Protein 6BUC (pdb70)

Secondary structure (DSSP, 8-state):
----SS-HHHHHHHHHTTGGGSTTTTTTSHHHHT--

Nearest PDB structures (foldseek):
  6buc-assembly1_A  TM=9.717E-01  e=1.745E-04  Oulactis
  6ckf-assembly1_A  TM=7.875E-01  e=1.766E-02  Oulactis
  6ckd-assembly1_A  TM=7.802E-01  e=3.764E-02  Oulactis
  6buc-assembly1_A  TM=1.012E+00  e=1.209E-04  Oulactis
  6ckf-assembly1_A  TM=8.079E-01  e=2.023E-02  Oulactis

Radius of gyration: 7.77 Å; Cα contacts (8 Å, |Δi|>4): 53; chains: 1; bounding box: 17×16×17 Å

Solvent-accessible surface area: 2564 Å² total; per-residue (Å²): 79,79,153,82,100,51,79,78,71,48,1,56,86,3,124,72,84,116,60,18,87,48,145,146,34,92,89,34,0,9,110,51,38,50,104,88

InterPro domains:
  IPR003582 ShKT domain [PF01549] (48-82)
  IPR003582 ShKT domain [PS51670] (48-82)

Organism: Oulactis sp. (NCBI:txid2093647)

Sequence (36 aa):
ACKDNLPAATCSNVKANNNCSSEKYKTNCAKTCGECACKDNLPAATCSNVKANNNCSSEKYKTNCAKTCGECACKDNLPAATCSNVKANNNCSSEKYKTNCAKTCGECACKDNLPAATCSNVKANNNCSSEKYKTNCAKTCGECACKDNLPAATCSNVKANNNCSSEKYKTNCAKTCGECACKDNLPAATCSNVKANNNCSSEKYKTNCAKTCGECACKDNLPAATCSNVKANNNCSSEKYKTNCAKTCGECACKDNLPAATCSNVKANNNCSSEKYKTNCAKTCGECACKDNLPAATCSNVKANNNCSSEKYKTNCAKTCGECACKDNLPAATCSNVKANNNCSSEKYKTNCAKTCGECACKDNLPAATCSNVKANNNCSSEKYKTNCAKTCGECACKDNLPAATCSNVKANNNCSSEKYKTNCAKTCGECACKDNLPAATCSNVKANNNCSSEKYKTNCAKTCGECACKDNLPAATCSNVKANNNCSSEKYKTNCAKTCGECACKDNLPAATCSNVKANNNCSSEKYKTNCAKTCGECACKDNLPAATCSNVKANNNCSSEKYKTNCAKTCGECACKDNLPAATCSNVKANNNCSSEKYKTNCAKTCGECACKDNLPAATCSNVKANNNCSSEKYKTNCAKTCGECACKDNLPAATCSNVKANNNCSSEKYKTNCAKTCGECACKDNLPAATCSNVKANNNCSSEKYKTNCAKTCGEC

Structure (mmCIF, N/CA/C/O backbone):
data_6BUC
#
_entry.id   6BUC
#
loop_
_atom_site.group_PDB
_atom_site.id
_atom_site.type_symbol
_atom_site.label_atom_id
_atom_site.label_alt_id
_atom_site.label_comp_id
_atom_site.label_asym_id
_atom_site.label_entity_id
_atom_site.label_seq_id
_atom_site.pdbx_PDB_ins_code
_atom_site.Cartn_x
_atom_site.Cartn_y
_atom_site.Cartn_z
_atom_site.occupancy
_atom_site.B_iso_or_equiv
_atom_site.auth_seq_id
_atom_site.auth_comp_id
_atom_site.auth_asym_id
_atom_site.auth_atom_id
_atom_site.pdbx_PDB_model_num
ATOM 1 N N . ALA A 1 1 ? 0.804 -13.046 -7.749 1.00 0.00 1 ALA A N 1
ATOM 2 C CA . ALA A 1 1 ? 0.218 -11.672 -7.745 1.00 0.00 1 ALA A CA 1
ATOM 3 C C . ALA A 1 1 ? -1.283 -11.750 -7.864 1.00 0.00 1 ALA A C 1
ATOM 4 O O . ALA A 1 1 ? -1.905 -10.963 -8.579 1.00 0.00 1 ALA A O 1
ATOM 13 N N . CYS A 1 2 ? -1.893 -12.718 -7.153 1.00 0.00 2 CYS A N 1
ATOM 14 C CA . CYS A 1 2 ? -3.331 -12.865 -7.209 1.00 0.00 2 CYS A CA 1
ATOM 15 C C . CYS A 1 2 ? -3.896 -12.016 -6.113 1.00 0.00 2 CYS A C 1
ATOM 16 O O . CYS A 1 2 ? -4.164 -12.497 -5.014 1.00 0.00 2 CYS A O 1
ATOM 23 N N . LYS A 1 3 ? -4.091 -10.716 -6.403 1.00 0.00 3 LYS A N 1
ATOM 24 C CA . LYS A 1 3 ? -4.628 -9.822 -5.406 1.00 0.00 3 LYS A CA 1
ATOM 25 C C . LYS A 1 3 ? -5.670 -8.987 -6.086 1.00 0.00 3 LYS A C 1
ATOM 26 O O . LYS A 1 3 ? -5.565 -8.690 -7.276 1.00 0.00 3 LYS A O 1
ATOM 45 N N . ASP A 1 4 ? -6.713 -8.584 -5.325 1.00 0.00 4 ASP A N 1
ATOM 46 C CA . ASP A 1 4 ? -7.757 -7.778 -5.904 1.00 0.00 4 ASP A CA 1
ATOM 47 C C . ASP A 1 4 ? -8.044 -6.664 -4.940 1.00 0.00 4 ASP A C 1
ATOM 48 O O . ASP A 1 4 ? -8.603 -6.882 -3.868 1.00 0.00 4 ASP A O 1
ATOM 57 N N . ASN A 1 5 ? -7.657 -5.427 -5.318 1.00 0.00 5 ASN A N 1
ATOM 58 C CA . ASN A 1 5 ? -7.904 -4.292 -4.456 1.00 0.00 5 ASN A CA 1
ATOM 59 C C . ASN A 1 5 ? -9.156 -3.637 -4.962 1.00 0.00 5 ASN A C 1
ATOM 60 O O . ASN A 1 5 ? -9.699 -2.728 -4.335 1.00 0.00 5 ASN A O 1
ATOM 71 N N . LEU A 1 6 ? -9.637 -4.106 -6.128 1.00 0.00 6 LEU A N 1
ATOM 72 C CA . LEU A 1 6 ? -10.831 -3.559 -6.704 1.00 0.00 6 LEU A CA 1
ATOM 73 C C . LEU A 1 6 ? -11.727 -4.731 -6.993 1.00 0.00 6 LEU A C 1
ATOM 74 O O . LEU A 1 6 ? -11.273 -5.866 -7.141 1.00 0.00 6 LEU A O 1
ATOM 90 N N . PRO A 1 7 ? -13.011 -4.459 -7.069 1.00 0.00 7 PRO A N 1
ATOM 91 C CA . PRO A 1 7 ? -14.006 -5.491 -7.346 1.00 0.00 7 PRO A CA 1
ATOM 92 C C . PRO A 1 7 ? -13.853 -6.060 -8.712 1.00 0.00 7 PRO A C 1
ATOM 93 O O . PRO A 1 7 ? -13.262 -5.443 -9.594 1.00 0.00 7 PRO A O 1
ATOM 104 N N . ALA A 1 8 ? -14.393 -7.255 -8.909 1.00 0.00 8 ALA A N 1
ATOM 105 C CA . ALA A 1 8 ? -14.283 -7.909 -10.190 1.00 0.00 8 ALA A CA 1
ATOM 106 C C . ALA A 1 8 ? -15.038 -7.093 -11.208 1.00 0.00 8 ALA A C 1
ATOM 107 O O . ALA A 1 8 ? -14.623 -6.982 -12.346 1.00 0.00 8 ALA A O 1
ATOM 114 N N . ALA A 1 9 ? -16.170 -6.510 -10.800 1.00 0.00 9 ALA A N 1
ATOM 115 C CA . ALA A 1 9 ? -16.964 -5.722 -11.733 1.00 0.00 9 ALA A CA 1
ATOM 116 C C . ALA A 1 9 ? -16.120 -4.557 -12.220 1.00 0.00 9 ALA A C 1
ATOM 117 O O . ALA A 1 9 ? -16.133 -4.222 -13.402 1.00 0.00 9 ALA A O 1
ATOM 124 N N . THR A 1 10 ? -15.365 -3.921 -11.304 1.00 0.00 10 THR A N 1
ATOM 125 C CA . THR A 1 10 ? -14.550 -2.779 -11.701 1.00 0.00 10 THR A CA 1
ATOM 126 C C . THR A 1 10 ? -13.376 -3.286 -12.489 1.00 0.00 10 THR A C 1
ATOM 127 O O . THR A 1 10 ? -13.057 -2.758 -13.533 1.00 0.00 10 THR A O 1
ATOM 138 N N . CYS A 1 11 ? -12.721 -4.342 -11.990 1.00 0.00 11 CYS A N 1
ATOM 139 C CA . CYS A 1 11 ? -11.554 -4.883 -12.685 1.00 0.00 11 CYS A CA 1
ATOM 140 C C . CYS A 1 11 ? -11.990 -5.330 -14.062 1.00 0.00 11 CYS A C 1
ATOM 141 O O . CYS A 1 11 ? -11.241 -5.226 -15.020 1.00 0.00 11 CYS A O 1
ATOM 148 N N . SER A 1 12 ? -13.212 -5.848 -14.167 1.00 0.00 12 SER A N 1
ATOM 149 C CA . SER A 1 12 ? -13.709 -6.314 -15.459 1.00 0.00 12 SER A CA 1
ATOM 150 C C . SER A 1 12 ? -13.794 -5.129 -16.366 1.00 0.00 12 SER A C 1
ATOM 151 O O . SER A 1 12 ? -13.444 -5.205 -17.531 1.00 0.00 12 SER A O 1
ATOM 159 N N . ASN A 1 13 ? -14.274 -4.003 -15.833 1.00 0.00 13 ASN A N 1
ATOM 160 C CA . ASN A 1 13 ? -14.396 -2.804 -16.639 1.00 0.00 13 ASN A CA 1
ATOM 161 C C . ASN A 1 13 ? -13.001 -2.293 -16.899 1.00 0.00 13 ASN A C 1
ATOM 162 O O . ASN A 1 13 ? -12.723 -1.746 -17.938 1.00 0.00 13 ASN A O 1
ATOM 173 N N . VAL A 1 14 ? -12.110 -2.477 -15.920 1.00 0.00 14 VAL A N 1
ATOM 174 C CA . VAL A 1 14 ? -10.737 -2.028 -16.065 1.00 0.00 14 VAL A CA 1
ATOM 175 C C . VAL A 1 14 ? -10.131 -2.800 -17.188 1.00 0.00 14 VAL A C 1
ATOM 176 O O . VAL A 1 14 ? -9.451 -2.247 -18.047 1.00 0.00 14 VAL A O 1
ATOM 189 N N . LYS A 1 15 ? -10.373 -4.098 -17.195 1.00 0.00 15 LYS A N 1
ATOM 190 C CA . LYS A 1 15 ? -9.836 -4.934 -18.217 1.00 0.00 15 LYS A CA 1
ATOM 191 C C . LYS A 1 15 ? -10.571 -4.626 -19.504 1.00 0.00 15 LYS A C 1
ATOM 192 O O . LYS A 1 15 ? -9.978 -4.602 -20.582 1.00 0.00 15 LYS A O 1
ATOM 211 N N . ALA A 1 16 ? -11.880 -4.373 -19.399 1.00 0.00 16 ALA A N 1
ATOM 212 C CA . ALA A 1 16 ? -12.674 -4.089 -20.596 1.00 0.00 16 ALA A CA 1
ATOM 213 C C . ALA A 1 16 ? -12.358 -2.687 -21.046 1.00 0.00 16 ALA A C 1
ATOM 214 O O . ALA A 1 16 ? -12.812 -2.247 -22.101 1.00 0.00 16 ALA A O 1
ATOM 221 N N . ASN A 1 17 ? -11.572 -1.961 -20.250 1.00 0.00 17 ASN A N 1
ATOM 222 C CA . ASN A 1 17 ? -11.228 -0.599 -20.615 1.00 0.00 17 ASN A CA 1
ATOM 223 C C . ASN A 1 17 ? -9.787 -0.595 -20.999 1.00 0.00 17 ASN A C 1
ATOM 224 O O . ASN A 1 17 ? -9.255 0.419 -21.445 1.00 0.00 17 ASN A O 1
ATOM 235 N N . ASN A 1 18 ? -9.114 -1.756 -20.829 1.00 0.00 18 ASN A N 1
ATOM 236 C CA . ASN A 1 18 ? -7.710 -1.847 -21.175 1.00 0.00 18 ASN A CA 1
ATOM 237 C C . ASN A 1 18 ? -6.956 -0.927 -20.245 1.00 0.00 18 ASN A C 1
ATOM 238 O O . ASN A 1 18 ? -5.851 -0.481 -20.554 1.00 0.00 18 ASN A O 1
ATOM 249 N N . ASN A 1 19 ? -7.557 -0.629 -19.066 1.00 0.00 19 ASN A N 1
ATOM 250 C CA . ASN A 1 19 ? -6.898 0.236 -18.114 1.00 0.00 19 ASN A CA 1
ATOM 251 C C . ASN A 1 19 ? -5.974 -0.632 -17.322 1.00 0.00 19 ASN A C 1
ATOM 252 O O . ASN A 1 19 ? -5.241 -0.160 -16.458 1.00 0.00 19 ASN A O 1
ATOM 263 N N . CYS A 1 20 ? -6.002 -1.952 -17.615 1.00 0.00 20 CYS A N 1
ATOM 264 C CA . CYS A 1 20 ? -5.139 -2.881 -16.917 1.00 0.00 20 CYS A CA 1
ATOM 265 C C . CYS A 1 20 ? -3.728 -2.617 -17.380 1.00 0.00 20 CYS A C 1
ATOM 266 O O . CYS A 1 20 ? -2.777 -3.185 -16.856 1.00 0.00 20 CYS A O 1
ATOM 273 N N . SER A 1 21 ? -3.578 -1.734 -18.393 1.00 0.00 21 SER A N 1
ATOM 274 C CA . SER A 1 21 ? -2.260 -1.421 -18.892 1.00 0.00 21 SER A CA 1
ATOM 275 C C . SER A 1 21 ? -1.758 -0.243 -18.098 1.00 0.00 21 SER A C 1
ATOM 276 O O . SER A 1 21 ? -0.663 0.261 -18.339 1.00 0.00 21 SER A O 1
ATOM 284 N N . SER A 1 22 ? -2.572 0.218 -17.121 1.00 0.00 22 SER A N 1
ATOM 285 C CA . SER A 1 22 ? -2.171 1.341 -16.311 1.00 0.00 22 SER A CA 1
ATOM 286 C C . SER A 1 22 ? -1.650 0.783 -15.020 1.00 0.00 22 SER A C 1
ATOM 287 O O . SER A 1 22 ? -2.136 -0.228 -14.527 1.00 0.00 22 SER A O 1
ATOM 295 N N . GLU A 1 23 ? -0.639 1.461 -14.436 1.00 0.00 23 GLU A N 1
ATOM 296 C CA . GLU A 1 23 ? -0.067 0.993 -13.185 1.00 0.00 23 GLU A CA 1
ATOM 297 C C . GLU A 1 23 ? -1.067 1.281 -12.101 1.00 0.00 23 GLU A C 1
ATOM 298 O O . GLU A 1 23 ? -0.874 0.907 -10.946 1.00 0.00 23 GLU A O 1
ATOM 310 N N . LYS A 1 24 ? -2.169 1.958 -12.465 1.00 0.00 24 LYS A N 1
ATOM 311 C CA . LYS A 1 24 ? -3.164 2.277 -11.509 1.00 0.00 24 LYS A CA 1
ATOM 312 C C . LYS A 1 24 ? -3.976 1.031 -11.259 1.00 0.00 24 LYS A C 1
ATOM 313 O O . LYS A 1 24 ? -4.611 0.894 -10.215 1.00 0.00 24 LYS A O 1
ATOM 332 N N . TYR A 1 25 ? -3.962 0.082 -12.226 1.00 0.00 25 TYR A N 1
ATOM 333 C CA . TYR A 1 25 ? -4.740 -1.117 -12.054 1.00 0.00 25 TYR A CA 1
ATOM 334 C C . TYR A 1 25 ? -3.824 -2.313 -12.156 1.00 0.00 25 TYR A C 1
ATOM 335 O O . TYR A 1 25 ? -4.257 -3.446 -11.972 1.00 0.00 25 TYR A O 1
ATOM 353 N N . LYS A 1 26 ? -2.529 -2.082 -12.446 1.00 0.00 26 LYS A N 1
ATOM 354 C CA . LYS A 1 26 ? -1.603 -3.205 -12.544 1.00 0.00 26 LYS A CA 1
ATOM 355 C C . LYS A 1 26 ? -1.244 -3.613 -11.139 1.00 0.00 26 LYS A C 1
ATOM 356 O O . LYS A 1 26 ? -0.549 -4.605 -10.928 1.00 0.00 26 LYS A O 1
ATOM 375 N N . THR A 1 27 ? -1.722 -2.839 -10.140 1.00 0.00 27 THR A N 1
ATOM 376 C CA . THR A 1 27 ? -1.415 -3.159 -8.768 1.00 0.00 27 THR A CA 1
ATOM 377 C C . THR A 1 27 ? -2.715 -3.210 -8.007 1.00 0.00 27 THR A C 1
ATOM 378 O O . THR A 1 27 ? -2.723 -3.277 -6.778 1.00 0.00 27 THR A O 1
ATOM 389 N N . ASN A 1 28 ? -3.850 -3.183 -8.735 1.00 0.00 28 ASN A N 1
ATOM 390 C CA . ASN A 1 28 ? -5.132 -3.225 -8.069 1.00 0.00 28 ASN A CA 1
ATOM 391 C C . ASN A 1 28 ? -5.935 -4.329 -8.705 1.00 0.00 28 ASN A C 1
ATOM 392 O O . ASN A 1 28 ? -6.733 -4.992 -8.043 1.00 0.00 28 ASN A O 1
ATOM 403 N N . CYS A 1 29 ? -5.729 -4.547 -10.021 1.00 0.00 29 CYS A N 1
ATOM 404 C CA . CYS A 1 29 ? -6.460 -5.591 -10.713 1.00 0.00 29 CYS A CA 1
ATOM 405 C C . CYS A 1 29 ? -5.447 -6.419 -11.436 1.00 0.00 29 CYS A C 1
ATOM 406 O O . CYS A 1 29 ? -5.654 -6.811 -12.571 1.00 0.00 29 CYS A O 1
ATOM 413 N N . ALA A 1 30 ? -4.320 -6.706 -10.767 1.00 0.00 30 ALA A N 1
ATOM 414 C CA . ALA A 1 30 ? -3.267 -7.490 -11.393 1.00 0.00 30 ALA A CA 1
ATOM 415 C C . ALA A 1 30 ? -3.825 -8.859 -11.724 1.00 0.00 30 ALA A C 1
ATOM 416 O O . ALA A 1 30 ? -3.486 -9.444 -12.749 1.00 0.00 30 ALA A O 1
ATOM 423 N N . LYS A 1 31 ? -4.689 -9.392 -10.846 1.00 0.00 31 LYS A N 1
ATOM 424 C CA . LYS A 1 31 ? -5.254 -10.711 -11.080 1.00 0.00 31 LYS A CA 1
ATOM 425 C C . LYS A 1 31 ? -6.035 -10.668 -12.389 1.00 0.00 31 LYS A C 1
ATOM 426 O O . LYS A 1 31 ? -5.940 -11.576 -13.212 1.00 0.00 31 LYS A O 1
ATOM 445 N N . THR A 1 32 ? -6.825 -9.594 -12.588 1.00 0.00 32 THR A N 1
ATOM 446 C CA . THR A 1 32 ? -7.624 -9.477 -13.812 1.00 0.00 32 THR A CA 1
ATOM 447 C C . THR A 1 32 ? -6.688 -9.148 -14.943 1.00 0.00 32 THR A C 1
ATOM 448 O O . THR A 1 32 ? -6.876 -9.601 -16.071 1.00 0.00 32 THR A O 1
ATOM 459 N N . CYS A 1 33 ? -5.652 -8.340 -14.651 1.00 0.00 33 CYS A N 1
ATOM 460 C CA . CYS A 1 33 ? -4.705 -7.958 -15.683 1.00 0.00 33 CYS A CA 1
ATOM 461 C C . CYS A 1 33 ? -4.080 -9.223 -16.220 1.00 0.00 33 CYS A C 1
ATOM 462 O O . CYS A 1 33 ? -3.887 -9.365 -17.425 1.00 0.00 33 CYS A O 1
ATOM 469 N N . GLY A 1 34 ? -3.745 -10.174 -15.318 1.00 0.00 34 GLY A N 1
ATOM 470 C CA . GLY A 1 34 ? -3.148 -11.419 -15.766 1.00 0.00 34 GLY A CA 1
ATOM 471 C C . GLY A 1 34 ? -1.755 -11.477 -15.221 1.00 0.00 34 GLY A C 1
ATOM 472 O O . GLY A 1 34 ? -0.959 -12.323 -15.621 1.00 0.00 34 GLY A O 1
ATOM 476 N N . GLU A 1 35 ? -1.428 -10.563 -14.283 1.00 0.00 35 GLU A N 1
ATOM 477 C CA . GLU A 1 35 ? -0.100 -10.561 -13.705 1.00 0.00 35 GLU A CA 1
ATOM 478 C C . GLU A 1 35 ? 0.042 -11.842 -12.929 1.00 0.00 35 GLU A C 1
ATOM 479 O O . GLU A 1 35 ? 1.108 -12.451 -12.903 1.00 0.00 35 GLU A O 1
ATOM 491 N N . CYS A 1 36 ? -1.057 -12.270 -12.271 1.00 0.00 36 CYS A N 1
ATOM 492 C CA . CYS A 1 36 ? -1.014 -13.495 -11.499 1.00 0.00 36 CYS A CA 1
ATOM 493 C C . CYS A 1 36 ? -0.864 -14.655 -12.492 1.00 0.00 36 CYS A C 1
ATOM 494 O O . CYS A 1 36 ? -1.778 -14.826 -13.345 1.00 0.00 36 CYS A O 1
ATOM 502 N N . ALA A 1 1 ? 1.191 -11.868 -7.558 1.00 0.00 1 ALA A N 2
ATOM 503 C CA . ALA A 1 1 ? 0.300 -10.698 -7.825 1.00 0.00 1 ALA A CA 2
ATOM 504 C C . ALA A 1 1 ? -1.135 -11.153 -7.947 1.00 0.00 1 ALA A C 2
ATOM 505 O O . ALA A 1 1 ? -1.932 -10.553 -8.668 1.00 0.00 1 ALA A O 2
ATOM 514 N N . CYS A 1 2 ? -1.485 -12.241 -7.229 1.00 0.00 2 CYS A N 2
ATOM 515 C CA . CYS A 1 2 ? -2.840 -12.746 -7.287 1.00 0.00 2 CYS A CA 2
ATOM 516 C C . CYS A 1 2 ? -3.595 -12.096 -6.170 1.00 0.00 2 CYS A C 2
ATOM 517 O O . CYS A 1 2 ? -3.708 -12.649 -5.077 1.00 0.00 2 CYS A O 2
ATOM 524 N N . LYS A 1 3 ? -4.135 -10.891 -6.431 1.00 0.00 3 LYS A N 2
ATOM 525 C CA . LYS A 1 3 ? -4.875 -10.196 -5.411 1.00 0.00 3 LYS A CA 2
ATOM 526 C C . LYS A 1 3 ? -5.792 -9.240 -6.112 1.00 0.00 3 LYS A C 2
ATOM 527 O O . LYS A 1 3 ? -5.567 -8.878 -7.268 1.00 0.00 3 LYS A O 2
ATOM 546 N N . ASP A 1 4 ? -6.865 -8.808 -5.412 1.00 0.00 4 ASP A N 2
ATOM 547 C CA . ASP A 1 4 ? -7.797 -7.887 -6.013 1.00 0.00 4 ASP A CA 2
ATOM 548 C C . ASP A 1 4 ? -8.045 -6.794 -5.015 1.00 0.00 4 ASP A C 2
ATOM 549 O O . ASP A 1 4 ? -8.606 -7.028 -3.946 1.00 0.00 4 ASP A O 2
ATOM 558 N N . ASN A 1 5 ? -7.622 -5.557 -5.358 1.00 0.00 5 ASN A N 2
ATOM 559 C CA . ASN A 1 5 ? -7.830 -4.442 -4.456 1.00 0.00 5 ASN A CA 2
ATOM 560 C C . ASN A 1 5 ? -9.058 -3.725 -4.935 1.00 0.00 5 ASN A C 2
ATOM 561 O O . ASN A 1 5 ? -9.527 -2.776 -4.309 1.00 0.00 5 ASN A O 2
ATOM 572 N N . LEU A 1 6 ? -9.600 -4.182 -6.074 1.00 0.00 6 LEU A N 2
ATOM 573 C CA . LEU A 1 6 ? -10.778 -3.572 -6.622 1.00 0.00 6 LEU A CA 2
ATOM 574 C C . LEU A 1 6 ? -11.729 -4.693 -6.929 1.00 0.00 6 LEU A C 2
ATOM 575 O O . LEU A 1 6 ? -11.331 -5.848 -7.095 1.00 0.00 6 LEU A O 2
ATOM 591 N N . PRO A 1 7 ? -12.999 -4.356 -7.004 1.00 0.00 7 PRO A N 2
ATOM 592 C CA . PRO A 1 7 ? -14.045 -5.331 -7.298 1.00 0.00 7 PRO A CA 2
ATOM 593 C C . PRO A 1 7 ? -13.915 -5.895 -8.667 1.00 0.00 7 PRO A C 2
ATOM 594 O O . PRO A 1 7 ? -13.290 -5.300 -9.543 1.00 0.00 7 PRO A O 2
ATOM 605 N N . ALA A 1 8 ? -14.512 -7.060 -8.875 1.00 0.00 8 ALA A N 2
ATOM 606 C CA . ALA A 1 8 ? -14.429 -7.707 -10.159 1.00 0.00 8 ALA A CA 2
ATOM 607 C C . ALA A 1 8 ? -15.149 -6.854 -11.172 1.00 0.00 8 ALA A C 2
ATOM 608 O O . ALA A 1 8 ? -14.731 -6.754 -12.305 1.00 0.00 8 ALA A O 2
ATOM 615 N N . ALA A 1 9 ? -16.257 -6.226 -10.761 1.00 0.00 9 ALA A N 2
ATOM 616 C CA . ALA A 1 9 ? -17.017 -5.401 -11.694 1.00 0.00 9 ALA A CA 2
ATOM 617 C C . ALA A 1 9 ? -16.124 -4.272 -12.182 1.00 0.00 9 ALA A C 2
ATOM 618 O O . ALA A 1 9 ? -16.129 -3.933 -13.365 1.00 0.00 9 ALA A O 2
ATOM 625 N N . THR A 1 10 ? -15.338 -3.673 -11.269 1.00 0.00 10 THR A N 2
ATOM 626 C CA . THR A 1 10 ? -14.474 -2.566 -11.666 1.00 0.00 10 THR A CA 2
ATOM 627 C C . THR A 1 10 ? -13.324 -3.121 -12.458 1.00 0.00 10 THR A C 2
ATOM 628 O O . THR A 1 10 ? -12.986 -2.608 -13.509 1.00 0.00 10 THR A O 2
ATOM 639 N N . CYS A 1 11 ? -12.706 -4.198 -11.956 1.00 0.00 11 CYS A N 2
ATOM 640 C CA . CYS A 1 11 ? -11.565 -4.783 -12.652 1.00 0.00 11 CYS A CA 2
ATOM 641 C C . CYS A 1 11 ? -12.027 -5.252 -14.016 1.00 0.00 11 CYS A C 2
ATOM 642 O O . CYS A 1 11 ? -11.276 -5.214 -14.974 1.00 0.00 11 CYS A O 2
ATOM 649 N N . SER A 1 12 ? -13.274 -5.711 -14.106 1.00 0.00 12 SER A N 2
ATOM 650 C CA . SER A 1 12 ? -13.794 -6.196 -15.387 1.00 0.00 12 SER A CA 2
ATOM 651 C C . SER A 1 12 ? -13.829 -5.041 -16.334 1.00 0.00 12 SER A C 2
ATOM 652 O O . SER A 1 12 ? -13.462 -5.167 -17.489 1.00 0.00 12 SER A O 2
ATOM 660 N N . ASN A 1 13 ? -14.283 -3.885 -15.849 1.00 0.00 13 ASN A N 2
ATOM 661 C CA . ASN A 1 13 ? -14.358 -2.712 -16.701 1.00 0.00 13 ASN A CA 2
ATOM 662 C C . ASN A 1 13 ? -12.947 -2.254 -16.961 1.00 0.00 13 ASN A C 2
ATOM 663 O O . ASN A 1 13 ? -12.634 -1.761 -18.027 1.00 0.00 13 ASN A O 2
ATOM 674 N N . VAL A 1 14 ? -12.081 -2.414 -15.959 1.00 0.00 14 VAL A N 2
ATOM 675 C CA . VAL A 1 14 ? -10.698 -2.013 -16.097 1.00 0.00 14 VAL A CA 2
ATOM 676 C C . VAL A 1 14 ? -10.087 -2.862 -17.164 1.00 0.00 14 VAL A C 2
ATOM 677 O O . VAL A 1 14 ? -9.371 -2.374 -18.031 1.00 0.00 14 VAL A O 2
ATOM 690 N N . LYS A 1 15 ? -10.365 -4.156 -17.110 1.00 0.00 15 LYS A N 2
ATOM 691 C CA . LYS A 1 15 ? -9.825 -5.061 -18.077 1.00 0.00 15 LYS A CA 2
ATOM 692 C C . LYS A 1 15 ? -10.512 -4.792 -19.393 1.00 0.00 15 LYS A C 2
ATOM 693 O O . LYS A 1 15 ? -9.889 -4.838 -20.454 1.00 0.00 15 LYS A O 2
ATOM 712 N N . ALA A 1 16 ? -11.816 -4.496 -19.337 1.00 0.00 16 ALA A N 2
ATOM 713 C CA . ALA A 1 16 ? -12.566 -4.239 -20.563 1.00 0.00 16 ALA A CA 2
ATOM 714 C C . ALA A 1 16 ? -12.125 -2.905 -21.101 1.00 0.00 16 ALA A C 2
ATOM 715 O O . ALA A 1 16 ? -12.490 -2.519 -22.209 1.00 0.00 16 ALA A O 2
ATOM 722 N N . ASN A 1 17 ? -11.327 -2.179 -20.316 1.00 0.00 17 ASN A N 2
ATOM 723 C CA . ASN A 1 17 ? -10.861 -0.882 -20.755 1.00 0.00 17 ASN A CA 2
ATOM 724 C C . ASN A 1 17 ? -9.395 -1.013 -21.042 1.00 0.00 17 ASN A C 2
ATOM 725 O O . ASN A 1 17 ? -8.764 -0.084 -21.542 1.00 0.00 17 ASN A O 2
ATOM 736 N N . ASN A 1 18 ? -8.820 -2.198 -20.721 1.00 0.00 18 ASN A N 2
ATOM 737 C CA . ASN A 1 18 ? -7.405 -2.420 -20.961 1.00 0.00 18 ASN A CA 2
ATOM 738 C C . ASN A 1 18 ? -6.643 -1.417 -20.128 1.00 0.00 18 ASN A C 2
ATOM 739 O O . ASN A 1 18 ? -5.533 -1.017 -20.476 1.00 0.00 18 ASN A O 2
ATOM 750 N N . ASN A 1 19 ? -7.243 -0.995 -18.989 1.00 0.00 19 ASN A N 2
ATOM 751 C CA . ASN A 1 19 ? -6.582 -0.039 -18.131 1.00 0.00 19 ASN A CA 2
ATOM 752 C C . ASN A 1 19 ? -5.866 -0.823 -17.075 1.00 0.00 19 ASN A C 2
ATOM 753 O O . ASN A 1 19 ? -5.245 -0.258 -16.183 1.00 0.00 19 ASN A O 2
ATOM 764 N N . CYS A 1 20 ? -5.944 -2.170 -17.164 1.00 0.00 20 CYS A N 2
ATOM 765 C CA . CYS A 1 20 ? -5.277 -3.004 -16.184 1.00 0.00 20 CYS A CA 2
ATOM 766 C C . CYS A 1 20 ? -3.793 -2.888 -16.427 1.00 0.00 20 CYS A C 2
ATOM 767 O O . CYS A 1 20 ? -2.985 -3.239 -15.573 1.00 0.00 20 CYS A O 2
ATOM 774 N N . SER A 1 21 ? -3.412 -2.385 -17.624 1.00 0.00 21 SER A N 2
ATOM 775 C CA . SER A 1 21 ? -2.005 -2.238 -17.936 1.00 0.00 21 SER A CA 2
ATOM 776 C C . SER A 1 21 ? -1.531 -0.972 -17.270 1.00 0.00 21 SER A C 2
ATOM 777 O O . SER A 1 21 ? -0.331 -0.735 -17.145 1.00 0.00 21 SER A O 2
ATOM 785 N N . SER A 1 22 ? -2.489 -0.125 -16.826 1.00 0.00 22 SER A N 2
ATOM 786 C CA . SER A 1 22 ? -2.121 1.108 -16.172 1.00 0.00 22 SER A CA 2
ATOM 787 C C . SER A 1 22 ? -1.660 0.745 -14.796 1.00 0.00 22 SER A C 2
ATOM 788 O O . SER A 1 22 ? -2.139 -0.206 -14.210 1.00 0.00 22 SER A O 2
ATOM 796 N N . GLU A 1 23 ? -0.710 1.528 -14.247 1.00 0.00 23 GLU A N 2
ATOM 797 C CA . GLU A 1 23 ? -0.202 1.240 -12.913 1.00 0.00 23 GLU A CA 2
ATOM 798 C C . GLU A 1 23 ? -1.304 1.552 -11.932 1.00 0.00 23 GLU A C 2
ATOM 799 O O . GLU A 1 23 ? -1.179 1.292 -10.737 1.00 0.00 23 GLU A O 2
ATOM 811 N N . LYS A 1 24 ? -2.415 2.120 -12.436 1.00 0.00 24 LYS A N 2
ATOM 812 C CA . LYS A 1 24 ? -3.501 2.452 -11.583 1.00 0.00 24 LYS A CA 2
ATOM 813 C C . LYS A 1 24 ? -4.256 1.182 -11.284 1.00 0.00 24 LYS A C 2
ATOM 814 O O . LYS A 1 24 ? -4.933 1.079 -10.264 1.00 0.00 24 LYS A O 2
ATOM 833 N N . TYR A 1 25 ? -4.149 0.175 -12.182 1.00 0.00 25 TYR A N 2
ATOM 834 C CA . TYR A 1 25 ? -4.869 -1.055 -11.962 1.00 0.00 25 TYR A CA 2
ATOM 835 C C . TYR A 1 25 ? -3.909 -2.209 -12.108 1.00 0.00 25 TYR A C 2
ATOM 836 O O . TYR A 1 25 ? -4.297 -3.364 -11.979 1.00 0.00 25 TYR A O 2
ATOM 854 N N . LYS A 1 26 ? -2.635 -1.914 -12.378 1.00 0.00 26 LYS A N 2
ATOM 855 C CA . LYS A 1 26 ? -1.668 -2.975 -12.530 1.00 0.00 26 LYS A CA 2
ATOM 856 C C . LYS A 1 26 ? -1.347 -3.493 -11.153 1.00 0.00 26 LYS A C 2
ATOM 857 O O . LYS A 1 26 ? -0.774 -4.569 -11.002 1.00 0.00 26 LYS A O 2
ATOM 876 N N . THR A 1 27 ? -1.719 -2.720 -10.112 1.00 0.00 27 THR A N 2
ATOM 877 C CA . THR A 1 27 ? -1.435 -3.141 -8.761 1.00 0.00 27 THR A CA 2
ATOM 878 C C . THR A 1 27 ? -2.746 -3.239 -8.024 1.00 0.00 27 THR A C 2
ATOM 879 O O . THR A 1 27 ? -2.771 -3.351 -6.800 1.00 0.00 27 THR A O 2
ATOM 890 N N . ASN A 1 28 ? -3.871 -3.203 -8.765 1.00 0.00 28 ASN A N 2
ATOM 891 C CA . ASN A 1 28 ? -5.160 -3.283 -8.115 1.00 0.00 28 ASN A CA 2
ATOM 892 C C . ASN A 1 28 ? -5.966 -4.352 -8.814 1.00 0.00 28 ASN A C 2
ATOM 893 O O . ASN A 1 28 ? -6.783 -5.030 -8.193 1.00 0.00 28 ASN A O 2
ATOM 904 N N . CYS A 1 29 ? -5.743 -4.519 -10.136 1.00 0.00 29 CYS A N 2
ATOM 905 C CA . CYS A 1 29 ? -6.485 -5.527 -10.878 1.00 0.00 29 CYS A CA 2
ATOM 906 C C . CYS A 1 29 ? -5.485 -6.316 -11.675 1.00 0.00 29 CYS A C 2
ATOM 907 O O . CYS A 1 29 ? -5.696 -6.596 -12.851 1.00 0.00 29 CYS A O 2
ATOM 914 N N . ALA A 1 30 ? -4.364 -6.688 -11.034 1.00 0.00 30 ALA A N 2
ATOM 915 C CA . ALA A 1 30 ? -3.338 -7.446 -11.728 1.00 0.00 30 ALA A CA 2
ATOM 916 C C . ALA A 1 30 ? -3.886 -8.826 -12.015 1.00 0.00 30 ALA A C 2
ATOM 917 O O . ALA A 1 30 ? -3.620 -9.403 -13.066 1.00 0.00 30 ALA A O 2
ATOM 924 N N . LYS A 1 31 ? -4.663 -9.379 -11.064 1.00 0.00 31 LYS A N 2
ATOM 925 C CA . LYS A 1 31 ? -5.217 -10.711 -11.248 1.00 0.00 31 LYS A CA 2
ATOM 926 C C . LYS A 1 31 ? -6.112 -10.682 -12.473 1.00 0.00 31 LYS A C 2
ATOM 927 O O . LYS A 1 31 ? -6.072 -11.586 -13.305 1.00 0.00 31 LYS A O 2
ATOM 946 N N . THR A 1 32 ? -6.937 -9.628 -12.593 1.00 0.00 32 THR A N 2
ATOM 947 C CA . THR A 1 32 ? -7.843 -9.526 -13.731 1.00 0.00 32 THR A CA 2
ATOM 948 C C . THR A 1 32 ? -7.011 -9.267 -14.960 1.00 0.00 32 THR A C 2
ATOM 949 O O . THR A 1 32 ? -7.292 -9.795 -16.034 1.00 0.00 32 THR A O 2
ATOM 960 N N . CYS A 1 33 ? -5.958 -8.433 -14.817 1.00 0.00 33 CYS A N 2
ATOM 961 C CA . CYS A 1 33 ? -5.110 -8.121 -15.957 1.00 0.00 33 CYS A CA 2
ATOM 962 C C . CYS A 1 33 ? -4.537 -9.421 -16.467 1.00 0.00 33 CYS A C 2
ATOM 963 O O . CYS A 1 33 ? -4.476 -9.652 -17.672 1.00 0.00 33 CYS A O 2
ATOM 970 N N . GLY A 1 34 ? -4.100 -10.302 -15.537 1.00 0.00 34 GLY A N 2
ATOM 971 C CA . GLY A 1 34 ? -3.541 -11.572 -15.949 1.00 0.00 34 GLY A CA 2
ATOM 972 C C . GLY A 1 34 ? -2.074 -11.537 -15.647 1.00 0.00 34 GLY A C 2
ATOM 973 O O . GLY A 1 34 ? -1.317 -12.394 -16.095 1.00 0.00 34 GLY A O 2
ATOM 977 N N . GLU A 1 35 ? -1.637 -10.521 -14.866 1.00 0.00 35 GLU A N 2
ATOM 978 C CA . GLU A 1 35 ? -0.232 -10.418 -14.525 1.00 0.00 35 GLU A CA 2
ATOM 979 C C . GLU A 1 35 ? 0.105 -11.612 -13.673 1.00 0.00 35 GLU A C 2
AT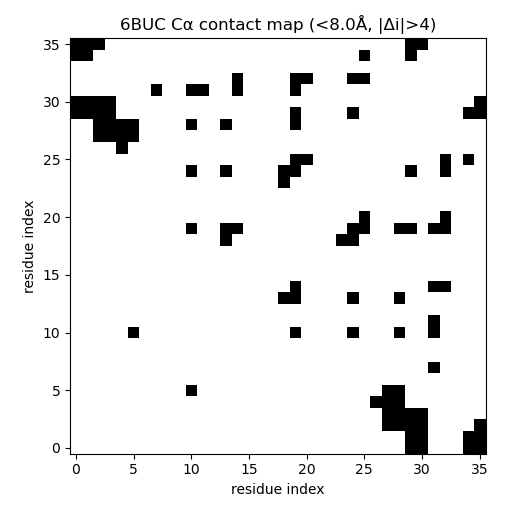OM 980 O O . GLU A 1 35 ? 1.184 -12.187 -13.786 1.00 0.00 35 GLU A O 2
ATOM 992 N N . CYS A 1 36 ? -0.836 -12.004 -12.788 1.00 0.00 36 CYS A N 2
ATOM 993 C CA . CYS A 1 36 ? -0.597 -13.144 -11.927 1.00 0.00 36 CYS A CA 2
ATOM 994 C C . CYS A 1 36 ? -0.626 -14.396 -12.814 1.00 0.00 36 CYS A C 2
ATOM 995 O O . CYS A 1 36 ? 0.419 -15.098 -12.883 1.00 0.00 36 CYS A O 2
ATOM 1003 N N . ALA A 1 1 ? 1.055 -12.181 -7.196 1.00 0.00 1 ALA A N 3
ATOM 1004 C CA . ALA A 1 1 ? 0.192 -10.990 -7.457 1.00 0.00 1 ALA A CA 3
ATOM 1005 C C . ALA A 1 1 ? -1.235 -11.423 -7.694 1.00 0.00 1 ALA A C 3
ATOM 1006 O O . ALA A 1 1 ? -1.971 -10.795 -8.455 1.00 0.00 1 ALA A O 3
ATOM 1015 N N . CYS A 1 2 ? -1.650 -12.523 -7.029 1.00 0.00 2 CYS A N 3
ATOM 1016 C CA . CYS A 1 2 ? -3.003 -13.007 -7.197 1.00 0.00 2 CYS A CA 3
ATOM 1017 C C . CYS A 1 2 ? -3.834 -12.353 -6.138 1.00 0.00 2 CYS A C 3
ATOM 1018 O O . CYS A 1 2 ? -4.098 -12.938 -5.090 1.00 0.00 2 CYS A O 3
ATOM 1025 N N . LYS A 1 3 ? -4.268 -11.108 -6.402 1.00 0.00 3 LYS A N 3
ATOM 1026 C CA . LYS A 1 3 ? -5.071 -10.404 -5.437 1.00 0.00 3 LYS A CA 3
ATOM 1027 C C . LYS A 1 3 ? -5.774 -9.304 -6.176 1.00 0.00 3 LYS A C 3
ATOM 1028 O O . LYS A 1 3 ? -5.364 -8.912 -7.269 1.00 0.00 3 LYS A O 3
ATOM 1047 N N . ASP A 1 4 ? -6.869 -8.779 -5.580 1.00 0.00 4 ASP A N 3
ATOM 1048 C CA . ASP A 1 4 ? -7.604 -7.717 -6.224 1.00 0.00 4 ASP A CA 3
ATOM 1049 C C . ASP A 1 4 ? -7.960 -6.716 -5.160 1.00 0.00 4 ASP A C 3
ATOM 1050 O O . ASP A 1 4 ? -8.586 -7.053 -4.157 1.00 0.00 4 ASP A O 3
ATOM 1059 N N . ASN A 1 5 ? -7.556 -5.441 -5.371 1.00 0.00 5 ASN A N 3
ATOM 1060 C CA . ASN A 1 5 ? -7.864 -4.409 -4.404 1.00 0.00 5 ASN A CA 3
ATOM 1061 C C . ASN A 1 5 ? -9.100 -3.711 -4.895 1.00 0.00 5 ASN A C 3
ATOM 1062 O O . ASN A 1 5 ? -9.641 -2.829 -4.230 1.00 0.00 5 ASN A O 3
ATOM 1073 N N . LEU A 1 6 ? -9.566 -4.108 -6.091 1.00 0.00 6 LEU A N 3
ATOM 1074 C CA . LEU A 1 6 ? -10.744 -3.508 -6.656 1.00 0.00 6 LEU A CA 3
ATOM 1075 C C . LEU A 1 6 ? -11.694 -4.637 -6.943 1.00 0.00 6 LEU A C 3
ATOM 1076 O O . LEU A 1 6 ? -11.295 -5.791 -7.087 1.00 0.00 6 LEU A O 3
ATOM 1092 N N . PRO A 1 7 ? -12.963 -4.305 -7.025 1.00 0.00 7 PRO A N 3
ATOM 1093 C CA . PRO A 1 7 ? -14.005 -5.287 -7.302 1.00 0.00 7 PRO A CA 3
ATOM 1094 C C . PRO A 1 7 ? -13.874 -5.872 -8.662 1.00 0.00 7 PRO A C 3
ATOM 1095 O O . PRO A 1 7 ? -13.250 -5.289 -9.547 1.00 0.00 7 PRO A O 3
ATOM 1106 N N . ALA A 1 8 ? -14.468 -7.040 -8.853 1.00 0.00 8 ALA A N 3
ATOM 1107 C CA . ALA A 1 8 ? -14.384 -7.708 -10.128 1.00 0.00 8 ALA A CA 3
ATOM 1108 C C . ALA A 1 8 ? -15.101 -6.867 -11.154 1.00 0.00 8 ALA A C 3
ATOM 1109 O O . ALA A 1 8 ? -14.682 -6.787 -12.292 1.00 0.00 8 ALA A O 3
ATOM 1116 N N . ALA A 1 9 ? -16.205 -6.228 -10.752 1.00 0.00 9 ALA A N 3
ATOM 1117 C CA . ALA A 1 9 ? -16.961 -5.414 -11.694 1.00 0.00 9 ALA A CA 3
ATOM 1118 C C . ALA A 1 9 ? -16.062 -4.295 -12.195 1.00 0.00 9 ALA A C 3
ATOM 1119 O O . ALA A 1 9 ? -16.063 -3.973 -13.382 1.00 0.00 9 ALA A O 3
ATOM 1126 N N . THR A 1 10 ? -15.276 -3.686 -11.289 1.00 0.00 10 THR A N 3
ATOM 1127 C CA . THR A 1 10 ? -14.408 -2.588 -11.701 1.00 0.00 10 THR A CA 3
ATOM 1128 C C . THR A 1 10 ? -13.264 -3.158 -12.492 1.00 0.00 10 THR A C 3
ATOM 1129 O O . THR A 1 10 ? -12.929 -2.659 -13.548 1.00 0.00 10 THR A O 3
ATOM 1140 N N . CYS A 1 11 ? -12.652 -4.236 -11.983 1.00 0.00 11 CYS A N 3
ATOM 1141 C CA . CYS A 1 11 ? -11.517 -4.837 -12.678 1.00 0.00 11 CYS A CA 3
ATOM 1142 C C . CYS A 1 11 ? -11.987 -5.297 -14.044 1.00 0.00 11 CYS A C 3
ATOM 1143 O O . CYS A 1 11 ? -11.245 -5.243 -15.012 1.00 0.00 11 CYS A O 3
ATOM 1150 N N . SER A 1 12 ? -13.231 -5.767 -14.124 1.00 0.00 12 SER A N 3
ATOM 1151 C CA . SER A 1 12 ? -13.761 -6.243 -15.400 1.00 0.00 12 SER A CA 3
ATOM 1152 C C . SER A 1 12 ? -13.814 -5.078 -16.334 1.00 0.00 12 SER A C 3
ATOM 1153 O O . SER A 1 12 ? -13.486 -5.194 -17.500 1.00 0.00 12 SER A O 3
ATOM 1161 N N . ASN A 1 13 ? -14.246 -3.923 -15.821 1.00 0.00 13 ASN A N 3
ATOM 1162 C CA . ASN A 1 13 ? -14.334 -2.740 -16.656 1.00 0.00 13 ASN A CA 3
ATOM 1163 C C . ASN A 1 13 ? -12.927 -2.293 -16.950 1.00 0.00 13 ASN A C 3
ATOM 1164 O O . ASN A 1 13 ? -12.643 -1.792 -18.009 1.00 0.00 13 ASN A O 3
ATOM 1175 N N . VAL A 1 14 ? -12.032 -2.478 -15.979 1.00 0.00 14 VAL A N 3
ATOM 1176 C CA . VAL A 1 14 ? -10.644 -2.088 -16.155 1.00 0.00 14 VAL A CA 3
ATOM 1177 C C . VAL A 1 14 ? -10.087 -2.910 -17.268 1.00 0.00 14 VAL A C 3
ATOM 1178 O O . VAL A 1 14 ? -9.408 -2.403 -18.154 1.00 0.00 14 VAL A O 3
ATOM 1191 N N . LYS A 1 15 ? -10.376 -4.194 -17.239 1.00 0.00 15 LYS A N 3
ATOM 1192 C CA . LYS A 1 15 ? -9.885 -5.073 -18.249 1.00 0.00 15 LYS A CA 3
ATOM 1193 C C . LYS A 1 15 ? -10.636 -4.778 -19.531 1.00 0.00 15 LYS A C 3
ATOM 1194 O O . LYS A 1 15 ? -10.065 -4.801 -20.621 1.00 0.00 15 LYS A O 3
ATOM 1213 N N . ALA A 1 16 ? -11.935 -4.484 -19.408 1.00 0.00 16 ALA A N 3
ATOM 1214 C CA . ALA A 1 16 ? -12.746 -4.212 -20.598 1.00 0.00 16 ALA A CA 3
ATOM 1215 C C . ALA A 1 16 ? -12.416 -2.826 -21.089 1.00 0.00 16 ALA A C 3
ATOM 1216 O O . ALA A 1 16 ? -12.903 -2.396 -22.133 1.00 0.00 16 ALA A O 3
ATOM 1223 N N . ASN A 1 17 ? -11.582 -2.104 -20.342 1.00 0.00 17 ASN A N 3
ATOM 1224 C CA . ASN A 1 17 ? -11.224 -0.756 -20.752 1.00 0.00 17 ASN A CA 3
ATOM 1225 C C . ASN A 1 17 ? -9.774 -0.770 -21.104 1.00 0.00 17 ASN A C 3
ATOM 1226 O O . ASN A 1 17 ? -9.225 0.233 -21.553 1.00 0.00 17 ASN A O 3
ATOM 1237 N N . ASN A 1 18 ? -9.116 -1.933 -20.903 1.00 0.00 18 ASN A N 3
ATOM 1238 C CA . ASN A 1 18 ? -7.704 -2.037 -21.216 1.00 0.00 18 ASN A CA 3
ATOM 1239 C C . ASN A 1 18 ? -6.971 -1.060 -20.324 1.00 0.00 18 ASN A C 3
ATOM 1240 O O . ASN A 1 18 ? -5.908 -0.551 -20.682 1.00 0.00 18 ASN A O 3
ATOM 1251 N N . ASN A 1 19 ? -7.542 -0.789 -19.123 1.00 0.00 19 ASN A N 3
ATOM 1252 C CA . ASN A 1 19 ? -6.903 0.128 -18.205 1.00 0.00 19 ASN A CA 3
ATOM 1253 C C . ASN A 1 19 ? -5.890 -0.670 -17.446 1.00 0.00 19 ASN A C 3
ATOM 1254 O O . ASN A 1 19 ? -5.194 -0.154 -16.576 1.00 0.00 19 ASN A O 3
ATOM 1265 N N . CYS A 1 20 ? -5.799 -1.978 -17.776 1.00 0.00 20 CYS A N 3
ATOM 1266 C CA . CYS A 1 20 ? -4.842 -2.843 -17.114 1.00 0.00 20 CYS A CA 3
ATOM 1267 C C . CYS A 1 20 ? -3.462 -2.416 -17.554 1.00 0.00 20 CYS A C 3
ATOM 1268 O O . CYS A 1 20 ? -2.462 -2.928 -17.067 1.00 0.00 20 CYS A O 3
ATOM 1275 N N . SER A 1 21 ? -3.396 -1.457 -18.503 1.00 0.00 21 SER A N 3
ATOM 1276 C CA . SER A 1 21 ? -2.114 -0.990 -18.974 1.00 0.00 21 SER A CA 3
ATOM 1277 C C . SER A 1 21 ? -1.706 0.153 -18.083 1.00 0.00 21 SER A C 3
ATOM 1278 O O . SER A 1 21 ? -0.664 0.774 -18.286 1.00 0.00 21 SER A O 3
ATOM 1286 N N . SER A 1 22 ? -2.544 0.451 -17.062 1.00 0.00 22 SER A N 3
ATOM 1287 C CA . SER A 1 22 ? -2.231 1.530 -16.158 1.00 0.00 22 SER A CA 3
ATOM 1288 C C . SER A 1 22 ? -1.728 0.905 -14.891 1.00 0.00 22 SER A C 3
ATOM 1289 O O . SER A 1 22 ? -2.199 -0.148 -14.475 1.00 0.00 22 SER A O 3
ATOM 1297 N N . GLU A 1 23 ? -0.752 1.571 -14.239 1.00 0.00 23 GLU A N 3
ATOM 1298 C CA . GLU A 1 23 ? -0.200 1.041 -13.006 1.00 0.00 23 GLU A CA 3
ATOM 1299 C C . GLU A 1 23 ? -1.227 1.252 -11.929 1.00 0.00 23 GLU A C 3
ATOM 1300 O O . GLU A 1 23 ? -1.041 0.837 -10.786 1.00 0.00 23 GLU A O 3
ATOM 1312 N N . LYS A 1 24 ? -2.344 1.907 -12.286 1.00 0.00 24 LYS A N 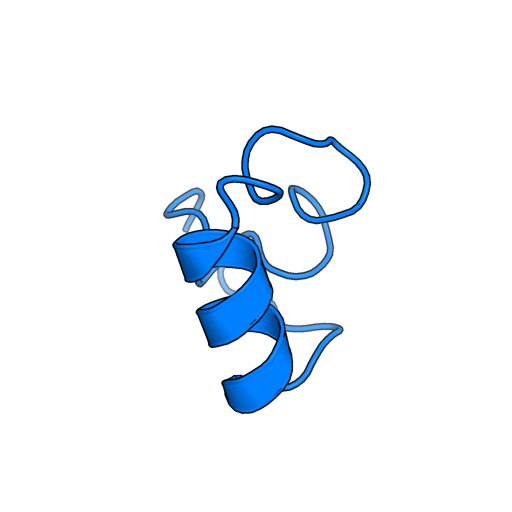3
ATOM 1313 C CA . LYS A 1 24 ? -3.366 2.155 -11.336 1.00 0.00 24 LYS A CA 3
ATOM 1314 C C . LYS A 1 24 ? -4.144 0.877 -11.159 1.00 0.00 24 LYS A C 3
ATOM 1315 O O . LYS A 1 24 ? -4.841 0.699 -10.163 1.00 0.00 24 LYS A O 3
ATOM 1334 N N . TYR A 1 25 ? -4.031 -0.053 -12.135 1.00 0.00 25 TYR A N 3
ATOM 1335 C CA . TYR A 1 25 ? -4.772 -1.280 -12.031 1.00 0.00 25 TYR A CA 3
ATOM 1336 C C . TYR A 1 25 ? -3.815 -2.442 -12.178 1.00 0.00 25 TYR A C 3
ATOM 1337 O O . TYR A 1 25 ? -4.209 -3.595 -12.039 1.00 0.00 25 TYR A O 3
ATOM 1355 N N . LYS A 1 26 ? -2.527 -2.155 -12.458 1.00 0.00 26 LYS A N 3
ATOM 1356 C CA . LYS A 1 26 ? -1.561 -3.240 -12.602 1.00 0.00 26 LYS A CA 3
ATOM 1357 C C . LYS A 1 26 ? -1.202 -3.712 -11.215 1.00 0.00 26 LYS A C 3
ATOM 1358 O O . LYS A 1 26 ? -0.526 -4.725 -11.050 1.00 0.00 26 LYS A O 3
ATOM 1377 N N . THR A 1 27 ? -1.658 -2.970 -10.180 1.00 0.00 27 THR A N 3
ATOM 1378 C CA . THR A 1 27 ? -1.343 -3.357 -8.821 1.00 0.00 27 THR A CA 3
ATOM 1379 C C . THR A 1 27 ? -2.633 -3.397 -8.041 1.00 0.00 27 THR A C 3
ATOM 1380 O O . THR A 1 27 ? -2.625 -3.504 -6.816 1.00 0.00 27 THR A O 3
ATOM 1391 N N . ASN A 1 28 ? -3.779 -3.315 -8.748 1.00 0.00 28 ASN A N 3
ATOM 1392 C CA . ASN A 1 28 ? -5.051 -3.342 -8.060 1.00 0.00 28 ASN A CA 3
ATOM 1393 C C . ASN A 1 28 ? -5.891 -4.420 -8.698 1.00 0.00 28 ASN A C 3
ATOM 1394 O O . ASN A 1 28 ? -6.716 -5.048 -8.039 1.00 0.00 28 ASN A O 3
ATOM 1405 N N . CYS A 1 29 ? -5.687 -4.650 -10.014 1.00 0.00 29 CYS A N 3
ATOM 1406 C CA . CYS A 1 29 ? -6.457 -5.673 -10.702 1.00 0.00 29 CYS A CA 3
ATOM 1407 C C . CYS A 1 29 ? -5.475 -6.553 -11.406 1.00 0.00 29 CYS A C 3
ATOM 1408 O O . CYS A 1 29 ? -5.679 -6.934 -12.544 1.00 0.00 29 CYS A O 3
ATOM 1415 N N . ALA A 1 30 ? -4.379 -6.899 -10.715 1.00 0.00 30 ALA A N 3
ATOM 1416 C CA . ALA A 1 30 ? -3.357 -7.736 -11.322 1.00 0.00 30 ALA A CA 3
ATOM 1417 C C . ALA A 1 30 ? -3.971 -9.085 -11.649 1.00 0.00 30 ALA A C 3
ATOM 1418 O O . ALA A 1 30 ? -3.649 -9.689 -12.666 1.00 0.00 30 ALA A O 3
ATOM 1425 N N . LYS A 1 31 ? -4.867 -9.574 -10.776 1.00 0.00 31 LYS A N 3
ATOM 1426 C CA . LYS A 1 31 ? -5.484 -10.873 -11.006 1.00 0.00 31 LYS A CA 3
ATOM 1427 C C . LYS A 1 31 ? -6.266 -10.809 -12.316 1.00 0.00 31 LYS A C 3
ATOM 1428 O O . LYS A 1 31 ? -6.186 -11.715 -13.142 1.00 0.00 31 LYS A O 3
ATOM 1447 N N . THR A 1 32 ? -7.034 -9.721 -12.512 1.00 0.00 32 THR A N 3
ATOM 1448 C CA . THR A 1 32 ? -7.835 -9.589 -13.735 1.00 0.00 32 THR A CA 3
ATOM 1449 C C . THR A 1 32 ? -6.897 -9.291 -14.873 1.00 0.00 32 THR A C 3
ATOM 1450 O O . THR A 1 32 ? -7.080 -9.778 -15.987 1.00 0.00 32 THR A O 3
ATOM 1461 N N . CYS A 1 33 ? -5.868 -8.473 -14.605 1.00 0.00 33 CYS A N 3
ATOM 1462 C CA . CYS A 1 33 ? -4.922 -8.118 -15.645 1.00 0.00 33 CYS A CA 3
ATOM 1463 C C . CYS A 1 33 ? -4.275 -9.392 -16.136 1.00 0.00 33 CYS A C 3
ATOM 1464 O O . CYS A 1 33 ? -4.052 -9.563 -17.331 1.00 0.00 33 CYS A O 3
ATOM 1471 N N . GLY A 1 34 ? -3.954 -10.314 -15.203 1.00 0.00 34 GLY A N 3
ATOM 1472 C CA . GLY A 1 34 ? -3.337 -11.563 -15.604 1.00 0.00 34 GLY A CA 3
ATOM 1473 C C . GLY A 1 34 ? -1.883 -11.479 -15.256 1.00 0.00 34 GLY A C 3
ATOM 1474 O O . GLY A 1 34 ? -1.081 -12.293 -15.705 1.00 0.00 34 GLY A O 3
ATOM 1478 N N . GLU A 1 35 ? -1.511 -10.470 -14.440 1.00 0.00 35 GLU A N 3
ATOM 1479 C CA . GLU A 1 35 ? -0.123 -10.322 -14.052 1.00 0.00 35 GLU A CA 3
ATOM 1480 C C . GLU A 1 35 ? 0.234 -11.530 -13.230 1.00 0.00 35 GLU A C 3
ATOM 1481 O O . GLU A 1 35 ? 1.346 -12.045 -13.311 1.00 0.00 35 GLU A O 3
ATOM 1493 N N . CYS A 1 36 ? -0.728 -12.002 -12.408 1.00 0.00 36 CYS A N 3
ATOM 1494 C CA . CYS A 1 36 ? -0.476 -13.162 -11.578 1.00 0.00 36 CYS A CA 3
ATOM 1495 C C . CYS A 1 36 ? -0.280 -14.361 -12.518 1.00 0.00 36 CYS A C 3
ATOM 1496 O O . CYS A 1 36 ? -1.240 -14.688 -13.269 1.00 0.00 36 CYS A O 3
ATOM 1504 N N . ALA A 1 1 ? 0.477 -16.013 -5.098 1.00 0.00 1 ALA A N 4
ATOM 1505 C CA . ALA A 1 1 ? 0.311 -14.576 -4.731 1.00 0.00 1 ALA A CA 4
ATOM 1506 C C . ALA A 1 1 ? -0.430 -13.846 -5.820 1.00 0.00 1 ALA A C 4
ATOM 1507 O O . ALA A 1 1 ? 0.165 -13.391 -6.799 1.00 0.00 1 ALA A O 4
ATOM 1516 N N . CYS A 1 2 ? -1.763 -13.720 -5.663 1.00 0.00 2 CYS A N 4
ATOM 1517 C CA . CYS A 1 2 ? -2.544 -13.034 -6.660 1.00 0.00 2 CYS A CA 4
ATOM 1518 C C . CYS A 1 2 ? -3.810 -12.588 -5.987 1.00 0.00 2 CYS A C 4
ATOM 1519 O O . CYS A 1 2 ? -4.432 -13.347 -5.247 1.00 0.00 2 CYS A O 4
ATOM 1526 N N . LYS A 1 3 ? -4.219 -11.324 -6.241 1.00 0.00 3 LYS A N 4
ATOM 1527 C CA . LYS A 1 3 ? -5.420 -10.816 -5.626 1.00 0.00 3 LYS A CA 4
ATOM 1528 C C . LYS A 1 3 ? -5.714 -9.486 -6.265 1.00 0.00 3 LYS A C 4
ATOM 1529 O O . LYS A 1 3 ? -4.907 -8.961 -7.033 1.00 0.00 3 LYS A O 4
ATOM 1548 N N . ASP A 1 4 ? -6.901 -8.909 -5.949 1.00 0.00 4 ASP A N 4
ATOM 1549 C CA . ASP A 1 4 ? -7.264 -7.631 -6.519 1.00 0.00 4 ASP A CA 4
ATOM 1550 C C . ASP A 1 4 ? -7.704 -6.746 -5.385 1.00 0.00 4 ASP A C 4
ATOM 1551 O O . ASP A 1 4 ? -8.328 -7.202 -4.429 1.00 0.00 4 ASP A O 4
ATOM 1560 N N . ASN A 1 5 ? -7.376 -5.432 -5.482 1.00 0.00 5 ASN A N 4
ATOM 1561 C CA . ASN A 1 5 ? -7.767 -4.503 -4.441 1.00 0.00 5 ASN A CA 4
ATOM 1562 C C . ASN A 1 5 ? -9.043 -3.850 -4.901 1.00 0.00 5 ASN A C 4
ATOM 1563 O O . ASN A 1 5 ? -9.669 -3.089 -4.166 1.00 0.00 5 ASN A O 4
ATOM 1574 N N . LEU A 1 6 ? -9.444 -4.149 -6.150 1.00 0.00 6 LEU A N 4
ATOM 1575 C CA . LEU A 1 6 ? -10.651 -3.582 -6.689 1.00 0.00 6 LEU A CA 4
ATOM 1576 C C . LEU A 1 6 ? -11.563 -4.738 -6.990 1.00 0.00 6 LEU A C 4
ATOM 1577 O O . LEU A 1 6 ? -11.123 -5.875 -7.167 1.00 0.00 6 LEU A O 4
ATOM 1593 N N . PRO A 1 7 ? -12.844 -4.450 -7.048 1.00 0.00 7 PRO A N 4
ATOM 1594 C CA . PRO A 1 7 ? -13.855 -5.462 -7.333 1.00 0.00 7 PRO A CA 4
ATOM 1595 C C . PRO A 1 7 ? -13.729 -6.003 -8.713 1.00 0.00 7 PRO A C 4
ATOM 1596 O O . PRO A 1 7 ? -13.146 -5.374 -9.593 1.00 0.00 7 PRO A O 4
ATOM 1607 N N . ALA A 1 8 ? -14.285 -7.189 -8.926 1.00 0.00 8 ALA A N 4
ATOM 1608 C CA . ALA A 1 8 ? -14.202 -7.817 -10.220 1.00 0.00 8 ALA A CA 4
ATOM 1609 C C . ALA A 1 8 ? -14.978 -6.981 -11.205 1.00 0.00 8 ALA A C 4
ATOM 1610 O O . ALA A 1 8 ? -14.591 -6.852 -12.348 1.00 0.00 8 ALA A O 4
ATOM 1617 N N . ALA A 1 9 ? -16.099 -6.399 -10.761 1.00 0.00 9 ALA A N 4
ATOM 1618 C CA . ALA A 1 9 ? -16.911 -5.595 -11.664 1.00 0.00 9 ALA A CA 4
ATOM 1619 C C . ALA A 1 9 ? -16.073 -4.426 -12.157 1.00 0.00 9 ALA A C 4
ATOM 1620 O O . ALA A 1 9 ? -16.120 -4.071 -13.334 1.00 0.00 9 ALA A O 4
ATOM 1627 N N . THR A 1 10 ? -15.286 -3.809 -11.254 1.00 0.00 10 THR A N 4
ATOM 1628 C CA . THR A 1 10 ? -14.474 -2.666 -11.657 1.00 0.00 10 THR A CA 4
ATOM 1629 C C . THR A 1 10 ? -13.327 -3.169 -12.487 1.00 0.00 10 THR A C 4
ATOM 1630 O O . THR A 1 10 ? -13.036 -2.627 -13.534 1.00 0.00 10 THR A O 4
ATOM 1641 N N . CYS A 1 11 ? -12.661 -4.232 -12.020 1.00 0.00 11 CYS A N 4
ATOM 1642 C CA . CYS A 1 11 ? -11.520 -4.767 -12.757 1.00 0.00 11 CYS A CA 4
ATOM 1643 C C . CYS A 1 11 ? -12.005 -5.217 -14.121 1.00 0.00 11 CYS A C 4
ATOM 1644 O O . CYS A 1 11 ? -11.291 -5.110 -15.105 1.00 0.00 11 CYS A O 4
ATOM 1651 N N . SER A 1 12 ? -13.227 -5.740 -14.182 1.00 0.00 12 SER A N 4
ATOM 1652 C CA . SER A 1 12 ? -13.770 -6.205 -15.456 1.00 0.00 12 SER A CA 4
ATOM 1653 C C . SER A 1 12 ? -13.896 -5.019 -16.352 1.00 0.00 12 SER A C 4
ATOM 1654 O O . SER A 1 12 ? -13.594 -5.087 -17.530 1.00 0.00 12 SER A O 4
ATOM 1662 N N . ASN A 1 13 ? -14.356 -3.897 -15.792 1.00 0.00 13 ASN A N 4
ATOM 1663 C CA . ASN A 1 13 ? -14.515 -2.695 -16.584 1.00 0.00 13 ASN A CA 4
ATOM 1664 C C . ASN A 1 13 ? -13.133 -2.196 -16.916 1.00 0.00 13 ASN A C 4
ATOM 1665 O O . ASN A 1 13 ? -12.900 -1.659 -17.976 1.00 0.00 13 ASN A O 4
ATOM 1676 N N . VAL A 1 14 ? -12.196 -2.377 -15.977 1.00 0.00 14 VAL A N 4
ATOM 1677 C CA . VAL A 1 14 ? -10.829 -1.944 -16.188 1.00 0.00 14 VAL A CA 4
ATOM 1678 C C . VAL A 1 14 ? -10.297 -2.714 -17.344 1.00 0.00 14 VAL A C 4
ATOM 1679 O O . VAL A 1 14 ? -9.680 -2.159 -18.248 1.00 0.00 14 VAL A O 4
ATOM 1692 N N . LYS A 1 15 ? -10.531 -4.014 -17.334 1.00 0.00 15 LYS A N 4
ATOM 1693 C CA . LYS A 1 15 ? -10.063 -4.844 -18.391 1.00 0.00 15 LYS A CA 4
ATOM 1694 C C . LYS A 1 15 ? -10.845 -4.501 -19.635 1.00 0.00 15 LYS A C 4
ATOM 1695 O O . LYS A 1 15 ? -10.295 -4.433 -20.732 1.00 0.00 15 LYS A O 4
ATOM 1714 N N . ALA A 1 16 ? -12.146 -4.273 -19.471 1.00 0.00 16 ALA A N 4
ATOM 1715 C CA . ALA A 1 16 ? -12.995 -3.958 -20.621 1.00 0.00 16 ALA A CA 4
ATOM 1716 C C . ALA A 1 16 ? -12.679 -2.555 -21.067 1.00 0.00 16 ALA A C 4
ATOM 1717 O O . A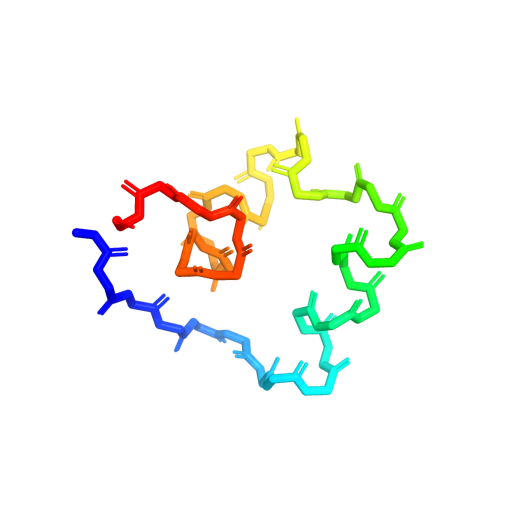LA A 1 16 ? -13.242 -2.062 -22.044 1.00 0.00 16 ALA A O 4
ATOM 1724 N N . ASN A 1 17 ? -11.772 -1.888 -20.356 1.00 0.00 17 ASN A N 4
ATOM 1725 C CA . ASN A 1 17 ? -11.420 -0.532 -20.722 1.00 0.00 17 ASN A CA 4
ATOM 1726 C C . ASN A 1 17 ? -9.984 -0.548 -21.124 1.00 0.00 17 ASN A C 4
ATOM 1727 O O . ASN A 1 17 ? -9.441 0.462 -21.566 1.00 0.00 17 ASN A O 4
ATOM 1738 N N . ASN A 1 18 ? -9.329 -1.724 -20.975 1.00 0.00 18 ASN A N 4
ATOM 1739 C CA . ASN A 1 18 ? -7.931 -1.835 -21.339 1.00 0.00 18 ASN A CA 4
ATOM 1740 C C . ASN A 1 18 ? -7.156 -0.895 -20.444 1.00 0.00 18 ASN A C 4
ATOM 1741 O O . ASN A 1 18 ? -6.076 -0.426 -20.801 1.00 0.00 18 ASN A O 4
ATOM 1752 N N . ASN A 1 19 ? -7.709 -0.612 -19.237 1.00 0.00 19 ASN A N 4
ATOM 1753 C CA . ASN A 1 19 ? -7.031 0.272 -18.316 1.00 0.00 19 ASN A CA 4
ATOM 1754 C C . ASN A 1 19 ? -6.070 -0.575 -17.542 1.00 0.00 19 ASN A C 4
ATOM 1755 O O . ASN A 1 19 ? -5.342 -0.087 -16.682 1.00 0.00 19 ASN A O 4
ATOM 1766 N N . CYS A 1 20 ? -6.061 -1.893 -17.844 1.00 0.00 20 CYS A N 4
ATOM 1767 C CA . CYS A 1 20 ? -5.158 -2.800 -17.162 1.00 0.00 20 CYS A CA 4
ATOM 1768 C C . CYS A 1 20 ? -3.758 -2.477 -17.625 1.00 0.00 20 CYS A C 4
ATOM 1769 O O . CYS A 1 20 ? -2.786 -3.023 -17.117 1.00 0.00 20 CYS A O 4
ATOM 1776 N N . SER A 1 21 ? -3.643 -1.569 -18.621 1.00 0.00 21 SER A N 4
ATOM 1777 C CA . SER A 1 21 ? -2.337 -1.200 -19.117 1.00 0.00 21 SER A CA 4
ATOM 1778 C C . SER A 1 21 ? -1.887 -0.002 -18.321 1.00 0.00 21 SER A C 4
ATOM 1779 O O . SER A 1 21 ? -0.828 0.569 -18.581 1.00 0.00 21 SER A O 4
ATOM 1787 N N . SER A 1 22 ? -2.704 0.400 -17.322 1.00 0.00 22 SER A N 4
ATOM 1788 C CA . SER A 1 22 ? -2.352 1.537 -16.507 1.00 0.00 22 SER A CA 4
ATOM 1789 C C . SER A 1 22 ? -1.818 0.999 -15.212 1.00 0.00 22 SER A C 4
ATOM 1790 O O . SER A 1 22 ? -2.264 -0.034 -14.726 1.00 0.00 22 SER A O 4
ATOM 1798 N N . GLU A 1 23 ? -0.845 1.720 -14.616 1.00 0.00 23 GLU A N 4
ATOM 1799 C CA . GLU A 1 23 ? -0.268 1.276 -13.360 1.00 0.00 23 GLU A CA 4
ATOM 1800 C C . GLU A 1 23 ? -1.287 1.529 -12.285 1.00 0.00 23 GLU A C 4
ATOM 1801 O O . GLU A 1 23 ? -1.084 1.179 -11.125 1.00 0.00 23 GLU A O 4
ATOM 1813 N N . LYS A 1 24 ? -2.416 2.150 -12.665 1.00 0.00 24 LYS A N 4
ATOM 1814 C CA . LYS A 1 24 ? -3.431 2.434 -11.719 1.00 0.00 24 LYS A CA 4
ATOM 1815 C C . LYS A 1 24 ? -4.183 1.155 -11.457 1.00 0.00 24 LYS A C 4
ATOM 1816 O O . LYS A 1 24 ? -4.838 1.012 -10.427 1.00 0.00 24 LYS A O 4
ATOM 1835 N N . TYR A 1 25 ? -4.095 0.183 -12.396 1.00 0.00 25 TYR A N 4
ATOM 1836 C CA . TYR A 1 25 ? -4.813 -1.048 -12.209 1.00 0.00 25 TYR A CA 4
ATOM 1837 C C . TYR A 1 25 ? -3.848 -2.204 -12.343 1.00 0.00 25 TYR A C 4
ATOM 1838 O O . TYR A 1 25 ? -4.229 -3.356 -12.164 1.00 0.00 25 TYR A O 4
ATOM 1856 N N . LYS A 1 26 ? -2.571 -1.916 -12.659 1.00 0.00 26 LYS A N 4
ATOM 1857 C CA . LYS A 1 26 ? -1.598 -2.998 -12.789 1.00 0.00 26 LYS A CA 4
ATOM 1858 C C . LYS A 1 26 ? -1.209 -3.420 -11.394 1.00 0.00 26 LYS A C 4
ATOM 1859 O O . LYS A 1 26 ? -0.517 -4.419 -11.209 1.00 0.00 26 LYS A O 4
ATOM 1878 N N . THR A 1 27 ? -1.659 -2.650 -10.376 1.00 0.00 27 THR A N 4
ATOM 1879 C CA . THR A 1 27 ? -1.315 -2.985 -9.011 1.00 0.00 27 THR A CA 4
ATOM 1880 C C . THR A 1 27 ? -2.595 -3.064 -8.219 1.00 0.00 27 THR A C 4
ATOM 1881 O O . THR A 1 27 ? -2.571 -3.179 -6.994 1.00 0.00 27 THR A O 4
ATOM 1892 N N . ASN A 1 28 ? -3.751 -3.004 -8.913 1.00 0.00 28 ASN A N 4
ATOM 1893 C CA . ASN A 1 28 ? -5.014 -3.067 -8.211 1.00 0.00 28 ASN A CA 4
ATOM 1894 C C . ASN A 1 28 ? -5.827 -4.174 -8.834 1.00 0.00 28 ASN A C 4
ATOM 1895 O O . ASN A 1 28 ? -6.624 -4.826 -8.160 1.00 0.00 28 ASN A O 4
ATOM 1906 N N . CYS A 1 29 ? -5.634 -4.405 -10.149 1.00 0.00 29 CYS A N 4
ATOM 1907 C CA . CYS A 1 29 ? -6.380 -5.453 -10.823 1.00 0.00 29 CYS A CA 4
ATOM 1908 C C . CYS A 1 29 ? -5.377 -6.325 -11.506 1.00 0.00 29 CYS A C 4
ATOM 1909 O O . CYS A 1 29 ? -5.555 -6.706 -12.649 1.00 0.00 29 CYS A O 4
ATOM 1916 N N . ALA A 1 30 ? -4.295 -6.666 -10.792 1.00 0.00 30 ALA A N 4
ATOM 1917 C CA . ALA A 1 30 ? -3.258 -7.498 -11.375 1.00 0.00 30 ALA A CA 4
ATOM 1918 C C . ALA A 1 30 ? -3.859 -8.852 -11.708 1.00 0.00 30 ALA A C 4
ATOM 1919 O O . ALA A 1 30 ? -3.509 -9.462 -12.710 1.00 0.00 30 ALA A O 4
ATOM 1926 N N . LYS A 1 31 ? -4.775 -9.337 -10.854 1.00 0.00 31 LYS A N 4
ATOM 1927 C CA . LYS A 1 31 ? -5.383 -10.642 -11.091 1.00 0.00 31 LYS A CA 4
ATOM 1928 C C . LYS A 1 31 ? -6.138 -10.586 -12.414 1.00 0.00 31 LYS A C 4
ATOM 1929 O O . LYS A 1 31 ? -6.044 -11.498 -13.232 1.00 0.00 31 LYS A O 4
ATOM 1948 N N . THR A 1 32 ? -6.901 -9.501 -12.633 1.00 0.00 32 THR A N 4
ATOM 1949 C CA . THR A 1 32 ? -7.676 -9.375 -13.870 1.00 0.00 32 THR A CA 4
ATOM 1950 C C . THR A 1 32 ? -6.718 -9.075 -14.989 1.00 0.00 32 THR A C 4
ATOM 1951 O O . THR A 1 32 ? -6.877 -9.565 -16.106 1.00 0.00 32 THR A O 4
ATOM 1962 N N . CYS A 1 33 ? -5.698 -8.251 -14.703 1.00 0.00 33 CYS A N 4
ATOM 1963 C CA . CYS A 1 33 ? -4.732 -7.897 -15.724 1.00 0.00 33 CYS A CA 4
ATOM 1964 C C . CYS A 1 33 ? -4.065 -9.171 -16.183 1.00 0.00 33 CYS A C 4
ATOM 1965 O O . CYS A 1 33 ? -3.811 -9.355 -17.371 1.00 0.00 33 CYS A O 4
ATOM 1972 N N . GLY A 1 34 ? -3.765 -10.083 -15.230 1.00 0.00 34 GLY A N 4
ATOM 1973 C CA . GLY A 1 34 ? -3.132 -11.333 -15.597 1.00 0.00 34 GLY A CA 4
ATOM 1974 C C . GLY A 1 34 ? -1.690 -11.243 -15.198 1.00 0.00 34 GLY A C 4
ATOM 1975 O O . GLY A 1 34 ? -0.867 -12.050 -15.624 1.00 0.00 34 GLY A O 4
ATOM 1979 N N . GLU A 1 35 ? -1.351 -10.240 -14.358 1.00 0.00 35 GLU A N 4
ATOM 1980 C CA . GLU A 1 35 ? 0.022 -10.088 -13.923 1.00 0.00 35 GLU A CA 4
ATOM 1981 C C . GLU A 1 35 ? 0.362 -11.301 -13.098 1.00 0.00 35 GLU A C 4
ATOM 1982 O O . GLU A 1 35 ? 1.467 -11.833 -13.179 1.00 0.00 35 GLU A O 4
ATOM 1994 N N . CYS A 1 36 ? -0.607 -11.762 -12.276 1.00 0.00 36 CYS A N 4
ATOM 1995 C CA . CYS A 1 36 ? -0.366 -12.926 -11.449 1.00 0.00 36 CYS A CA 4
ATOM 1996 C C . CYS A 1 36 ? -1.427 -13.971 -11.816 1.00 0.00 36 CYS A C 4
ATOM 1997 O O . CYS A 1 36 ? -2.348 -13.628 -12.607 1.00 0.00 36 CYS A O 4
ATOM 2005 N N . ALA A 1 1 ? 0.646 -12.992 -7.781 1.00 0.00 1 ALA A N 5
ATOM 2006 C CA . ALA A 1 1 ? -0.034 -11.662 -7.749 1.00 0.00 1 ALA A CA 5
ATOM 2007 C C . ALA A 1 1 ? -1.516 -11.832 -7.974 1.00 0.00 1 ALA A C 5
ATOM 2008 O O . ALA A 1 1 ? -2.143 -11.050 -8.691 1.00 0.00 1 ALA A O 5
ATOM 2017 N N . CYS A 1 2 ? -2.103 -12.875 -7.353 1.00 0.00 2 CYS A N 5
ATOM 2018 C CA . CYS A 1 2 ? -3.521 -13.111 -7.515 1.00 0.00 2 CYS A CA 5
ATOM 2019 C C . CYS A 1 2 ? -4.216 -12.364 -6.418 1.00 0.00 2 CYS A C 5
ATOM 2020 O O . CYS A 1 2 ? -4.749 -12.960 -5.484 1.00 0.00 2 CYS A O 5
ATOM 2027 N N . LYS A 1 3 ? -4.220 -11.023 -6.518 1.00 0.00 3 LYS A N 5
ATOM 2028 C CA . LYS A 1 3 ? -4.864 -10.222 -5.506 1.00 0.00 3 LYS A CA 5
ATOM 2029 C C . LYS A 1 3 ? -5.613 -9.136 -6.221 1.00 0.00 3 LYS A C 5
ATOM 2030 O O . LYS A 1 3 ? -5.207 -8.688 -7.292 1.00 0.00 3 LYS A O 5
ATOM 2049 N N . ASP A 1 4 ? -6.740 -8.689 -5.625 1.00 0.00 4 ASP A N 5
ATOM 2050 C CA . ASP A 1 4 ? -7.519 -7.645 -6.246 1.00 0.00 4 ASP A CA 5
ATOM 2051 C C . ASP A 1 4 ? -7.876 -6.658 -5.170 1.00 0.00 4 ASP A C 5
ATOM 2052 O O . ASP A 1 4 ? -8.517 -7.005 -4.179 1.00 0.00 4 ASP A O 5
ATOM 2061 N N . ASN A 1 5 ? -7.453 -5.385 -5.355 1.00 0.00 5 ASN A N 5
ATOM 2062 C CA . ASN A 1 5 ? -7.760 -4.366 -4.372 1.00 0.00 5 ASN A CA 5
ATOM 2063 C C . ASN A 1 5 ? -9.006 -3.672 -4.845 1.00 0.00 5 ASN A C 5
ATOM 2064 O O . ASN A 1 5 ? -9.574 -2.836 -4.145 1.00 0.00 5 ASN A O 5
ATOM 2075 N N . LEU A 1 6 ? -9.451 -4.023 -6.062 1.00 0.00 6 LEU A N 5
ATOM 2076 C CA . LEU A 1 6 ? -10.635 -3.423 -6.613 1.00 0.00 6 LEU A CA 5
ATOM 2077 C C . LEU A 1 6 ? -11.585 -4.551 -6.909 1.00 0.00 6 LEU A C 5
ATOM 2078 O O . LEU A 1 6 ? -11.185 -5.705 -7.058 1.00 0.00 6 LEU A O 5
ATOM 2094 N N . PRO A 1 7 ? -12.857 -4.217 -6.995 1.00 0.00 7 PRO A N 5
ATOM 2095 C CA . PRO A 1 7 ? -13.900 -5.199 -7.278 1.00 0.00 7 PRO A CA 5
ATOM 2096 C C . PRO A 1 7 ? -13.754 -5.795 -8.632 1.00 0.00 7 PRO A C 5
ATOM 2097 O O . PRO A 1 7 ? -13.140 -5.209 -9.523 1.00 0.00 7 PRO A O 5
ATOM 2108 N N . ALA A 1 8 ? -14.326 -6.977 -8.812 1.00 0.00 8 ALA A N 5
ATOM 2109 C CA . ALA A 1 8 ? -14.225 -7.659 -10.079 1.00 0.00 8 ALA A CA 5
ATOM 2110 C C . ALA A 1 8 ? -14.969 -6.857 -11.115 1.00 0.00 8 ALA A C 5
ATOM 2111 O O . ALA A 1 8 ? -14.559 -6.788 -12.256 1.00 0.00 8 ALA A O 5
ATOM 2118 N N . ALA A 1 9 ? -16.088 -6.241 -10.722 1.00 0.00 9 ALA A N 5
ATOM 2119 C CA . ALA A 1 9 ? -16.870 -5.467 -11.677 1.00 0.00 9 ALA A CA 5
ATOM 2120 C C . ALA A 1 9 ? -16.004 -4.335 -12.208 1.00 0.00 9 ALA A C 5
ATOM 2121 O O . ALA A 1 9 ? -16.018 -4.039 -13.401 1.00 0.00 9 ALA A O 5
ATOM 2128 N N . THR A 1 10 ? -15.232 -3.683 -11.318 1.00 0.00 10 THR A N 5
ATOM 2129 C CA . THR A 1 10 ? -14.394 -2.570 -11.758 1.00 0.00 10 THR A CA 5
ATOM 2130 C C . THR A 1 10 ? -13.227 -3.127 -12.525 1.00 0.00 10 THR A C 5
ATOM 2131 O O . THR A 1 10 ? -12.888 -2.637 -13.586 1.00 0.00 10 THR A O 5
ATOM 2142 N N . CYS A 1 11 ? -12.594 -4.178 -11.987 1.00 0.00 11 CYS A N 5
ATOM 2143 C CA . CYS A 1 11 ? -11.438 -4.765 -12.658 1.00 0.00 11 CYS A CA 5
ATOM 2144 C C . CYS A 1 11 ? -11.885 -5.274 -14.013 1.00 0.00 11 CYS A C 5
ATOM 2145 O O . CYS A 1 11 ? -11.141 -5.217 -14.979 1.00 0.00 11 CYS A O 5
ATOM 2152 N N . SER A 1 12 ? -13.111 -5.791 -14.087 1.00 0.00 12 SER A N 5
ATOM 2153 C CA . SER A 1 12 ? -13.617 -6.316 -15.355 1.00 0.00 12 SER A CA 5
ATOM 2154 C C . SER A 1 12 ? -13.737 -5.167 -16.307 1.00 0.00 12 SER A C 5
ATOM 2155 O O . SER A 1 12 ? -13.433 -5.293 -17.481 1.00 0.00 12 SER A O 5
ATOM 2163 N N . ASN A 1 13 ? -14.198 -4.015 -15.804 1.00 0.00 13 ASN A N 5
ATOM 2164 C CA . ASN A 1 13 ? -14.346 -2.850 -16.659 1.00 0.00 13 ASN A CA 5
ATOM 2165 C C . ASN A 1 13 ? -12.958 -2.374 -16.999 1.00 0.00 13 ASN A C 5
ATOM 2166 O O . ASN A 1 13 ? -12.703 -1.909 -18.090 1.00 0.00 13 ASN A O 5
ATOM 2177 N N . VAL A 1 14 ? -12.042 -2.492 -16.031 1.00 0.00 14 VAL A N 5
ATOM 2178 C CA . VAL A 1 14 ? -10.669 -2.073 -16.236 1.00 0.00 14 VAL A CA 5
ATOM 2179 C C . VAL A 1 14 ? -10.096 -2.927 -17.319 1.00 0.00 14 VAL A C 5
ATOM 2180 O O . VAL A 1 14 ? -9.457 -2.436 -18.241 1.00 0.00 14 VAL A O 5
ATOM 2193 N N . LYS A 1 15 ? -10.325 -4.221 -17.221 1.00 0.00 15 LYS A N 5
ATOM 2194 C CA . LYS A 1 15 ? -9.813 -5.127 -18.199 1.00 0.00 15 LYS A CA 5
ATOM 2195 C C . LYS A 1 15 ? -10.555 -4.880 -19.495 1.00 0.00 15 LYS A C 5
ATOM 2196 O O . LYS A 1 15 ? -9.975 -4.939 -20.578 1.00 0.00 15 LYS A O 5
ATOM 2215 N N . ALA A 1 16 ? -11.856 -4.585 -19.393 1.00 0.00 16 ALA A N 5
ATOM 2216 C CA . ALA A 1 16 ? -12.656 -4.356 -20.595 1.00 0.00 16 ALA A CA 5
ATOM 2217 C C . ALA A 1 16 ? -12.335 -2.978 -21.118 1.00 0.00 16 ALA A C 5
ATOM 2218 O O . ALA A 1 16 ? -12.848 -2.563 -22.155 1.00 0.00 16 ALA A O 5
ATOM 2225 N N . ASN A 1 17 ? -11.479 -2.246 -20.403 1.00 0.00 17 ASN A N 5
ATOM 2226 C CA . ASN A 1 17 ? -11.128 -0.905 -20.842 1.00 0.00 17 ASN A CA 5
ATOM 2227 C C . ASN A 1 17 ? -9.666 -0.904 -21.146 1.00 0.00 17 ASN A C 5
ATOM 2228 O O . ASN A 1 17 ? -9.119 0.095 -21.608 1.00 0.00 17 ASN A O 5
ATOM 2239 N N . ASN A 1 18 ? -8.993 -2.046 -20.885 1.00 0.00 18 ASN A N 5
ATOM 2240 C CA . ASN A 1 18 ? -7.571 -2.132 -21.147 1.00 0.00 18 ASN A CA 5
ATOM 2241 C C . ASN A 1 18 ? -6.890 -1.096 -20.282 1.00 0.00 18 ASN A C 5
ATOM 2242 O O . ASN A 1 18 ? -5.852 -0.546 -20.650 1.00 0.00 18 ASN A O 5
ATOM 2253 N N . ASN A 1 19 ? -7.478 -0.818 -19.090 1.00 0.00 19 ASN A N 5
ATOM 2254 C CA . ASN A 1 19 ? -6.886 0.154 -18.196 1.00 0.00 19 ASN A CA 5
ATOM 2255 C C . ASN A 1 19 ? -5.844 -0.573 -17.403 1.00 0.00 19 ASN A C 5
ATOM 2256 O O . ASN A 1 19 ? -5.195 -0.005 -16.533 1.00 0.00 19 ASN A O 5
ATOM 2267 N N . CYS A 1 20 ? -5.680 -1.879 -17.702 1.00 0.00 20 CYS A N 5
ATOM 2268 C CA . CYS A 1 20 ? -4.687 -2.684 -17.005 1.00 0.00 20 CYS A CA 5
ATOM 2269 C C . CYS A 1 20 ? -3.324 -2.120 -17.332 1.00 0.00 20 CYS A C 5
ATOM 2270 O O . CYS A 1 20 ? -2.350 -2.386 -16.635 1.00 0.00 20 CYS A O 5
ATOM 2277 N N . SER A 1 21 ? -3.240 -1.322 -18.420 1.00 0.00 21 SER A N 5
ATOM 2278 C CA . SER A 1 21 ? -1.967 -0.743 -18.800 1.00 0.00 21 SER A CA 5
ATOM 2279 C C . SER A 1 21 ? -1.647 0.344 -17.801 1.00 0.00 21 SER A C 5
ATOM 2280 O O . SER A 1 21 ? -0.506 0.791 -17.699 1.00 0.00 21 SER A O 5
ATOM 2288 N N . SER A 1 22 ? -2.671 0.790 -17.036 1.00 0.00 22 SER A N 5
ATOM 2289 C CA . SER A 1 22 ? -2.447 1.827 -16.061 1.00 0.00 22 SER A CA 5
ATOM 2290 C C . SER A 1 22 ? -1.952 1.157 -14.816 1.00 0.00 22 SER A C 5
ATOM 2291 O O . SER A 1 22 ? -2.364 0.051 -14.488 1.00 0.00 22 SER A O 5
ATOM 2299 N N . GLU A 1 23 ? -1.051 1.841 -14.083 1.00 0.00 23 GLU A N 5
ATOM 2300 C CA . GLU A 1 23 ? -0.516 1.268 -12.862 1.00 0.00 23 GLU A CA 5
ATOM 2301 C C . GLU A 1 23 ? -1.573 1.420 -11.803 1.00 0.00 23 GLU A C 5
ATOM 2302 O O . GLU A 1 23 ? -1.391 0.995 -10.663 1.00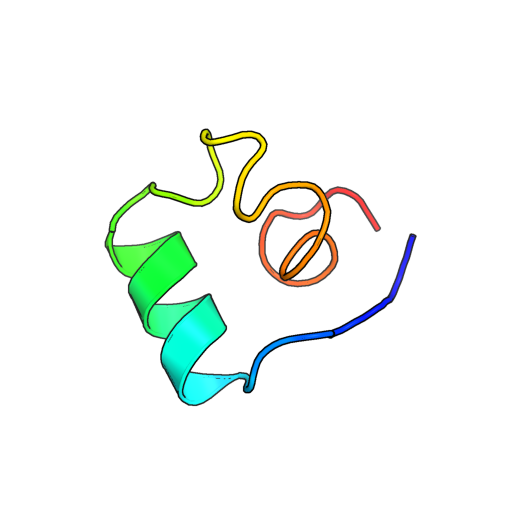 0.00 23 GLU A O 5
ATOM 2314 N N . LYS A 1 24 ? -2.712 2.035 -12.174 1.00 0.00 24 LYS A N 5
ATOM 2315 C CA . LYS A 1 24 ? -3.765 2.226 -11.241 1.00 0.00 24 LYS A CA 5
ATOM 2316 C C . LYS A 1 24 ? -4.496 0.919 -11.113 1.00 0.00 24 LYS A C 5
ATOM 2317 O O . LYS A 1 24 ? -5.192 0.682 -10.130 1.00 0.00 24 LYS A O 5
ATOM 2336 N N . TYR A 1 25 ? -4.343 0.035 -12.118 1.00 0.00 25 TYR A N 5
ATOM 2337 C CA . TYR A 1 25 ? -5.034 -1.225 -12.069 1.00 0.00 25 TYR A CA 5
ATOM 2338 C C . TYR A 1 25 ? -4.039 -2.323 -12.345 1.00 0.00 25 TYR A C 5
ATOM 2339 O O . TYR A 1 25 ? -4.374 -3.501 -12.284 1.00 0.00 25 TYR A O 5
ATOM 2357 N N . LYS A 1 26 ? -2.791 -1.951 -12.650 1.00 0.00 26 LYS A N 5
ATOM 2358 C CA . LYS A 1 26 ? -1.789 -2.949 -12.934 1.00 0.00 26 LYS A CA 5
ATOM 2359 C C . LYS A 1 26 ? -1.389 -3.590 -11.620 1.00 0.00 26 LYS A C 5
ATOM 2360 O O . LYS A 1 26 ? -0.865 -4.702 -11.598 1.00 0.00 26 LYS A O 5
ATOM 2379 N N . THR A 1 27 ? -1.637 -2.883 -10.488 1.00 0.00 27 THR A N 5
ATOM 2380 C CA . THR A 1 27 ? -1.259 -3.432 -9.196 1.00 0.00 27 THR A CA 5
ATOM 2381 C C . THR A 1 27 ? -2.505 -3.543 -8.344 1.00 0.00 27 THR A C 5
ATOM 2382 O O . THR A 1 27 ? -2.441 -3.977 -7.194 1.00 0.00 27 THR A O 5
ATOM 2393 N N . ASN A 1 28 ? -3.670 -3.154 -8.900 1.00 0.00 28 ASN A N 5
ATOM 2394 C CA . ASN A 1 28 ? -4.898 -3.229 -8.125 1.00 0.00 28 ASN A CA 5
ATOM 2395 C C . ASN A 1 28 ? -5.756 -4.308 -8.730 1.00 0.00 28 ASN A C 5
ATOM 2396 O O . ASN A 1 28 ? -6.575 -4.919 -8.047 1.00 0.00 28 ASN A O 5
ATOM 2407 N N . CYS A 1 29 ? -5.577 -4.561 -10.040 1.00 0.00 29 CYS A N 5
ATOM 2408 C CA . CYS A 1 29 ? -6.363 -5.589 -10.698 1.00 0.00 29 CYS A CA 5
ATOM 2409 C C . CYS A 1 29 ? -5.395 -6.491 -11.390 1.00 0.00 29 CYS A C 5
ATOM 2410 O O . CYS A 1 29 ? -5.615 -6.904 -12.512 1.00 0.00 29 CYS A O 5
ATOM 2417 N N . ALA A 1 30 ? -4.290 -6.821 -10.702 1.00 0.00 30 ALA A N 5
ATOM 2418 C CA . ALA A 1 30 ? -3.276 -7.677 -11.295 1.00 0.00 30 ALA A CA 5
ATOM 2419 C C . ALA A 1 30 ? -3.895 -9.030 -11.590 1.00 0.00 30 ALA A C 5
ATOM 2420 O O . ALA A 1 30 ? -3.586 -9.652 -12.601 1.00 0.00 30 ALA A O 5
ATOM 2427 N N . LYS A 1 31 ? -4.777 -9.506 -10.697 1.00 0.00 31 LYS A N 5
ATOM 2428 C CA . LYS A 1 31 ? -5.395 -10.809 -10.900 1.00 0.00 31 LYS A CA 5
ATOM 2429 C C . LYS A 1 31 ? -6.204 -10.762 -12.193 1.00 0.00 31 LYS A C 5
ATOM 2430 O O . LYS A 1 31 ? -6.140 -11.679 -13.010 1.00 0.00 31 LYS A O 5
ATOM 2449 N N . THR A 1 32 ? -6.978 -9.677 -12.385 1.00 0.00 32 THR A N 5
ATOM 2450 C CA . THR A 1 32 ? -7.804 -9.561 -13.592 1.00 0.00 32 THR A CA 5
ATOM 2451 C C . THR A 1 32 ? -6.890 -9.292 -14.754 1.00 0.00 32 THR A C 5
ATOM 2452 O O . THR A 1 32 ? -7.095 -9.804 -15.853 1.00 0.00 32 THR A O 5
ATOM 2463 N N . CYS A 1 33 ? -5.856 -8.470 -14.524 1.00 0.00 33 CYS A N 5
ATOM 2464 C CA . CYS A 1 33 ? -4.929 -8.140 -15.588 1.00 0.00 33 CYS A CA 5
ATOM 2465 C C . CYS A 1 33 ? -4.291 -9.426 -16.057 1.00 0.00 33 CYS A C 5
ATOM 2466 O O . CYS A 1 33 ? -4.102 -9.633 -17.253 1.00 0.00 33 CYS A O 5
ATOM 2473 N N . GLY A 1 34 ? -3.939 -10.317 -15.106 1.00 0.00 34 GLY A N 5
ATOM 2474 C CA . GLY A 1 34 ? -3.330 -11.574 -15.483 1.00 0.00 34 GLY A CA 5
ATOM 2475 C C . GLY A 1 34 ? -1.868 -11.474 -15.181 1.00 0.00 34 GLY A C 5
ATOM 2476 O O . GLY A 1 34 ? -1.038 -12.038 -15.889 1.00 0.00 34 GLY A O 5
ATOM 2480 N N . GLU A 1 35 ? -1.520 -10.744 -14.103 1.00 0.00 35 GLU A N 5
ATOM 2481 C CA . GLU A 1 35 ? -0.125 -10.603 -13.740 1.00 0.00 35 GLU A CA 5
ATOM 2482 C C . GLU A 1 35 ? 0.202 -11.746 -12.828 1.00 0.00 35 GLU A C 5
ATOM 2483 O O . GLU A 1 35 ? 1.350 -11.939 -12.440 1.00 0.00 35 GLU A O 5
ATOM 2495 N N . CYS A 1 36 ? -0.828 -12.534 -12.465 1.00 0.00 36 CYS A N 5
ATOM 2496 C CA . CYS A 1 36 ? -0.610 -13.665 -11.586 1.00 0.00 36 CYS A CA 5
ATOM 2497 C C . CYS A 1 36 ? 0.266 -14.670 -12.346 1.00 0.00 36 CYS A C 5
ATOM 2498 O O . CYS A 1 36 ? -0.157 -15.111 -13.448 1.00 0.00 36 CYS A O 5
ATOM 2506 N N . ALA A 1 1 ? 1.609 -12.579 -6.998 1.00 0.00 1 ALA A N 6
ATOM 2507 C CA . ALA A 1 1 ? 1.052 -11.450 -7.804 1.00 0.00 1 ALA A CA 6
ATOM 2508 C C . ALA A 1 1 ? -0.436 -11.628 -7.991 1.00 0.00 1 ALA A C 6
ATOM 2509 O O . ALA A 1 1 ? -1.006 -11.191 -8.993 1.00 0.00 1 ALA A O 6
ATOM 2518 N N . CYS A 1 2 ? -1.093 -12.283 -7.013 1.00 0.00 2 CYS A N 6
ATOM 2519 C CA . CYS A 1 2 ? -2.517 -12.496 -7.112 1.00 0.00 2 CYS A CA 6
ATOM 2520 C C . CYS A 1 2 ? -3.152 -11.701 -6.016 1.00 0.00 2 CYS A C 6
ATOM 2521 O O . CYS A 1 2 ? -2.979 -12.000 -4.837 1.00 0.00 2 CYS A O 6
ATOM 2528 N N . LYS A 1 3 ? -3.916 -10.657 -6.393 1.00 0.00 3 LYS A N 6
ATOM 2529 C CA . LYS A 1 3 ? -4.558 -9.837 -5.399 1.00 0.00 3 LYS A CA 6
ATOM 2530 C C . LYS A 1 3 ? -5.611 -9.034 -6.106 1.00 0.00 3 LYS A C 6
ATOM 2531 O O . LYS A 1 3 ? -5.567 -8.864 -7.325 1.00 0.00 3 LYS A O 6
ATOM 2550 N N . ASP A 1 4 ? -6.597 -8.519 -5.334 1.00 0.00 4 ASP A N 6
ATOM 2551 C CA . ASP A 1 4 ? -7.647 -7.733 -5.934 1.00 0.00 4 ASP A CA 6
ATOM 2552 C C . ASP A 1 4 ? -7.990 -6.637 -4.964 1.00 0.00 4 ASP A C 6
ATOM 2553 O O . ASP A 1 4 ? -8.518 -6.890 -3.883 1.00 0.00 4 ASP A O 6
ATOM 2562 N N . ASN A 1 5 ? -7.689 -5.377 -5.347 1.00 0.00 5 ASN A N 6
ATOM 2563 C CA . ASN A 1 5 ? -7.994 -4.259 -4.477 1.00 0.00 5 ASN A CA 6
ATOM 2564 C C . ASN A 1 5 ? -9.255 -3.637 -5.002 1.00 0.00 5 ASN A C 6
ATOM 2565 O O . ASN A 1 5 ? -9.825 -2.735 -4.389 1.00 0.00 5 ASN A O 6
ATOM 2576 N N . LEU A 1 6 ? -9.714 -4.125 -6.168 1.00 0.00 6 LEU A N 6
ATOM 2577 C CA . LEU A 1 6 ? -10.915 -3.605 -6.759 1.00 0.00 6 LEU A CA 6
ATOM 2578 C C . LEU A 1 6 ? -11.784 -4.796 -7.058 1.00 0.00 6 LEU A C 6
ATOM 2579 O O . LEU A 1 6 ? -11.302 -5.921 -7.207 1.00 0.00 6 LEU A O 6
ATOM 2595 N N . PRO A 1 7 ? -13.073 -4.554 -7.143 1.00 0.00 7 PRO A N 6
ATOM 2596 C CA . PRO A 1 7 ? -14.044 -5.607 -7.431 1.00 0.00 7 PRO A CA 6
ATOM 2597 C C . PRO A 1 7 ? -13.879 -6.158 -8.803 1.00 0.00 7 PRO A C 6
ATOM 2598 O O . PRO A 1 7 ? -13.304 -5.519 -9.678 1.00 0.00 7 PRO A O 6
ATOM 2609 N N . ALA A 1 8 ? -14.389 -7.365 -9.013 1.00 0.00 8 ALA A N 6
ATOM 2610 C CA . ALA A 1 8 ? -14.263 -8.004 -10.302 1.00 0.00 8 ALA A CA 6
ATOM 2611 C C . ALA A 1 8 ? -15.038 -7.196 -11.314 1.00 0.00 8 ALA A C 6
ATOM 2612 O O . ALA A 1 8 ? -14.626 -7.066 -12.452 1.00 0.00 8 ALA A O 6
ATOM 2619 N N . ALA A 1 9 ? -16.185 -6.643 -10.903 1.00 0.00 9 ALA A N 6
ATOM 2620 C CA . ALA A 1 9 ? -16.997 -5.868 -11.831 1.00 0.00 9 ALA A CA 6
ATOM 2621 C C . ALA A 1 9 ? -16.181 -4.676 -12.302 1.00 0.00 9 ALA A C 6
ATOM 2622 O O . ALA A 1 9 ? -16.198 -4.330 -13.483 1.00 0.00 9 ALA A O 6
ATOM 2629 N N . THR A 1 10 ? -15.451 -4.028 -11.375 1.00 0.00 10 THR A N 6
ATOM 2630 C CA . THR A 1 10 ? -14.663 -2.861 -11.757 1.00 0.00 10 THR A CA 6
ATOM 2631 C C . THR A 1 10 ? -13.466 -3.331 -12.532 1.00 0.00 10 THR A C 6
ATOM 2632 O O . THR A 1 10 ? -13.136 -2.776 -13.559 1.00 0.00 10 THR A O 6
ATOM 2643 N N . CYS A 1 11 ? -12.797 -4.382 -12.039 1.00 0.00 11 CYS A N 6
ATOM 2644 C CA . CYS A 1 11 ? -11.610 -4.887 -12.721 1.00 0.00 11 CYS A CA 6
ATOM 2645 C C . CYS A 1 11 ? -12.015 -5.321 -14.111 1.00 0.00 11 CYS A C 6
ATOM 2646 O O . CYS A 1 11 ? -11.252 -5.188 -15.055 1.00 0.00 11 CYS A O 6
ATOM 2653 N N . SER A 1 12 ? -13.225 -5.860 -14.244 1.00 0.00 12 SER A N 6
ATOM 2654 C CA . SER A 1 12 ? -13.690 -6.312 -15.551 1.00 0.00 12 SER A CA 6
ATOM 2655 C C . SER A 1 12 ? -13.805 -5.104 -16.429 1.00 0.00 12 SER A C 6
ATOM 2656 O O . SER A 1 12 ? -13.478 -5.148 -17.602 1.00 0.00 12 SER A O 6
ATOM 2664 N N . ASN A 1 13 ? -14.286 -3.990 -15.857 1.00 0.00 13 ASN A N 6
ATOM 2665 C CA . ASN A 1 13 ? -14.431 -2.769 -16.633 1.00 0.00 13 ASN A CA 6
ATOM 2666 C C . ASN A 1 13 ? -13.041 -2.242 -16.893 1.00 0.00 13 ASN A C 6
ATOM 2667 O O . ASN A 1 13 ? -12.768 -1.677 -17.932 1.00 0.00 13 ASN A O 6
ATOM 2678 N N . VAL A 1 14 ? -12.146 -2.431 -15.912 1.00 0.00 14 VAL A N 6
ATOM 2679 C CA . VAL A 1 14 ? -10.778 -1.973 -16.047 1.00 0.00 14 VAL A CA 6
ATOM 2680 C C . VAL A 1 14 ? -10.167 -2.725 -17.183 1.00 0.00 14 VAL A C 6
ATOM 2681 O O . VAL A 1 14 ? -9.495 -2.154 -18.035 1.00 0.00 14 VAL A O 6
ATOM 2694 N N . LYS A 1 15 ? -10.398 -4.027 -17.209 1.00 0.00 15 LYS A N 6
ATOM 2695 C CA . LYS A 1 15 ? -9.855 -4.843 -18.246 1.00 0.00 15 LYS A CA 6
ATOM 2696 C C . LYS A 1 15 ? -10.583 -4.507 -19.529 1.00 0.00 15 LYS A C 6
ATOM 2697 O O . LYS A 1 15 ? -9.987 -4.470 -20.606 1.00 0.00 15 LYS A O 6
ATOM 2716 N N . ALA A 1 16 ? -11.892 -4.244 -19.424 1.00 0.00 16 ALA A N 6
ATOM 2717 C CA . ALA A 1 16 ? -12.678 -3.932 -20.618 1.00 0.00 16 ALA A CA 6
ATOM 2718 C C . ALA A 1 16 ? -12.334 -2.530 -21.049 1.00 0.00 16 ALA A C 6
ATOM 2719 O O . ALA A 1 16 ? -12.774 -2.067 -22.100 1.00 0.00 16 ALA A O 6
ATOM 2726 N N . ASN A 1 17 ? -11.535 -1.833 -20.240 1.00 0.00 17 ASN A N 6
ATOM 2727 C CA . ASN A 1 17 ? -11.162 -0.472 -20.583 1.00 0.00 17 ASN A CA 6
ATOM 2728 C C . ASN A 1 17 ? -9.718 -0.490 -20.965 1.00 0.00 17 ASN A C 6
ATOM 2729 O O . ASN A 1 17 ? -9.179 0.506 -21.443 1.00 0.00 17 ASN A O 6
ATOM 2740 N N . ASN A 1 18 ? -9.053 -1.647 -20.756 1.00 0.00 18 ASN A N 6
ATOM 2741 C CA . ASN A 1 18 ? -7.649 -1.757 -21.096 1.00 0.00 18 ASN A CA 6
ATOM 2742 C C . ASN A 1 18 ? -6.889 -0.874 -20.134 1.00 0.00 18 ASN A C 6
ATOM 2743 O O . ASN A 1 18 ? -5.758 -0.472 -20.400 1.00 0.00 18 ASN A O 6
ATOM 2754 N N . ASN A 1 19 ? -7.516 -0.560 -18.973 1.00 0.00 19 ASN A N 6
ATOM 2755 C CA . ASN A 1 19 ? -6.857 0.271 -17.996 1.00 0.00 19 ASN A CA 6
ATOM 2756 C C . ASN A 1 19 ? -5.956 -0.627 -17.210 1.00 0.00 19 ASN A C 6
ATOM 2757 O O . ASN A 1 19 ? -5.200 -0.179 -16.353 1.00 0.00 19 ASN A O 6
ATOM 2768 N N . CYS A 1 20 ? -6.031 -1.947 -17.500 1.00 0.00 20 CYS A N 6
ATOM 2769 C CA . CYS A 1 20 ? -5.192 -2.901 -16.806 1.00 0.00 20 CYS A CA 6
ATOM 2770 C C . CYS A 1 20 ? -3.783 -2.693 -17.295 1.00 0.00 20 CYS A C 6
ATOM 2771 O O . CYS A 1 20 ? -2.842 -3.282 -16.777 1.00 0.00 20 CYS A O 6
ATOM 2778 N N . SER A 1 21 ? -3.621 -1.832 -18.326 1.00 0.00 21 SER A N 6
ATOM 2779 C CA . SER A 1 21 ? -2.304 -1.568 -18.851 1.00 0.00 21 SER A CA 6
ATOM 2780 C C . SER A 1 21 ? -1.755 -0.394 -18.085 1.00 0.00 21 SER A C 6
ATOM 2781 O O . SER A 1 21 ? -0.644 0.068 -18.343 1.00 0.00 21 SER A O 6
ATOM 2789 N N . SER A 1 22 ? -2.546 0.115 -17.111 1.00 0.00 22 SER A N 6
ATOM 2790 C CA . SER A 1 22 ? -2.101 1.238 -16.327 1.00 0.00 22 SER A CA 6
ATOM 2791 C C . SER A 1 22 ? -1.584 0.688 -15.030 1.00 0.00 22 SER A C 6
ATOM 2792 O O . SER A 1 22 ? -2.088 -0.305 -14.521 1.00 0.00 22 SER A O 6
ATOM 2800 N N . GLU A 1 23 ? -0.555 1.351 -14.462 1.00 0.00 23 GLU A N 6
ATOM 2801 C CA . GLU A 1 23 ? 0.013 0.887 -13.209 1.00 0.00 23 GLU A CA 6
ATOM 2802 C C . GLU A 1 23 ? -0.973 1.215 -12.121 1.00 0.00 23 GLU A C 6
ATOM 2803 O O . GLU A 1 23 ? -0.781 0.850 -10.964 1.00 0.00 23 GLU A O 6
ATOM 2815 N N . LYS A 1 24 ? -2.058 1.916 -12.487 1.00 0.00 24 LYS A N 6
ATOM 2816 C CA . LYS A 1 24 ? -3.039 2.273 -11.527 1.00 0.00 24 LYS A CA 6
ATOM 2817 C C . LYS A 1 24 ? -3.883 1.053 -11.259 1.00 0.00 24 LYS A C 6
ATOM 2818 O O . LYS A 1 24 ? -4.492 0.932 -10.199 1.00 0.00 24 LYS A O 6
ATOM 2837 N N . TYR A 1 25 ? -3.928 0.107 -12.229 1.00 0.00 25 TYR A N 6
ATOM 2838 C CA . TYR A 1 25 ? -4.738 -1.066 -12.039 1.00 0.00 25 TYR A CA 6
ATOM 2839 C C . TYR A 1 25 ? -3.855 -2.287 -12.114 1.00 0.00 25 TYR A C 6
ATOM 2840 O O . TYR A 1 25 ? -4.316 -3.404 -11.903 1.00 0.00 25 TYR A O 6
ATOM 2858 N N . LYS A 1 26 ? -2.555 -2.097 -12.411 1.00 0.00 26 LYS A N 6
ATOM 2859 C CA . LYS A 1 26 ? -1.658 -3.244 -12.480 1.00 0.00 26 LYS A CA 6
ATOM 2860 C C . LYS A 1 26 ? -1.312 -3.621 -11.065 1.00 0.00 26 LYS A C 6
ATOM 2861 O O . LYS A 1 26 ? -0.642 -4.623 -10.822 1.00 0.00 26 LYS A O 6
ATOM 2880 N N . THR A 1 27 ? -1.776 -2.804 -10.091 1.00 0.00 27 THR A N 6
ATOM 2881 C CA . THR A 1 27 ? -1.483 -3.089 -8.708 1.00 0.00 27 THR A CA 6
ATOM 2882 C C . THR A 1 27 ? -2.793 -3.113 -7.964 1.00 0.00 27 THR A C 6
ATOM 2883 O O . THR A 1 27 ? -2.823 -3.057 -6.734 1.00 0.00 27 THR A O 6
ATOM 2894 N N . ASN A 1 28 ? -3.914 -3.199 -8.707 1.00 0.00 28 ASN A N 6
ATOM 2895 C CA . ASN A 1 28 ? -5.206 -3.225 -8.061 1.00 0.00 28 ASN A CA 6
ATOM 2896 C C . ASN A 1 28 ? -6.009 -4.325 -8.707 1.00 0.00 28 ASN A C 6
ATOM 2897 O O . ASN A 1 28 ? -6.810 -4.989 -8.051 1.00 0.00 28 ASN A O 6
ATOM 2908 N N . CYS A 1 29 ? -5.799 -4.533 -10.025 1.00 0.00 29 CYS A N 6
ATOM 2909 C CA . CYS A 1 29 ? -6.532 -5.572 -10.726 1.00 0.00 29 CYS A CA 6
ATOM 2910 C C . CYS A 1 29 ? -5.521 -6.400 -11.450 1.00 0.00 29 CYS A C 6
ATOM 2911 O O . CYS A 1 29 ? -5.722 -6.777 -12.590 1.00 0.00 29 CYS A O 6
ATOM 2918 N N . ALA A 1 30 ? -4.402 -6.705 -10.775 1.00 0.00 30 ALA A N 6
ATOM 2919 C CA . ALA A 1 30 ? -3.354 -7.491 -11.401 1.00 0.00 30 ALA A CA 6
ATOM 2920 C C . ALA A 1 30 ? -3.921 -8.854 -11.747 1.00 0.00 30 ALA A C 6
ATOM 2921 O O . ALA A 1 30 ? -3.575 -9.436 -12.772 1.00 0.00 30 ALA A O 6
ATOM 2928 N N . LYS A 1 31 ? -4.801 -9.382 -10.884 1.00 0.00 31 LYS A N 6
ATOM 2929 C CA . LYS A 1 31 ? -5.377 -10.693 -11.132 1.00 0.00 31 LYS A CA 6
ATOM 2930 C C . LYS A 1 31 ? -6.133 -10.638 -12.454 1.00 0.00 31 LYS A C 6
ATOM 2931 O O . LYS A 1 31 ? -6.029 -11.544 -13.278 1.00 0.00 31 LYS A O 6
ATOM 2950 N N . THR A 1 32 ? -6.906 -9.559 -12.662 1.00 0.00 32 THR A N 6
ATOM 2951 C CA . THR A 1 32 ? -7.681 -9.432 -13.898 1.00 0.00 32 THR A CA 6
ATOM 2952 C C . THR A 1 32 ? -6.723 -9.092 -15.009 1.00 0.00 32 THR A C 6
ATOM 2953 O O . THR A 1 32 ? -6.909 -9.507 -16.151 1.00 0.00 32 THR A O 6
ATOM 2964 N N . CYS A 1 33 ? -5.669 -8.320 -14.682 1.00 0.00 33 CYS A N 6
ATOM 2965 C CA . CYS A 1 33 ? -4.701 -7.933 -15.695 1.00 0.00 33 CYS A CA 6
ATOM 2966 C C . CYS A 1 33 ? -4.104 -9.199 -16.263 1.00 0.00 33 CYS A C 6
ATOM 2967 O O . CYS A 1 33 ? -3.907 -9.312 -17.471 1.00 0.00 33 CYS A O 6
ATOM 2974 N N . GLY A 1 34 ? -3.796 -10.184 -15.384 1.00 0.00 34 GLY A N 6
ATOM 2975 C CA . GLY A 1 34 ? -3.230 -11.432 -15.867 1.00 0.00 34 GLY A CA 6
ATOM 2976 C C . GLY A 1 34 ? -1.921 -11.642 -15.170 1.00 0.00 34 GLY A C 6
ATOM 2977 O O . GLY A 1 34 ? -1.177 -12.563 -15.494 1.00 0.00 34 GLY A O 6
ATOM 2981 N N . GLU A 1 35 ? -1.606 -10.775 -14.188 1.00 0.00 35 GLU A N 6
ATOM 2982 C CA . GLU A 1 35 ? -0.359 -10.919 -13.468 1.00 0.00 35 GLU A CA 6
ATOM 2983 C C . GLU A 1 35 ? -0.452 -12.196 -12.676 1.00 0.00 35 GLU A C 6
ATOM 2984 O O . GLU A 1 35 ? 0.525 -12.925 -12.532 1.00 0.00 35 GLU A O 6
ATOM 2996 N N . CYS A 1 36 ? -1.658 -12.484 -12.140 1.00 0.00 36 CYS A N 6
ATOM 2997 C CA . CYS A 1 36 ? -1.842 -13.694 -11.364 1.00 0.00 36 CYS A CA 6
ATOM 2998 C C . CYS A 1 36 ? -1.810 -14.872 -12.346 1.00 0.00 36 CYS A C 6
ATOM 2999 O O . CYS A 1 36 ? -0.880 -15.715 -12.231 1.00 0.00 36 CYS A O 6
ATOM 3007 N N . ALA A 1 1 ? 1.327 -12.287 -7.153 1.00 0.00 1 ALA A N 7
ATOM 3008 C CA . ALA A 1 1 ? 0.568 -11.001 -7.099 1.00 0.00 1 ALA A CA 7
ATOM 3009 C C . ALA A 1 1 ? -0.815 -11.190 -7.670 1.00 0.00 1 ALA A C 7
ATOM 3010 O O . ALA A 1 1 ? -1.373 -10.288 -8.292 1.00 0.00 1 ALA A O 7
ATOM 3019 N N . CYS A 1 2 ? -1.396 -12.388 -7.457 1.00 0.00 2 CYS A N 7
ATOM 3020 C CA . CYS A 1 2 ? -2.721 -12.654 -7.970 1.00 0.00 2 CYS A CA 7
ATOM 3021 C C . CYS A 1 2 ? -3.691 -12.244 -6.904 1.00 0.00 2 CYS A C 7
ATOM 3022 O O . CYS A 1 2 ? -4.011 -13.020 -6.006 1.00 0.00 2 CYS A O 7
ATOM 3029 N N . LYS A 1 3 ? -4.185 -10.994 -6.992 1.00 0.00 3 LYS A N 7
ATOM 3030 C CA . LYS A 1 3 ? -5.120 -10.514 -6.011 1.00 0.00 3 LYS A CA 7
ATOM 3031 C C . LYS A 1 3 ? -5.832 -9.344 -6.624 1.00 0.00 3 LYS A C 7
ATOM 3032 O O . LYS A 1 3 ? -5.384 -8.784 -7.626 1.00 0.00 3 LYS A O 7
ATOM 3051 N N . ASP A 1 4 ? -6.978 -8.949 -6.022 1.00 0.00 4 ASP A N 7
ATOM 3052 C CA . ASP A 1 4 ? -7.725 -7.832 -6.551 1.00 0.00 4 ASP A CA 7
ATOM 3053 C C . ASP A 1 4 ? -8.038 -6.918 -5.399 1.00 0.00 4 ASP A C 7
ATOM 3054 O O . ASP A 1 4 ? -8.673 -7.320 -4.427 1.00 0.00 4 ASP A O 7
ATOM 3063 N N . ASN A 1 5 ? -7.583 -5.646 -5.496 1.00 0.00 5 ASN A N 7
ATOM 3064 C CA . ASN A 1 5 ? -7.849 -4.694 -4.438 1.00 0.00 5 ASN A CA 7
ATOM 3065 C C . ASN A 1 5 ? -9.070 -3.923 -4.854 1.00 0.00 5 ASN A C 7
ATOM 3066 O O . ASN A 1 5 ? -9.613 -3.129 -4.089 1.00 0.00 5 ASN A O 7
ATOM 3077 N N . LEU A 1 6 ? -9.519 -4.158 -6.099 1.00 0.00 6 LEU A N 7
ATOM 3078 C CA . LEU A 1 6 ? -10.680 -3.479 -6.602 1.00 0.00 6 LEU A CA 7
ATOM 3079 C C . LEU A 1 6 ? -11.695 -4.547 -6.907 1.00 0.00 6 LEU A C 7
ATOM 3080 O O . LEU A 1 6 ? -11.360 -5.719 -7.086 1.00 0.00 6 LEU A O 7
ATOM 3096 N N . PRO A 1 7 ? -12.950 -4.144 -6.966 1.00 0.00 7 PRO A N 7
ATOM 3097 C CA . PRO A 1 7 ? -14.047 -5.063 -7.255 1.00 0.00 7 PRO A CA 7
ATOM 3098 C C . PRO A 1 7 ? -13.939 -5.654 -8.615 1.00 0.00 7 PRO A C 7
ATOM 3099 O O . PRO A 1 7 ? -13.298 -5.096 -9.503 1.00 0.00 7 PRO A O 7
ATOM 3110 N N . ALA A 1 8 ? -14.575 -6.801 -8.801 1.00 0.00 8 ALA A N 7
ATOM 3111 C CA . ALA A 1 8 ? -14.517 -7.476 -10.074 1.00 0.00 8 ALA A CA 7
ATOM 3112 C C . ALA A 1 8 ? -15.216 -6.623 -11.101 1.00 0.00 8 ALA A C 7
ATOM 3113 O O . ALA A 1 8 ? -14.802 -6.563 -12.240 1.00 0.00 8 ALA A O 7
ATOM 3120 N N . ALA A 1 9 ? -16.301 -5.952 -10.701 1.00 0.00 9 ALA A N 7
ATOM 3121 C CA . ALA A 1 9 ? -17.041 -5.125 -11.649 1.00 0.00 9 ALA A CA 7
ATOM 3122 C C . ALA A 1 9 ? -16.113 -4.039 -12.172 1.00 0.00 9 ALA A C 7
ATOM 3123 O O . ALA A 1 9 ? -16.112 -3.735 -13.364 1.00 0.00 9 ALA A O 7
ATOM 3130 N N . THR A 1 10 ? -15.304 -3.438 -11.279 1.00 0.00 10 THR A N 7
ATOM 3131 C CA . THR A 1 10 ? -14.408 -2.371 -11.714 1.00 0.00 10 THR A CA 7
ATOM 3132 C C . THR A 1 10 ? -13.275 -2.987 -12.490 1.00 0.00 10 THR A C 7
ATOM 3133 O O . THR A 1 10 ? -12.918 -2.511 -13.552 1.00 0.00 10 THR A O 7
ATOM 3144 N N . CYS A 1 11 ? -12.697 -4.073 -11.960 1.00 0.00 11 CYS A N 7
ATOM 3145 C CA . CYS A 1 11 ? -11.578 -4.719 -12.642 1.00 0.00 11 CYS A CA 7
ATOM 3146 C C . CYS A 1 11 ? -12.057 -5.199 -13.996 1.00 0.00 11 CYS A C 7
ATOM 3147 O O . CYS A 1 11 ? -11.312 -5.193 -14.962 1.00 0.00 11 CYS A O 7
ATOM 3154 N N . SER A 1 12 ? -13.315 -5.630 -14.070 1.00 0.00 12 SER A N 7
ATOM 3155 C CA . SER A 1 12 ? -13.857 -6.121 -15.338 1.00 0.00 12 SER A CA 7
ATOM 3156 C C . SER A 1 12 ? -13.867 -4.982 -16.301 1.00 0.00 12 SER A C 7
ATOM 3157 O O . SER A 1 12 ? -13.522 -5.139 -17.459 1.00 0.00 12 SER A O 7
ATOM 3165 N N . ASN A 1 13 ? -14.276 -3.805 -15.827 1.00 0.00 13 ASN A N 7
ATOM 3166 C CA . ASN A 1 13 ? -14.323 -2.646 -16.694 1.00 0.00 13 ASN A CA 7
ATOM 3167 C C . ASN A 1 13 ? -12.902 -2.252 -16.993 1.00 0.00 13 ASN A C 7
ATOM 3168 O O . ASN A 1 13 ? -12.595 -1.801 -18.069 1.00 0.00 13 ASN A O 7
ATOM 3179 N N . VAL A 1 14 ? -12.020 -2.426 -16.006 1.00 0.00 14 VAL A N 7
ATOM 3180 C CA . VAL A 1 14 ? -10.619 -2.085 -16.182 1.00 0.00 14 VAL A CA 7
ATOM 3181 C C . VAL A 1 14 ? -10.077 -2.962 -17.261 1.00 0.00 14 VAL A C 7
ATOM 3182 O O . VAL A 1 14 ? -9.392 -2.503 -18.167 1.00 0.00 14 VAL A O 7
ATOM 3195 N N . LYS A 1 15 ? -10.383 -4.240 -17.178 1.00 0.00 15 LYS A N 7
ATOM 3196 C CA . LYS A 1 15 ? -9.906 -5.167 -18.153 1.00 0.00 15 LYS A CA 7
ATOM 3197 C C . LYS A 1 15 ? -10.621 -4.885 -19.457 1.00 0.00 15 LYS A C 7
ATOM 3198 O O . LYS A 1 15 ? -10.028 -4.961 -20.533 1.00 0.00 15 LYS A O 7
ATOM 3217 N N . ALA A 1 16 ? -11.909 -4.543 -19.371 1.00 0.00 16 ALA A N 7
ATOM 3218 C CA . ALA A 1 16 ? -12.685 -4.280 -20.586 1.00 0.00 16 ALA A CA 7
ATOM 3219 C C . ALA A 1 16 ? -12.310 -2.913 -21.099 1.00 0.00 16 ALA A C 7
ATOM 3220 O O . ALA A 1 16 ? -12.789 -2.482 -22.146 1.00 0.00 16 ALA A O 7
ATOM 3227 N N . ASN A 1 17 ? -11.447 -2.209 -20.368 1.00 0.00 17 ASN A N 7
ATOM 3228 C CA . ASN A 1 17 ? -11.045 -0.879 -20.801 1.00 0.00 17 ASN A CA 7
ATOM 3229 C C . ASN A 1 17 ? -9.580 -0.927 -21.087 1.00 0.00 17 ASN A C 7
ATOM 3230 O O . ASN A 1 17 ? -8.995 0.052 -21.543 1.00 0.00 17 ASN A O 7
ATOM 3241 N N . ASN A 1 18 ? -8.950 -2.092 -20.819 1.00 0.00 18 ASN A N 7
ATOM 3242 C CA . ASN A 1 18 ? -7.528 -2.225 -21.064 1.00 0.00 18 ASN A CA 7
ATOM 3243 C C . ASN A 1 18 ? -6.824 -1.202 -20.199 1.00 0.00 18 ASN A C 7
ATOM 3244 O O . ASN A 1 18 ? -5.783 -0.662 -20.576 1.00 0.00 18 ASN A O 7
ATOM 3255 N N . ASN A 1 19 ? -7.397 -0.925 -18.998 1.00 0.00 19 ASN A N 7
ATOM 3256 C CA . ASN A 1 19 ? -6.784 0.038 -18.106 1.00 0.00 19 ASN A CA 7
ATOM 3257 C C . ASN A 1 19 ? -5.700 -0.689 -17.368 1.00 0.00 19 ASN A C 7
ATOM 3258 O O . ASN A 1 19 ? -5.021 -0.123 -16.519 1.00 0.00 19 ASN A O 7
ATOM 3269 N N . CYS A 1 20 ? -5.532 -1.990 -17.689 1.00 0.00 20 CYS A N 7
ATOM 3270 C CA . CYS A 1 20 ? -4.493 -2.788 -17.045 1.00 0.00 20 CYS A CA 7
ATOM 3271 C C . CYS A 1 20 ? -3.161 -2.185 -17.405 1.00 0.00 20 CYS A C 7
ATOM 3272 O O . CYS A 1 20 ? -2.160 -2.427 -16.739 1.00 0.00 20 CYS A O 7
ATOM 3279 N N . SER A 1 21 ? -3.130 -1.382 -18.491 1.00 0.00 21 SER A N 7
ATOM 3280 C CA . SER A 1 21 ? -1.886 -0.764 -18.904 1.00 0.00 21 SER A CA 7
ATOM 3281 C C . SER A 1 21 ? -1.550 0.306 -17.888 1.00 0.00 21 SER A C 7
ATOM 3282 O O . SER A 1 21 ? -0.431 0.819 -17.856 1.00 0.00 21 SER A O 7
ATOM 3290 N N . SER A 1 22 ? -2.533 0.660 -17.028 1.00 0.00 22 SER A N 7
ATOM 3291 C CA . SER A 1 22 ? -2.294 1.670 -16.030 1.00 0.00 22 SER A CA 7
ATOM 3292 C C . SER A 1 22 ? -1.829 0.961 -14.796 1.00 0.00 22 SER A C 7
ATOM 3293 O O . SER A 1 22 ? -2.285 -0.133 -14.487 1.00 0.00 22 SER A O 7
ATOM 3301 N N . GLU A 1 23 ? -0.904 1.597 -14.049 1.00 0.00 23 GLU A N 7
ATOM 3302 C CA . GLU A 1 23 ? -0.397 0.984 -12.838 1.00 0.00 23 GLU A CA 7
ATOM 3303 C C . GLU A 1 23 ? -1.444 1.170 -11.775 1.00 0.00 23 GLU A C 7
ATOM 3304 O O . GLU A 1 23 ? -1.279 0.731 -10.639 1.00 0.00 23 GLU A O 7
ATOM 3316 N N . LYS A 1 24 ? -2.558 1.834 -12.142 1.00 0.00 24 LYS A N 7
ATOM 3317 C CA . LYS A 1 24 ? -3.602 2.060 -11.208 1.00 0.00 24 LYS A CA 7
ATOM 3318 C C . LYS A 1 24 ? -4.382 0.782 -11.084 1.00 0.00 24 LYS A C 7
ATOM 3319 O O . LYS A 1 24 ? -5.087 0.567 -10.102 1.00 0.00 24 LYS A O 7
ATOM 3338 N N . TYR A 1 25 ? -4.264 -0.104 -12.093 1.00 0.00 25 TYR A N 7
ATOM 3339 C CA . TYR A 1 25 ? -5.001 -1.338 -12.047 1.00 0.00 25 TYR A CA 7
ATOM 3340 C C . TYR A 1 25 ? -4.052 -2.472 -12.329 1.00 0.00 25 TYR A C 7
ATOM 3341 O O . TYR A 1 25 ? -4.431 -3.637 -12.264 1.00 0.00 25 TYR A O 7
ATOM 3359 N N . LYS A 1 26 ? -2.792 -2.149 -12.643 1.00 0.00 26 LYS A N 7
ATOM 3360 C CA . LYS A 1 26 ? -1.832 -3.186 -12.932 1.00 0.00 26 LYS A CA 7
ATOM 3361 C C . LYS A 1 26 ? -1.446 -3.838 -11.621 1.00 0.00 26 LYS A C 7
ATOM 3362 O O . LYS A 1 26 ? -0.932 -4.955 -11.602 1.00 0.00 26 LYS A O 7
ATOM 3381 N N . THR A 1 27 ? -1.696 -3.135 -10.488 1.00 0.00 27 THR A N 7
ATOM 3382 C CA . THR A 1 27 ? -1.336 -3.695 -9.197 1.00 0.00 27 THR A CA 7
ATOM 3383 C C . THR A 1 27 ? -2.584 -3.758 -8.344 1.00 0.00 27 THR A C 7
ATOM 3384 O O . THR A 1 27 ? -2.528 -4.152 -7.181 1.00 0.00 27 THR A O 7
ATOM 3395 N N . ASN A 1 28 ? -3.742 -3.369 -8.916 1.00 0.00 28 ASN A N 7
ATOM 3396 C CA . ASN A 1 28 ? -4.971 -3.399 -8.142 1.00 0.00 28 ASN A CA 7
ATOM 3397 C C . ASN A 1 28 ? -5.868 -4.444 -8.750 1.00 0.00 28 ASN A C 7
ATOM 3398 O O . ASN A 1 28 ? -6.701 -5.035 -8.065 1.00 0.00 28 ASN A O 7
ATOM 3409 N N . CYS A 1 29 ? -5.710 -4.689 -10.064 1.00 0.00 29 CYS A N 7
ATOM 3410 C CA . CYS A 1 29 ? -6.535 -5.685 -10.724 1.00 0.00 29 CYS A CA 7
ATOM 3411 C C . CYS A 1 29 ? -5.604 -6.611 -11.432 1.00 0.00 29 CYS A C 7
ATOM 3412 O O . CYS A 1 29 ? -5.853 -7.014 -12.552 1.00 0.00 29 CYS A O 7
ATOM 3419 N N . ALA A 1 30 ? -4.499 -6.972 -10.763 1.00 0.00 30 ALA A N 7
ATOM 3420 C CA . ALA A 1 30 ? -3.521 -7.851 -11.374 1.00 0.00 30 ALA A CA 7
ATOM 3421 C C . ALA A 1 30 ? -4.178 -9.189 -11.648 1.00 0.00 30 ALA A C 7
ATOM 3422 O O . ALA A 1 30 ? -3.925 -9.809 -12.666 1.00 0.00 30 ALA A O 7
ATOM 3429 N N . LYS A 1 31 ? -5.038 -9.651 -10.724 1.00 0.00 31 LYS A N 7
ATOM 3430 C CA . LYS A 1 31 ? -5.688 -10.945 -10.909 1.00 0.00 31 LYS A CA 7
ATOM 3431 C C . LYS A 1 31 ? -6.529 -10.883 -12.179 1.00 0.00 31 LYS A C 7
ATOM 3432 O O . LYS A 1 31 ? -6.508 -11.804 -12.993 1.00 0.00 31 LYS A O 7
ATOM 3451 N N . THR A 1 32 ? -7.286 -9.784 -12.356 1.00 0.00 32 THR A N 7
ATOM 3452 C CA . THR A 1 32 ? -8.138 -9.657 -13.543 1.00 0.00 32 THR A CA 7
ATOM 3453 C C . THR A 1 32 ? -7.244 -9.427 -14.727 1.00 0.00 32 THR A C 7
ATOM 3454 O O . THR A 1 32 ? -7.485 -9.951 -15.813 1.00 0.00 32 THR A O 7
ATOM 3465 N N . CYS A 1 33 ? -6.187 -8.629 -14.531 1.00 0.00 33 CYS A N 7
ATOM 3466 C CA . CYS A 1 33 ? -5.277 -8.337 -15.616 1.00 0.00 33 CYS A CA 7
ATOM 3467 C C . CYS A 1 33 ? -4.655 -9.644 -16.063 1.00 0.00 33 CYS A C 7
ATOM 3468 O O . CYS A 1 33 ? -4.463 -9.872 -17.255 1.00 0.00 33 CYS A O 7
ATOM 3475 N N . GLY A 1 34 ? -4.323 -10.527 -15.095 1.00 0.00 34 GLY A N 7
ATOM 3476 C CA . GLY A 1 34 ? -3.729 -11.803 -15.449 1.00 0.00 34 GLY A CA 7
ATOM 3477 C C . GLY A 1 34 ? -2.286 -11.756 -15.048 1.00 0.00 34 GLY A C 7
ATOM 3478 O O . GLY A 1 34 ? -1.503 -12.633 -15.407 1.00 0.00 34 GLY A O 7
ATOM 3482 N N . GLU A 1 35 ? -1.902 -10.715 -14.285 1.00 0.00 35 GLU A N 7
ATOM 3483 C CA . GLU A 1 35 ? -0.531 -10.601 -13.858 1.00 0.00 35 GLU A CA 7
ATOM 3484 C C . GLU A 1 35 ? -0.394 -11.393 -12.596 1.00 0.00 35 GLU A C 7
ATOM 3485 O O . GLU A 1 35 ? -1.363 -11.606 -11.871 1.00 0.00 35 GLU A O 7
ATOM 3497 N N . CYS A 1 36 ? 0.834 -11.847 -12.310 1.00 0.00 36 CYS A N 7
ATOM 3498 C CA . CYS A 1 36 ? 1.058 -12.624 -11.111 1.00 0.00 36 CYS A CA 7
ATOM 3499 C C . CYS A 1 36 ? 2.573 -12.760 -10.942 1.00 0.00 36 CYS A C 7
ATOM 3500 O O . CYS A 1 36 ? 3.087 -12.354 -9.867 1.00 0.00 36 CYS A O 7
ATOM 3508 N N . ALA A 1 1 ? 0.062 -15.242 -5.915 1.00 0.00 1 ALA A N 8
ATOM 3509 C CA . ALA A 1 1 ? 0.260 -13.760 -5.919 1.00 0.00 1 ALA A CA 8
ATOM 3510 C C . ALA A 1 1 ? -0.828 -13.093 -6.724 1.00 0.00 1 ALA A C 8
ATOM 3511 O O . ALA A 1 1 ? -0.631 -12.016 -7.288 1.00 0.00 1 ALA A O 8
ATOM 3520 N N . CYS A 1 2 ? -2.013 -13.735 -6.784 1.00 0.00 2 CYS A N 8
ATOM 3521 C CA . CYS A 1 2 ? -3.111 -13.167 -7.532 1.00 0.00 2 CYS A CA 8
ATOM 3522 C C . CYS A 1 2 ? -4.071 -12.598 -6.536 1.00 0.00 2 CYS A C 8
ATOM 3523 O O . CYS A 1 2 ? -4.607 -13.313 -5.694 1.00 0.00 2 CYS A O 8
ATOM 3530 N N . LYS A 1 3 ? -4.308 -11.275 -6.619 1.00 0.00 3 LYS A N 8
ATOM 3531 C CA . LYS A 1 3 ? -5.215 -10.642 -5.699 1.00 0.00 3 LYS A CA 8
ATOM 3532 C C . LYS A 1 3 ? -5.720 -9.399 -6.370 1.00 0.00 3 LYS A C 8
ATOM 3533 O O . LYS A 1 3 ? -5.100 -8.889 -7.305 1.00 0.00 3 LYS A O 8
ATOM 3552 N N . ASP A 1 4 ? -6.877 -8.881 -5.896 1.00 0.00 4 ASP A N 8
ATOM 3553 C CA . ASP A 1 4 ? -7.432 -7.686 -6.488 1.00 0.00 4 ASP A CA 8
ATOM 3554 C C . ASP A 1 4 ? -7.838 -6.779 -5.359 1.00 0.00 4 ASP A C 8
ATOM 3555 O O . ASP A 1 4 ? -8.480 -7.207 -4.401 1.00 0.00 4 ASP A O 8
ATOM 3564 N N . ASN A 1 5 ? -7.458 -5.483 -5.460 1.00 0.00 5 ASN A N 8
ATOM 3565 C CA . ASN A 1 5 ? -7.814 -4.536 -4.424 1.00 0.00 5 ASN A CA 8
ATOM 3566 C C . ASN A 1 5 ? -9.082 -3.864 -4.871 1.00 0.00 5 ASN A C 8
ATOM 3567 O O . ASN A 1 5 ? -9.722 -3.139 -4.111 1.00 0.00 5 ASN A O 8
ATOM 3578 N N . LEU A 1 6 ? -9.466 -4.106 -6.139 1.00 0.00 6 LEU A N 8
ATOM 3579 C CA . LEU A 1 6 ? -10.666 -3.515 -6.669 1.00 0.00 6 LEU A CA 8
ATOM 3580 C C . LEU A 1 6 ? -11.606 -4.653 -6.956 1.00 0.00 6 LEU A C 8
ATOM 3581 O O . LEU A 1 6 ? -11.193 -5.801 -7.122 1.00 0.00 6 LEU A O 8
ATOM 3597 N N . PRO A 1 7 ? -12.881 -4.336 -7.012 1.00 0.00 7 PRO A N 8
ATOM 3598 C CA . PRO A 1 7 ? -13.916 -5.328 -7.287 1.00 0.00 7 PRO A CA 8
ATOM 3599 C C . PRO A 1 7 ? -13.790 -5.902 -8.653 1.00 0.00 7 PRO A C 8
ATOM 3600 O O . PRO A 1 7 ? -13.185 -5.305 -9.540 1.00 0.00 7 PRO A O 8
ATOM 3611 N N . ALA A 1 8 ? -14.368 -7.079 -8.844 1.00 0.00 8 ALA A N 8
ATOM 3612 C CA . ALA A 1 8 ? -14.287 -7.738 -10.125 1.00 0.00 8 ALA A CA 8
ATOM 3613 C C . ALA A 1 8 ? -15.035 -6.909 -11.138 1.00 0.00 8 ALA A C 8
ATOM 3614 O O . ALA A 1 8 ? -14.633 -6.814 -12.279 1.00 0.00 8 ALA A O 8
ATOM 3621 N N . ALA A 1 9 ? -16.149 -6.298 -10.721 1.00 0.00 9 ALA A N 8
ATOM 3622 C CA . ALA A 1 9 ? -16.935 -5.499 -11.651 1.00 0.00 9 ALA A CA 8
ATOM 3623 C C . ALA A 1 9 ? -16.069 -4.355 -12.158 1.00 0.00 9 ALA A C 8
ATOM 3624 O O . ALA A 1 9 ? -16.099 -4.022 -13.342 1.00 0.00 9 ALA A O 8
ATOM 3631 N N . THR A 1 10 ? -15.281 -3.738 -11.259 1.00 0.00 10 THR A N 8
ATOM 3632 C CA . THR A 1 10 ? -14.444 -2.617 -11.675 1.00 0.00 10 THR A CA 8
ATOM 3633 C C . THR A 1 10 ? -13.286 -3.156 -12.470 1.00 0.00 10 THR A C 8
ATOM 3634 O O . THR A 1 10 ? -12.967 -2.645 -13.525 1.00 0.00 10 THR A O 8
ATOM 3645 N N . CYS A 1 11 ? -12.642 -4.216 -11.963 1.00 0.00 11 CYS A N 8
ATOM 3646 C CA . CYS A 1 11 ? -11.493 -4.785 -12.664 1.00 0.00 11 CYS A CA 8
ATOM 3647 C C . CYS A 1 11 ? -11.955 -5.264 -14.023 1.00 0.00 11 CYS A C 8
ATOM 3648 O O . CYS A 1 11 ? -11.226 -5.177 -14.997 1.00 0.00 11 CYS A O 8
ATOM 3655 N N . SER A 1 12 ? -13.177 -5.787 -14.093 1.00 0.00 12 SER A N 8
ATOM 3656 C CA . SER A 1 12 ? -13.695 -6.283 -15.368 1.00 0.00 12 SER A CA 8
ATOM 3657 C C . SER A 1 12 ? -13.825 -5.110 -16.289 1.00 0.00 12 SER A C 8
ATOM 3658 O O . SER A 1 12 ? -13.539 -5.207 -17.468 1.00 0.00 12 SER A O 8
ATOM 3666 N N . ASN A 1 13 ? -14.275 -3.969 -15.749 1.00 0.00 13 ASN A N 8
ATOM 3667 C CA . ASN A 1 13 ? -14.431 -2.780 -16.571 1.00 0.00 13 ASN A CA 8
ATOM 3668 C C . ASN A 1 13 ? -13.045 -2.295 -16.911 1.00 0.00 13 ASN A C 8
ATOM 3669 O O . ASN A 1 13 ? -12.803 -1.791 -17.986 1.00 0.00 13 ASN A O 8
ATOM 3680 N N . VAL A 1 14 ? -12.117 -2.450 -15.958 1.00 0.00 14 VAL A N 8
ATOM 3681 C CA . VAL A 1 14 ? -10.745 -2.026 -16.166 1.00 0.00 14 VAL A CA 8
ATOM 3682 C C . VAL A 1 14 ? -10.187 -2.845 -17.283 1.00 0.00 14 VAL A C 8
ATOM 3683 O O . VAL A 1 14 ? -9.547 -2.327 -18.191 1.00 0.00 14 VAL A O 8
ATOM 3696 N N . LYS A 1 15 ? -10.430 -4.139 -17.229 1.00 0.00 15 LYS A N 8
ATOM 3697 C CA . LYS A 1 15 ? -9.936 -5.016 -18.242 1.00 0.00 15 LYS A CA 8
ATOM 3698 C C . LYS A 1 15 ? -10.702 -4.729 -19.517 1.00 0.00 15 LYS A C 8
ATOM 3699 O O . LYS A 1 15 ? -10.143 -4.761 -20.612 1.00 0.00 15 LYS A O 8
ATOM 3718 N N . ALA A 1 16 ? -11.999 -4.429 -19.381 1.00 0.00 16 ALA A N 8
ATOM 3719 C CA . ALA A 1 16 ? -12.819 -4.161 -20.562 1.00 0.00 16 ALA A CA 8
ATOM 3720 C C . ALA A 1 16 ? -12.498 -2.770 -21.046 1.00 0.00 16 ALA A C 8
ATOM 3721 O O . ALA A 1 16 ? -13.013 -2.325 -22.071 1.00 0.00 16 ALA A O 8
ATOM 3728 N N . ASN A 1 17 ? -11.639 -2.060 -20.313 1.00 0.00 17 ASN A N 8
ATOM 3729 C CA . ASN A 1 17 ? -11.285 -0.708 -20.714 1.00 0.00 17 ASN A CA 8
ATOM 3730 C C . ASN A 1 17 ? -9.843 -0.724 -21.096 1.00 0.00 17 ASN A C 8
ATOM 3731 O O . ASN A 1 17 ? -9.302 0.277 -21.560 1.00 0.00 17 ASN A O 8
ATOM 3742 N N . ASN A 1 18 ? -9.180 -1.885 -20.902 1.00 0.00 18 ASN A N 8
ATOM 3743 C CA . ASN A 1 18 ? -7.775 -1.991 -21.242 1.00 0.00 18 ASN A CA 8
ATOM 3744 C C . ASN A 1 18 ? -7.020 -1.029 -20.354 1.00 0.00 18 ASN A C 8
ATOM 3745 O O . ASN A 1 18 ? -5.942 -0.552 -20.709 1.00 0.00 18 ASN A O 8
ATOM 3756 N N . ASN A 1 19 ? -7.589 -0.735 -19.156 1.00 0.00 19 ASN A N 8
ATOM 3757 C CA . ASN A 1 19 ? -6.927 0.170 -18.242 1.00 0.00 19 ASN A CA 8
ATOM 3758 C C . ASN A 1 19 ? -5.931 -0.647 -17.481 1.00 0.00 19 ASN A C 8
ATOM 3759 O O . ASN A 1 19 ? -5.212 -0.142 -16.626 1.00 0.00 19 ASN A O 8
ATOM 3770 N N . CYS A 1 20 ? -5.881 -1.962 -17.795 1.00 0.00 20 CYS A N 8
ATOM 3771 C CA . CYS A 1 20 ? -4.941 -2.846 -17.129 1.00 0.00 20 CYS A CA 8
ATOM 3772 C C . CYS A 1 20 ? -3.550 -2.452 -17.572 1.00 0.00 20 CYS A C 8
ATOM 3773 O O . CYS A 1 20 ? -2.558 -2.946 -17.043 1.00 0.00 20 CYS A O 8
ATOM 3780 N N . SER A 1 21 ? -3.463 -1.543 -18.568 1.00 0.00 21 SER A N 8
ATOM 3781 C CA . SER A 1 21 ? -2.168 -1.113 -19.046 1.00 0.00 21 SER A CA 8
ATOM 3782 C C . SER A 1 21 ? -1.742 0.047 -18.183 1.00 0.00 21 SER A C 8
ATOM 3783 O O . SER A 1 21 ? -0.639 0.569 -18.326 1.00 0.00 21 SER A O 8
ATOM 3791 N N . SER A 1 22 ? -2.633 0.472 -17.257 1.00 0.00 22 SER A N 8
ATOM 3792 C CA . SER A 1 22 ? -2.308 1.578 -16.390 1.00 0.00 22 SER A CA 8
ATOM 3793 C C . SER A 1 22 ? -1.784 0.993 -15.113 1.00 0.00 22 SER A C 8
ATOM 3794 O O . SER A 1 22 ? -2.197 -0.081 -14.695 1.00 0.00 22 SER A O 8
ATOM 3802 N N . GLU A 1 23 ? -0.853 1.720 -14.456 1.00 0.00 23 GLU A N 8
ATOM 3803 C CA . GLU A 1 23 ? -0.287 1.234 -13.212 1.00 0.00 23 GLU A CA 8
ATOM 3804 C C . GLU A 1 23 ? -1.312 1.466 -12.138 1.00 0.00 23 GLU A C 8
ATOM 3805 O O . GLU A 1 23 ? -1.111 1.102 -10.981 1.00 0.00 23 GLU A O 8
ATOM 3817 N N . LYS A 1 24 ? -2.447 2.084 -12.514 1.00 0.00 24 LYS A N 8
ATOM 3818 C CA . LYS A 1 24 ? -3.470 2.348 -11.565 1.00 0.00 24 LYS A CA 8
ATOM 3819 C C . LYS A 1 24 ? -4.210 1.063 -11.327 1.00 0.00 24 LYS A C 8
ATOM 3820 O O . LYS A 1 24 ? -4.815 0.870 -10.275 1.00 0.00 24 LYS A O 8
ATOM 3839 N N . TYR A 1 25 ? -4.171 0.145 -12.315 1.00 0.00 25 TYR A N 8
ATOM 3840 C CA . TYR A 1 25 ? -4.880 -1.098 -12.161 1.00 0.00 25 TYR A CA 8
ATOM 3841 C C . TYR A 1 25 ? -3.910 -2.231 -12.366 1.00 0.00 25 TYR A C 8
ATOM 3842 O O . TYR A 1 25 ? -4.275 -3.396 -12.249 1.00 0.00 25 TYR A O 8
ATOM 3860 N N . LYS A 1 26 ? -2.642 -1.906 -12.669 1.00 0.00 26 LYS A N 8
ATOM 3861 C CA . LYS A 1 26 ? -1.659 -2.954 -12.879 1.00 0.00 26 LYS A CA 8
ATOM 3862 C C . LYS A 1 26 ? -1.198 -3.417 -11.520 1.00 0.00 26 LYS A C 8
ATOM 3863 O O . LYS A 1 26 ? -0.423 -4.365 -11.407 1.00 0.00 26 LYS A O 8
ATOM 3882 N N . THR A 1 27 ? -1.678 -2.742 -10.449 1.00 0.00 27 THR A N 8
ATOM 3883 C CA . THR A 1 27 ? -1.272 -3.122 -9.116 1.00 0.00 27 THR A CA 8
ATOM 3884 C C . THR A 1 27 ? -2.516 -3.233 -8.269 1.00 0.00 27 THR A C 8
ATOM 3885 O O . THR A 1 27 ? -2.436 -3.432 -7.057 1.00 0.00 27 THR A O 8
ATOM 3896 N N . ASN A 1 28 ? -3.703 -3.107 -8.902 1.00 0.00 28 ASN A N 8
ATOM 3897 C CA . ASN A 1 28 ? -4.936 -3.195 -8.147 1.00 0.00 28 ASN A CA 8
ATOM 3898 C C . ASN A 1 28 ? -5.761 -4.301 -8.754 1.00 0.00 28 ASN A C 8
ATOM 3899 O O . ASN A 1 28 ? -6.537 -4.958 -8.064 1.00 0.00 28 ASN A O 8
ATOM 3910 N N . CYS A 1 29 ? -5.604 -4.523 -10.078 1.00 0.00 29 CYS A N 8
ATOM 3911 C CA . CYS A 1 29 ? -6.363 -5.571 -10.737 1.00 0.00 29 CYS A CA 8
ATOM 3912 C C . CYS A 1 29 ? -5.372 -6.453 -11.428 1.00 0.00 29 CYS A C 8
ATOM 3913 O O . CYS A 1 29 ? -5.557 -6.829 -12.571 1.00 0.00 29 CYS A O 8
ATOM 3920 N N . ALA A 1 30 ? -4.289 -6.806 -10.717 1.00 0.00 30 ALA A N 8
ATOM 3921 C CA . ALA A 1 30 ? -3.258 -7.644 -11.305 1.00 0.00 30 ALA A CA 8
ATOM 3922 C C . ALA A 1 30 ? -3.863 -8.996 -11.640 1.00 0.00 30 ALA A C 8
ATOM 3923 O O . ALA A 1 30 ? -3.516 -9.604 -12.644 1.00 0.00 30 ALA A O 8
ATOM 3930 N N . LYS A 1 31 ? -4.776 -9.488 -10.785 1.00 0.00 31 LYS A N 8
ATOM 3931 C CA . LYS A 1 31 ? -5.382 -10.793 -11.031 1.00 0.00 31 LYS A CA 8
ATOM 3932 C C . LYS A 1 31 ? -6.160 -10.723 -12.339 1.00 0.00 31 LYS A C 8
ATOM 3933 O O . LYS A 1 31 ? -6.075 -11.623 -13.171 1.00 0.00 31 LYS A O 8
ATOM 3952 N N . THR A 1 32 ? -6.933 -9.637 -12.528 1.00 0.00 32 THR A N 8
ATOM 3953 C CA . THR A 1 32 ? -7.729 -9.500 -13.752 1.00 0.00 32 THR A CA 8
ATOM 3954 C C . THR A 1 32 ? -6.786 -9.214 -14.885 1.00 0.00 32 THR A C 8
ATOM 3955 O O . THR A 1 32 ? -6.962 -9.709 -15.996 1.00 0.00 32 THR A O 8
ATOM 3966 N N . CYS A 1 33 ? -5.757 -8.394 -14.616 1.00 0.00 33 CYS A N 8
ATOM 3967 C CA . CYS A 1 33 ? -4.802 -8.054 -15.650 1.00 0.00 33 CYS A CA 8
ATOM 3968 C C . CYS A 1 33 ? -4.142 -9.336 -16.100 1.00 0.00 33 CYS A C 8
ATOM 3969 O O . CYS A 1 33 ? -3.896 -9.534 -17.287 1.00 0.00 33 CYS A O 8
ATOM 3976 N N . GLY A 1 34 ? -3.838 -10.235 -15.138 1.00 0.00 34 GLY A N 8
ATOM 3977 C CA . GLY A 1 34 ? -3.211 -11.491 -15.490 1.00 0.00 34 GLY A CA 8
ATOM 3978 C C . GLY A 1 34 ? -1.777 -11.410 -15.065 1.00 0.00 34 GLY A C 8
ATOM 3979 O O . GLY A 1 34 ? -1.032 -12.380 -15.177 1.00 0.00 34 GLY A O 8
ATOM 3983 N N . GLU A 1 35 ? -1.358 -10.228 -14.560 1.00 0.00 35 GLU A N 8
ATOM 3984 C CA . GLU A 1 35 ? 0.013 -10.071 -14.125 1.00 0.00 35 GLU A CA 8
ATOM 3985 C C . GLU A 1 35 ? 0.206 -10.977 -12.939 1.00 0.00 35 GLU A C 8
ATOM 3986 O O . GLU A 1 35 ? 1.245 -11.616 -12.793 1.00 0.00 35 GLU A O 8
ATOM 3998 N N . CYS A 1 36 ? -0.820 -11.042 -12.054 1.00 0.00 36 CYS A N 8
ATOM 3999 C CA . CYS A 1 36 ? -0.722 -11.891 -10.881 1.00 0.00 36 CYS A CA 8
ATOM 4000 C C . CYS A 1 36 ? 0.515 -11.432 -10.085 1.00 0.00 36 CYS A C 8
ATOM 4001 O O . CYS A 1 36 ? 0.615 -10.207 -9.802 1.00 0.00 36 CYS A O 8
ATOM 4009 N N . ALA A 1 1 ? 1.004 -12.368 -7.362 1.00 0.00 1 ALA A N 9
ATOM 4010 C CA . ALA A 1 1 ? 0.160 -11.166 -7.633 1.00 0.00 1 ALA A CA 9
ATOM 4011 C C . ALA A 1 1 ? -1.282 -11.571 -7.805 1.00 0.00 1 ALA A C 9
ATOM 4012 O O . ALA A 1 1 ? -2.034 -10.945 -8.552 1.00 0.00 1 ALA A O 9
ATOM 4021 N N . CYS A 1 2 ? -1.694 -12.646 -7.100 1.00 0.00 2 CYS A N 9
ATOM 4022 C CA . CYS A 1 2 ? -3.063 -13.104 -7.206 1.00 0.00 2 CYS A CA 9
ATOM 4023 C C . CYS A 1 2 ? -3.841 -12.403 -6.136 1.00 0.00 2 CYS A C 9
ATOM 4024 O O . CYS A 1 2 ? -4.120 -12.969 -5.081 1.00 0.00 2 CYS A O 9
ATOM 4031 N N . LYS A 1 3 ? -4.210 -11.137 -6.397 1.00 0.00 3 LYS A N 9
ATOM 4032 C CA . LYS A 1 3 ? -4.960 -10.387 -5.425 1.00 0.00 3 LYS A CA 9
ATOM 4033 C C . LYS A 1 3 ? -5.651 -9.281 -6.166 1.00 0.00 3 LYS A C 9
ATOM 4034 O O . LYS A 1 3 ? -5.250 -8.912 -7.270 1.00 0.00 3 LYS A O 9
ATOM 4053 N N . ASP A 1 4 ? -6.723 -8.724 -5.559 1.00 0.00 4 ASP A N 9
ATOM 4054 C CA . ASP A 1 4 ? -7.445 -7.655 -6.204 1.00 0.00 4 ASP A CA 9
ATOM 4055 C C . ASP A 1 4 ? -7.769 -6.638 -5.145 1.00 0.00 4 ASP A C 9
ATOM 4056 O O . ASP A 1 4 ? -8.347 -6.964 -4.110 1.00 0.00 4 ASP A O 9
ATOM 4065 N N . ASN A 1 5 ? -7.392 -5.363 -5.399 1.00 0.00 5 ASN A N 9
ATOM 4066 C CA . ASN A 1 5 ? -7.671 -4.317 -4.436 1.00 0.00 5 ASN A CA 9
ATOM 4067 C C . ASN A 1 5 ? -8.908 -3.611 -4.912 1.00 0.00 5 ASN A C 9
ATOM 4068 O O . ASN A 1 5 ? -9.421 -2.707 -4.252 1.00 0.00 5 ASN A O 9
ATOM 4079 N N . LEU A 1 6 ? -9.411 -4.026 -6.085 1.00 0.00 6 LEU A N 9
ATOM 4080 C CA . LEU A 1 6 ? -10.593 -3.420 -6.633 1.00 0.00 6 LEU A CA 9
ATOM 4081 C C . LEU A 1 6 ? -11.551 -4.541 -6.920 1.00 0.00 6 LEU A C 9
ATOM 4082 O O . LEU A 1 6 ? -11.161 -5.698 -7.067 1.00 0.00 6 LEU A O 9
ATOM 4098 N N . PRO A 1 7 ? -12.821 -4.196 -7.000 1.00 0.00 7 PRO A N 9
ATOM 4099 C CA . PRO A 1 7 ? -13.874 -5.170 -7.275 1.00 0.00 7 PRO A CA 9
ATOM 4100 C C . PRO A 1 7 ? -13.741 -5.768 -8.630 1.00 0.00 7 PRO A C 9
ATOM 4101 O O . PRO A 1 7 ? -13.125 -5.190 -9.524 1.00 0.00 7 PRO A O 9
ATOM 4112 N N . ALA A 1 8 ? -14.327 -6.943 -8.805 1.00 0.00 8 ALA A N 9
ATOM 4113 C CA . ALA A 1 8 ? -14.241 -7.625 -10.071 1.00 0.00 8 ALA A CA 9
ATOM 4114 C C . ALA A 1 8 ? -14.982 -6.814 -11.104 1.00 0.00 8 ALA A C 9
ATOM 4115 O O . ALA A 1 8 ? -14.574 -6.747 -12.244 1.00 0.00 8 ALA A O 9
ATOM 4122 N N . ALA A 1 9 ? -16.093 -6.186 -10.706 1.00 0.00 9 ALA A N 9
ATOM 4123 C CA . ALA A 1 9 ? -16.872 -5.404 -11.659 1.00 0.00 9 ALA A CA 9
ATOM 4124 C C . ALA A 1 9 ? -15.997 -4.282 -12.197 1.00 0.00 9 ALA A C 9
ATOM 4125 O O . ALA A 1 9 ? -16.009 -3.994 -13.393 1.00 0.00 9 ALA A O 9
ATOM 4132 N N . THR A 1 10 ? -15.218 -3.630 -11.312 1.00 0.00 10 THR A N 9
ATOM 4133 C CA . THR A 1 10 ? -14.373 -2.528 -11.760 1.00 0.00 10 THR A CA 9
ATOM 4134 C C . THR A 1 10 ? -13.220 -3.099 -12.538 1.00 0.00 10 THR A C 9
ATOM 4135 O O . THR A 1 10 ? -12.887 -2.614 -13.605 1.00 0.00 10 THR A O 9
ATOM 4146 N N . CYS A 1 11 ? -12.595 -4.156 -12.004 1.00 0.00 11 CYS A N 9
ATOM 4147 C CA . CYS A 1 11 ? -11.453 -4.757 -12.687 1.00 0.00 11 CYS A CA 9
ATOM 4148 C C . CYS A 1 11 ? -11.921 -5.273 -14.033 1.00 0.00 11 CYS A C 9
ATOM 4149 O O . CYS A 1 11 ? -11.178 -5.265 -14.997 1.00 0.00 11 CYS A O 9
ATOM 4156 N N . SER A 1 12 ? -13.169 -5.741 -14.098 1.00 0.00 12 SER A N 9
ATOM 4157 C CA . SER A 1 12 ? -13.698 -6.269 -15.357 1.00 0.00 12 SER A CA 9
ATOM 4158 C C . SER A 1 12 ? -13.742 -5.146 -16.339 1.00 0.00 12 SER A C 9
ATOM 4159 O O . SER A 1 12 ? -13.388 -5.308 -17.494 1.00 0.00 12 SER A O 9
ATOM 4167 N N . ASN A 1 13 ? -14.190 -3.975 -15.884 1.00 0.00 13 ASN A N 9
ATOM 4168 C CA . ASN A 1 13 ? -14.273 -2.830 -16.769 1.00 0.00 13 ASN A CA 9
ATOM 4169 C C . ASN A 1 13 ? -12.865 -2.396 -17.070 1.00 0.00 13 ASN A C 9
ATOM 4170 O O . ASN A 1 13 ? -12.566 -1.954 -18.157 1.00 0.00 13 ASN A O 9
ATOM 4181 N N . VAL A 1 14 ? -11.983 -2.525 -16.077 1.00 0.00 14 VAL A N 9
ATOM 4182 C CA . VAL A 1 14 ? -10.596 -2.143 -16.253 1.00 0.00 14 VAL A CA 9
ATOM 4183 C C . VAL A 1 14 ? -10.018 -3.025 -17.312 1.00 0.00 14 VAL A C 9
ATOM 4184 O O . VAL A 1 14 ? -9.331 -2.566 -18.213 1.00 0.00 14 VAL A O 9
ATOM 4197 N N . LYS A 1 15 ? -10.298 -4.311 -17.216 1.00 0.00 15 LYS A N 9
ATOM 4198 C CA . LYS A 1 15 ? -9.786 -5.245 -18.171 1.00 0.00 15 LYS A CA 9
ATOM 4199 C C . LYS A 1 15 ? -10.495 -5.004 -19.485 1.00 0.00 15 LYS A C 9
ATOM 4200 O O . LYS A 1 15 ? -9.892 -5.087 -20.555 1.00 0.00 15 LYS A O 9
ATOM 4219 N N . ALA A 1 16 ? -11.791 -4.690 -19.416 1.00 0.00 16 ALA A N 9
ATOM 4220 C CA . ALA A 1 16 ? -12.562 -4.467 -20.640 1.00 0.00 16 ALA A CA 9
ATOM 4221 C C . ALA A 1 16 ? -12.203 -3.108 -21.181 1.00 0.00 16 ALA A C 9
ATOM 4222 O O . ALA A 1 16 ? -12.685 -2.703 -22.238 1.00 0.00 16 ALA A O 9
ATOM 4229 N N . ASN A 1 17 ? -11.347 -2.380 -20.463 1.00 0.00 17 ASN A N 9
ATOM 4230 C CA . ASN A 1 17 ? -10.960 -1.058 -20.920 1.00 0.00 17 ASN A CA 9
ATOM 4231 C C . ASN A 1 17 ? -9.479 -1.076 -21.138 1.00 0.00 17 ASN A C 9
ATOM 4232 O O . ASN A 1 17 ? -8.898 -0.097 -21.602 1.00 0.00 17 ASN A O 9
ATOM 4243 N N . ASN A 1 18 ? -8.832 -2.215 -20.803 1.00 0.00 18 ASN A N 9
ATOM 4244 C CA . ASN A 1 18 ? -7.395 -2.318 -20.977 1.00 0.00 18 ASN A CA 9
ATOM 4245 C C . ASN A 1 18 ? -6.762 -1.221 -20.150 1.00 0.00 18 ASN A C 9
ATOM 4246 O O . ASN A 1 18 ? -5.758 -0.630 -20.544 1.00 0.00 18 ASN A O 9
ATOM 4257 N N . ASN A 1 19 ? -7.356 -0.936 -18.963 1.00 0.00 19 ASN A N 9
ATOM 4258 C CA . ASN A 1 19 ? -6.813 0.099 -18.108 1.00 0.00 19 ASN A CA 9
ATOM 4259 C C . ASN A 1 19 ? -5.746 -0.542 -17.270 1.00 0.00 19 ASN A C 9
ATOM 4260 O O . ASN A 1 19 ? -5.129 0.103 -16.431 1.00 0.00 19 ASN A O 9
ATOM 4271 N N . CYS A 1 20 ? -5.518 -1.857 -17.491 1.00 0.00 20 CYS A N 9
ATOM 4272 C CA . CYS A 1 20 ? -4.488 -2.569 -16.736 1.00 0.00 20 CYS A CA 9
ATOM 4273 C C . CYS A 1 20 ? -3.164 -1.894 -17.026 1.00 0.00 20 CYS A C 9
ATOM 4274 O O . CYS A 1 20 ? -2.248 -1.931 -16.213 1.00 0.00 20 CYS A O 9
ATOM 4281 N N . SER A 1 21 ? -3.053 -1.262 -18.217 1.00 0.00 21 SER A N 9
ATOM 4282 C CA . SER A 1 21 ? -1.813 -0.593 -18.578 1.00 0.00 21 SER A CA 9
ATOM 4283 C C . SER A 1 21 ? -1.560 0.492 -17.554 1.00 0.00 21 SER A C 9
ATOM 4284 O O . SER A 1 21 ? -0.420 0.901 -17.340 1.00 0.00 21 SER A O 9
ATOM 4292 N N . SER A 1 22 ? -2.639 0.982 -16.902 1.00 0.00 22 SER A N 9
ATOM 4293 C CA . SER A 1 22 ? -2.474 2.018 -15.912 1.00 0.00 22 SER A CA 9
ATOM 4294 C C . SER A 1 22 ? -1.986 1.350 -14.662 1.00 0.00 22 SER A C 9
ATOM 4295 O O . SER A 1 22 ? -2.394 0.245 -14.337 1.00 0.00 22 SER A O 9
ATOM 4303 N N . GLU A 1 23 ? -1.096 2.038 -13.922 1.00 0.00 23 GLU A N 9
ATOM 4304 C CA . GLU A 1 23 ? -0.566 1.467 -12.698 1.00 0.00 23 GLU A CA 9
ATOM 4305 C C . GLU A 1 23 ? -1.651 1.560 -11.659 1.00 0.00 23 GLU A C 9
ATOM 4306 O O . GLU A 1 23 ? -1.485 1.106 -10.528 1.00 0.00 23 GLU A O 9
ATOM 4318 N N . LYS A 1 24 ? -2.796 2.158 -12.039 1.00 0.00 24 LYS A N 9
ATOM 4319 C CA . LYS A 1 24 ? -3.873 2.295 -11.125 1.00 0.00 24 LYS A CA 9
ATOM 4320 C C . LYS A 1 24 ? -4.580 0.969 -11.053 1.00 0.00 24 LYS A C 9
ATOM 4321 O O . LYS A 1 24 ? -5.303 0.693 -10.099 1.00 0.00 24 LYS A O 9
ATOM 4340 N N . TYR A 1 25 ? -4.377 0.109 -12.074 1.00 0.00 25 TYR A N 9
ATOM 4341 C CA . TYR A 1 25 ? -5.043 -1.167 -12.072 1.00 0.00 25 TYR A CA 9
ATOM 4342 C C . TYR A 1 25 ? -4.026 -2.237 -12.367 1.00 0.00 25 TYR A C 9
ATOM 4343 O O . TYR A 1 25 ? -4.343 -3.424 -12.361 1.00 0.00 25 TYR A O 9
ATOM 4361 N N . LYS A 1 26 ? -2.777 -1.835 -12.625 1.00 0.00 26 LYS A N 9
ATOM 4362 C CA . LYS A 1 26 ? -1.754 -2.804 -12.921 1.00 0.00 26 LYS A CA 9
ATOM 4363 C C . LYS A 1 26 ? -1.379 -3.490 -11.626 1.00 0.00 26 LYS A C 9
ATOM 4364 O O . LYS A 1 26 ? -0.871 -4.609 -11.631 1.00 0.00 26 LYS A O 9
ATOM 4383 N N . THR A 1 27 ? -1.632 -2.815 -10.478 1.00 0.00 27 THR A N 9
ATOM 4384 C CA . THR A 1 27 ? -1.279 -3.404 -9.199 1.00 0.00 27 THR A CA 9
ATOM 4385 C C . THR A 1 27 ? -2.535 -3.515 -8.366 1.00 0.00 27 THR A C 9
ATOM 4386 O O . THR A 1 27 ? -2.479 -3.893 -7.196 1.00 0.00 27 THR A O 9
ATOM 4397 N N . ASN A 1 28 ? -3.700 -3.190 -8.959 1.00 0.00 28 ASN A N 9
ATOM 4398 C CA . ASN A 1 28 ? -4.936 -3.267 -8.203 1.00 0.00 28 ASN A CA 9
ATOM 4399 C C . ASN A 1 28 ? -5.805 -4.317 -8.846 1.00 0.00 28 ASN A C 9
ATOM 4400 O O . ASN A 1 28 ? -6.671 -4.901 -8.197 1.00 0.00 28 ASN A O 9
ATOM 4411 N N . CYS A 1 29 ? -5.585 -4.578 -10.151 1.00 0.00 29 CYS A N 9
ATOM 4412 C CA . CYS A 1 29 ? -6.384 -5.578 -10.838 1.00 0.00 29 CYS A CA 9
ATOM 4413 C C . CYS A 1 29 ? -5.429 -6.472 -11.568 1.00 0.00 29 CYS A C 9
ATOM 4414 O O . CYS A 1 29 ? -5.617 -6.770 -12.738 1.00 0.00 29 CYS A O 9
ATOM 4421 N N . ALA A 1 30 ? -4.372 -6.919 -10.868 1.00 0.00 30 ALA A N 9
ATOM 4422 C CA . ALA A 1 30 ? -3.387 -7.780 -11.496 1.00 0.00 30 ALA A CA 9
ATOM 4423 C C . ALA A 1 30 ? -4.025 -9.132 -11.747 1.00 0.00 30 ALA A C 9
ATOM 4424 O O . ALA A 1 30 ? -3.772 -9.765 -12.766 1.00 0.00 30 ALA A O 9
ATOM 4431 N N . LYS A 1 31 ? -4.867 -9.594 -10.799 1.00 0.00 31 LYS A N 9
ATOM 4432 C CA . LYS A 1 31 ? -5.506 -10.895 -10.956 1.00 0.00 31 LYS A CA 9
ATOM 4433 C C . LYS A 1 31 ? -6.366 -10.851 -12.206 1.00 0.00 31 LYS A C 9
ATOM 4434 O O . LYS A 1 31 ? -6.338 -11.768 -13.024 1.00 0.00 31 LYS A O 9
ATOM 4453 N N . THR A 1 32 ? -7.148 -9.767 -12.364 1.00 0.00 32 THR A N 9
ATOM 4454 C CA . THR A 1 32 ? -8.018 -9.651 -13.532 1.00 0.00 32 THR A CA 9
ATOM 4455 C C . THR A 1 32 ? -7.144 -9.426 -14.734 1.00 0.00 32 THR A C 9
ATOM 4456 O O . THR A 1 32 ? -7.414 -9.942 -15.816 1.00 0.00 32 THR A O 9
ATOM 4467 N N . CYS A 1 33 ? -6.066 -8.638 -14.557 1.00 0.00 33 CYS A N 9
ATOM 4468 C CA . CYS A 1 33 ? -5.173 -8.356 -15.665 1.00 0.00 33 CYS A CA 9
ATOM 4469 C C . CYS A 1 33 ? -4.649 -9.679 -16.176 1.00 0.00 33 CYS A C 9
ATOM 4470 O O . CYS A 1 33 ? -4.583 -9.905 -17.383 1.00 0.00 33 CYS A O 9
ATOM 4477 N N . GLY A 1 34 ? -4.261 -10.582 -15.248 1.00 0.00 34 GLY A N 9
ATOM 4478 C CA . GLY A 1 34 ? -3.753 -11.874 -15.662 1.00 0.00 34 GLY A CA 9
ATOM 4479 C C . GLY A 1 34 ? -2.278 -11.881 -15.405 1.00 0.00 34 GLY A C 9
ATOM 4480 O O . GLY A 1 34 ? -1.561 -12.762 -15.869 1.00 0.00 34 GLY A O 9
ATOM 4484 N N . GLU A 1 35 ? -1.789 -10.875 -14.645 1.00 0.00 35 GLU A N 9
ATOM 4485 C CA . GLU A 1 35 ? -0.373 -10.812 -14.346 1.00 0.00 35 GLU A CA 9
ATOM 4486 C C . GLU A 1 35 ? -0.047 -12.009 -13.496 1.00 0.00 35 GLU A C 9
ATOM 4487 O O . GLU A 1 35 ? 1.016 -12.609 -13.627 1.00 0.00 35 GLU A O 9
ATOM 4499 N N . CYS A 1 36 ? -0.980 -12.376 -12.592 1.00 0.00 36 CYS A N 9
ATOM 4500 C CA . CYS A 1 36 ? -0.753 -13.519 -11.730 1.00 0.00 36 CYS A CA 9
ATOM 4501 C C . CYS A 1 36 ? -0.747 -14.768 -12.623 1.00 0.00 36 CYS A C 9
ATOM 4502 O O . CYS A 1 36 ? 0.307 -15.457 -12.671 1.00 0.00 36 CYS A O 9
ATOM 4510 N N . ALA A 1 1 ? -0.626 -16.835 -6.251 1.00 0.00 1 ALA A N 10
ATOM 4511 C CA . ALA A 1 1 ? -0.701 -15.552 -5.490 1.00 0.00 1 ALA A CA 10
ATOM 4512 C C . ALA A 1 1 ? -1.374 -14.495 -6.326 1.00 0.00 1 ALA A C 10
ATOM 4513 O O . ALA A 1 1 ? -0.728 -13.803 -7.115 1.00 0.00 1 ALA A O 10
ATOM 4522 N N . CYS A 1 2 ? -2.706 -14.352 -6.158 1.00 0.00 2 CYS A N 10
ATOM 4523 C CA . CYS A 1 2 ? -3.431 -13.360 -6.918 1.00 0.00 2 CYS A CA 10
ATOM 4524 C C . CYS A 1 2 ? -4.221 -12.549 -5.938 1.00 0.00 2 CYS A C 10
ATOM 4525 O O . CYS A 1 2 ? -4.671 -13.058 -4.913 1.00 0.00 2 CYS A O 10
ATOM 4532 N N . LYS A 1 3 ? -4.407 -11.248 -6.243 1.00 0.00 3 LYS A N 10
ATOM 4533 C CA . LYS A 1 3 ? -5.152 -10.395 -5.351 1.00 0.00 3 LYS A CA 10
ATOM 4534 C C . LYS A 1 3 ? -5.565 -9.186 -6.139 1.00 0.00 3 LYS A C 10
ATOM 4535 O O . LYS A 1 3 ? -4.995 -8.893 -7.192 1.00 0.00 3 LYS A O 10
ATOM 4554 N N . ASP A 1 4 ? -6.584 -8.452 -5.634 1.00 0.00 4 ASP A N 10
ATOM 4555 C CA . ASP A 1 4 ? -7.039 -7.274 -6.330 1.00 0.00 4 ASP A CA 10
ATOM 4556 C C . ASP A 1 4 ? -7.499 -6.295 -5.290 1.00 0.00 4 ASP A C 10
ATOM 4557 O O . ASP A 1 4 ? -8.071 -6.674 -4.268 1.00 0.00 4 ASP A O 10
ATOM 4566 N N . ASN A 1 5 ? -7.250 -4.989 -5.542 1.00 0.00 5 ASN A N 10
ATOM 4567 C CA . ASN A 1 5 ? -7.667 -3.972 -4.601 1.00 0.00 5 ASN A CA 10
ATOM 4568 C C . ASN A 1 5 ? -8.983 -3.443 -5.095 1.00 0.00 5 ASN A C 10
ATOM 4569 O O . ASN A 1 5 ? -9.615 -2.605 -4.454 1.00 0.00 5 ASN A O 10
ATOM 4580 N N . LEU A 1 6 ? -9.416 -3.941 -6.266 1.00 0.00 6 LEU A N 10
ATOM 4581 C CA . LEU A 1 6 ? -10.663 -3.506 -6.831 1.00 0.00 6 LEU A CA 10
ATOM 4582 C C . LEU A 1 6 ? -11.462 -4.754 -7.095 1.00 0.00 6 LEU A C 10
ATOM 4583 O O . LEU A 1 6 ? -10.914 -5.845 -7.257 1.00 0.00 6 LEU A O 10
ATOM 4599 N N . PRO A 1 7 ? -12.765 -4.595 -7.138 1.00 0.00 7 PRO A N 10
ATOM 4600 C CA . PRO A 1 7 ? -13.674 -5.709 -7.390 1.00 0.00 7 PRO A CA 10
ATOM 4601 C C . PRO A 1 7 ? -13.523 -6.250 -8.770 1.00 0.00 7 PRO A C 10
ATOM 4602 O O . PRO A 1 7 ? -13.031 -5.572 -9.666 1.00 0.00 7 PRO A O 10
ATOM 4613 N N . ALA A 1 8 ? -13.955 -7.489 -8.961 1.00 0.00 8 ALA A N 10
ATOM 4614 C CA . ALA A 1 8 ? -13.832 -8.120 -10.253 1.00 0.00 8 ALA A CA 10
ATOM 4615 C C . ALA A 1 8 ? -14.702 -7.377 -11.236 1.00 0.00 8 ALA A C 10
ATOM 4616 O O . ALA A 1 8 ? -14.339 -7.211 -12.388 1.00 0.00 8 ALA A O 10
ATOM 4623 N N . ALA A 1 9 ? -15.876 -6.918 -10.785 1.00 0.00 9 ALA A N 10
ATOM 4624 C CA . ALA A 1 9 ? -16.778 -6.211 -11.685 1.00 0.00 9 ALA A CA 10
ATOM 4625 C C . ALA A 1 9 ? -16.078 -4.958 -12.183 1.00 0.00 9 ALA A C 10
ATOM 4626 O O . ALA A 1 9 ? -16.162 -4.618 -13.362 1.00 0.00 9 ALA A O 10
ATOM 4633 N N . THR A 1 10 ? -15.372 -4.250 -11.281 1.00 0.00 10 THR A N 10
ATOM 4634 C CA . THR A 1 10 ? -14.697 -3.026 -11.689 1.00 0.00 10 THR A CA 10
ATOM 4635 C C . THR A 1 10 ? -13.495 -3.398 -12.507 1.00 0.00 10 THR A C 10
ATOM 4636 O O . THR A 1 10 ? -13.246 -2.817 -13.541 1.00 0.00 10 THR A O 10
ATOM 4647 N N . CYS A 1 11 ? -12.728 -4.398 -12.043 1.00 0.00 11 CYS A N 10
ATOM 4648 C CA . CYS A 1 11 ? -11.529 -4.804 -12.771 1.00 0.00 11 CYS A CA 10
ATOM 4649 C C . CYS A 1 11 ? -11.945 -5.262 -14.148 1.00 0.00 11 CYS A C 10
ATOM 4650 O O . CYS A 1 11 ? -11.223 -5.077 -15.112 1.00 0.00 11 CYS A O 10
ATOM 4657 N N . SER A 1 12 ? -13.118 -5.882 -14.245 1.00 0.00 12 SER A N 10
ATOM 4658 C CA . SER A 1 12 ? -13.592 -6.359 -15.539 1.00 0.00 12 SER A CA 10
ATOM 4659 C C . SER A 1 12 ? -13.781 -5.165 -16.415 1.00 0.00 12 SER A C 10
ATOM 4660 O O . SER A 1 12 ? -13.437 -5.182 -17.586 1.00 0.00 12 SER A O 10
ATOM 4668 N N . ASN A 1 13 ? -14.347 -4.095 -15.845 1.00 0.00 13 ASN A N 10
ATOM 4669 C CA . ASN A 1 13 ? -14.574 -2.891 -16.615 1.00 0.00 13 ASN A CA 10
ATOM 4670 C C . ASN A 1 13 ? -13.228 -2.257 -16.864 1.00 0.00 13 ASN A C 10
ATOM 4671 O O . ASN A 1 13 ? -13.006 -1.644 -17.883 1.00 0.00 13 ASN A O 10
ATOM 4682 N N . VAL A 1 14 ? -12.312 -2.406 -15.897 1.00 0.00 14 VAL A N 10
ATOM 4683 C CA . VAL A 1 14 ? -10.982 -1.842 -16.035 1.00 0.00 14 VAL A CA 10
ATOM 4684 C C . VAL A 1 14 ? -10.332 -2.521 -17.194 1.00 0.00 14 VAL A C 10
ATOM 4685 O O . VAL A 1 14 ? -9.721 -1.883 -18.044 1.00 0.00 14 VAL A O 10
ATOM 4698 N N . LYS A 1 15 ? -10.462 -3.834 -17.243 1.00 0.00 15 LYS A N 10
ATOM 4699 C CA . LYS A 1 15 ? -9.875 -4.586 -18.303 1.00 0.00 15 LYS A CA 10
ATOM 4700 C C . LYS A 1 15 ? -10.638 -4.274 -19.571 1.00 0.00 15 LYS A C 10
ATOM 4701 O O . LYS A 1 15 ? -10.055 -4.153 -20.648 1.00 0.00 15 LYS A O 10
ATOM 4720 N N . ALA A 1 16 ? -11.963 -4.126 -19.450 1.00 0.00 16 ALA A N 10
ATOM 4721 C CA . ALA A 1 16 ? -12.784 -3.843 -20.629 1.00 0.00 16 ALA A CA 10
ATOM 4722 C C . ALA A 1 16 ? -12.554 -2.407 -21.025 1.00 0.00 16 ALA A C 10
ATOM 4723 O O . ALA A 1 16 ? -13.022 -1.957 -22.070 1.00 0.00 16 ALA A O 10
ATOM 4730 N N . ASN A 1 17 ? -11.824 -1.663 -20.191 1.00 0.00 17 ASN A N 10
ATOM 4731 C CA . ASN A 1 17 ? -11.563 -0.267 -20.498 1.00 0.00 17 ASN A CA 10
ATOM 4732 C C . ASN A 1 17 ? -10.137 -0.169 -20.931 1.00 0.00 17 ASN A C 10
ATOM 4733 O O . ASN A 1 17 ? -9.681 0.882 -21.376 1.00 0.00 17 ASN A O 10
ATOM 4744 N N . ASN A 1 18 ? -9.391 -1.289 -20.802 1.00 0.00 18 ASN A N 10
ATOM 4745 C CA . ASN A 1 18 ? -7.997 -1.291 -21.193 1.00 0.00 18 ASN A CA 10
ATOM 4746 C C . ASN A 1 18 ? -7.249 -0.437 -20.196 1.00 0.00 18 ASN A C 10
ATOM 4747 O O . ASN A 1 18 ? -6.126 -0.008 -20.446 1.00 0.00 18 ASN A O 10
ATOM 4758 N N . ASN A 1 19 ? -7.879 -0.182 -19.022 1.00 0.00 19 ASN A N 10
ATOM 4759 C CA . ASN A 1 19 ? -7.229 0.615 -18.012 1.00 0.00 19 ASN A CA 10
ATOM 4760 C C . ASN A 1 19 ? -6.257 -0.291 -17.318 1.00 0.00 19 ASN A C 10
ATOM 4761 O O . ASN A 1 19 ? -5.448 0.144 -16.507 1.00 0.00 19 ASN A O 10
ATOM 4772 N N . CYS A 1 20 ? -6.336 -1.606 -17.641 1.00 0.00 20 CYS A N 10
ATOM 4773 C CA . CYS A 1 20 ? -5.432 -2.570 -17.043 1.00 0.00 20 CYS A CA 10
ATOM 4774 C C . CYS A 1 20 ? -4.052 -2.279 -17.586 1.00 0.00 20 CYS A C 10
ATOM 4775 O O . CYS A 1 20 ? -3.059 -2.768 -17.073 1.00 0.00 20 CYS A O 10
ATOM 4782 N N . SER A 1 21 ? -3.983 -1.452 -18.658 1.00 0.00 21 SER A N 10
ATOM 4783 C CA . SER A 1 21 ? -2.700 -1.121 -19.238 1.00 0.00 21 SER A CA 10
ATOM 4784 C C . SER A 1 21 ? -2.144 0.045 -18.458 1.00 0.00 21 SER A C 10
ATOM 4785 O O . SER A 1 21 ? -1.055 0.537 -18.749 1.00 0.00 21 SER A O 10
ATOM 4793 N N . SER A 1 22 ? -2.902 0.510 -17.439 1.00 0.00 22 SER A N 10
ATOM 4794 C CA . SER A 1 22 ? -2.439 1.619 -16.641 1.00 0.00 22 SER A CA 10
ATOM 4795 C C . SER A 1 22 ? -1.840 1.039 -15.395 1.00 0.00 22 SER A C 10
ATOM 4796 O O . SER A 1 22 ? -2.319 0.040 -14.871 1.00 0.00 22 SER A O 10
ATOM 4804 N N . GLU A 1 23 ? -0.769 1.681 -14.886 1.00 0.00 23 GLU A N 10
ATOM 4805 C CA . GLU A 1 23 ? -0.119 1.187 -13.684 1.00 0.00 23 GLU A CA 10
ATOM 4806 C C . GLU A 1 23 ? -1.031 1.482 -12.529 1.00 0.00 23 GLU A C 10
ATOM 4807 O O . GLU A 1 23 ? -0.769 1.080 -11.397 1.00 0.00 23 GLU A O 10
ATOM 4819 N N . LYS A 1 24 ? -2.135 2.197 -12.802 1.00 0.00 24 LYS A N 10
ATOM 4820 C CA . LYS A 1 24 ? -3.050 2.524 -11.773 1.00 0.00 24 LYS A CA 10
ATOM 4821 C C . LYS A 1 24 ? -3.885 1.297 -11.498 1.00 0.00 24 LYS A C 10
ATOM 4822 O O . LYS A 1 24 ? -4.435 1.143 -10.411 1.00 0.00 24 LYS A O 10
ATOM 4841 N N . TYR A 1 25 ? -3.989 0.385 -12.497 1.00 0.00 25 TYR A N 10
ATOM 4842 C CA . TYR A 1 25 ? -4.791 -0.794 -12.303 1.00 0.00 25 TYR A CA 10
ATOM 4843 C C . TYR A 1 25 ? -3.910 -2.011 -12.448 1.00 0.00 25 TYR A C 10
ATOM 4844 O O . TYR A 1 25 ? -4.363 -3.135 -12.258 1.00 0.00 25 TYR A O 10
ATOM 4862 N N . LYS A 1 26 ? -2.622 -1.811 -12.787 1.00 0.00 26 LYS A N 10
ATOM 4863 C CA . LYS A 1 26 ? -1.728 -2.955 -12.926 1.00 0.00 26 LYS A CA 10
ATOM 4864 C C . LYS A 1 26 ? -1.311 -3.361 -11.538 1.00 0.00 26 LYS A C 10
ATOM 4865 O O . LYS A 1 26 ? -0.682 -4.398 -11.346 1.00 0.00 26 LYS A O 10
ATOM 4884 N N . THR A 1 27 ? -1.665 -2.530 -10.532 1.00 0.00 27 THR A N 10
ATOM 4885 C CA . THR A 1 27 ? -1.297 -2.841 -9.171 1.00 0.00 27 THR A CA 10
ATOM 4886 C C . THR A 1 27 ? -2.568 -2.939 -8.365 1.00 0.00 27 THR A C 10
ATOM 4887 O O . THR A 1 27 ? -2.529 -3.095 -7.144 1.00 0.00 27 THR A O 10
ATOM 4898 N N . ASN A 1 28 ? -3.733 -2.849 -9.043 1.00 0.00 28 ASN A N 10
ATOM 4899 C CA . ASN A 1 28 ? -4.990 -2.931 -8.331 1.00 0.00 28 ASN A CA 10
ATOM 4900 C C . ASN A 1 28 ? -5.771 -4.075 -8.925 1.00 0.00 28 ASN A C 10
ATOM 4901 O O . ASN A 1 28 ? -6.535 -4.742 -8.234 1.00 0.00 28 ASN A O 10
ATOM 4912 N N . CYS A 1 29 ? -5.584 -4.318 -10.240 1.00 0.00 29 CYS A N 10
ATOM 4913 C CA . CYS A 1 29 ? -6.297 -5.400 -10.891 1.00 0.00 29 CYS A CA 10
ATOM 4914 C C . CYS A 1 29 ? -5.268 -6.241 -11.581 1.00 0.00 29 CYS A C 10
ATOM 4915 O O . CYS A 1 29 ? -5.385 -6.539 -12.764 1.00 0.00 29 CYS A O 10
ATOM 4922 N N . ALA A 1 30 ? -4.228 -6.643 -10.833 1.00 0.00 30 ALA A N 10
ATOM 4923 C CA . ALA A 1 30 ? -3.172 -7.450 -11.411 1.00 0.00 30 ALA A CA 10
ATOM 4924 C C . ALA A 1 30 ? -3.754 -8.797 -11.795 1.00 0.00 30 ALA A C 10
ATOM 4925 O O . ALA A 1 30 ? -3.411 -9.354 -12.826 1.00 0.00 30 ALA A O 10
ATOM 4932 N N . LYS A 1 31 ? -4.656 -9.337 -10.951 1.00 0.00 31 LYS A N 10
ATOM 4933 C CA . LYS A 1 31 ? -5.242 -10.645 -11.237 1.00 0.00 31 LYS A CA 10
ATOM 4934 C C . LYS A 1 31 ? -5.976 -10.559 -12.565 1.00 0.00 31 LYS A C 10
ATOM 4935 O O . LYS A 1 31 ? -5.852 -11.440 -13.412 1.00 0.00 31 LYS A O 10
ATOM 4954 N N . THR A 1 32 ? -6.758 -9.481 -12.758 1.00 0.00 32 THR A N 10
ATOM 4955 C CA . THR A 1 32 ? -7.509 -9.329 -14.003 1.00 0.00 32 THR A CA 10
ATOM 4956 C C . THR A 1 32 ? -6.520 -9.068 -15.107 1.00 0.00 32 THR A C 10
ATOM 4957 O O . THR A 1 32 ? -6.673 -9.562 -16.222 1.00 0.00 32 THR A O 10
ATOM 4968 N N . CYS A 1 33 ? -5.474 -8.272 -14.806 1.00 0.00 33 CYS A N 10
ATOM 4969 C CA . CYS A 1 33 ? -4.471 -7.967 -15.812 1.00 0.00 33 CYS A CA 10
ATOM 4970 C C . CYS A 1 33 ? -3.850 -9.276 -16.253 1.00 0.00 33 CYS A C 10
ATOM 4971 O O . CYS A 1 33 ? -3.590 -9.481 -17.436 1.00 0.00 33 CYS A O 10
ATOM 4978 N N . GLY A 1 34 ? -3.597 -10.190 -15.286 1.00 0.00 34 GLY A N 10
ATOM 4979 C CA . GLY A 1 34 ? -3.009 -11.470 -15.635 1.00 0.00 34 GLY A CA 10
ATOM 4980 C C . GLY A 1 34 ? -1.679 -11.557 -14.950 1.00 0.00 34 GLY A C 10
ATOM 4981 O O . GLY A 1 34 ? -0.859 -12.415 -15.273 1.00 0.00 34 GLY A O 10
ATOM 4985 N N . GLU A 1 35 ? -1.436 -10.658 -13.978 1.00 0.00 35 GLU A N 10
ATOM 4986 C CA . GLU A 1 35 ? -0.180 -10.678 -13.273 1.00 0.00 35 GLU A CA 10
ATOM 4987 C C . GLU A 1 35 ? -0.438 -11.311 -11.940 1.00 0.00 35 GLU A C 10
ATOM 4988 O O . GLU A 1 35 ? -1.308 -10.877 -11.190 1.00 0.00 35 GLU A O 10
ATOM 5000 N N . CYS A 1 36 ? 0.333 -12.367 -11.618 1.00 0.00 36 CYS A N 10
ATOM 5001 C CA . CYS A 1 36 ? 0.148 -13.039 -10.349 1.00 0.00 36 CYS A CA 10
ATOM 5002 C C . CYS A 1 36 ? 1.504 -13.621 -9.947 1.00 0.00 36 CYS A C 10
ATOM 5003 O O . CYS A 1 36 ? 1.825 -14.749 -10.411 1.00 0.00 36 CYS A O 10
ATOM 5011 N N . ALA A 1 1 ? 0.658 -11.112 -6.748 1.00 0.00 1 ALA A N 11
ATOM 5012 C CA . ALA A 1 1 ? -0.100 -10.431 -7.841 1.00 0.00 1 ALA A CA 11
ATOM 5013 C C . ALA A 1 1 ? -1.317 -11.243 -8.214 1.00 0.00 1 ALA A C 11
ATOM 5014 O O . ALA A 1 1 ? -1.797 -11.183 -9.346 1.00 0.00 1 ALA A O 11
ATOM 5023 N N . CYS A 1 2 ? -1.839 -12.025 -7.247 1.00 0.00 2 CYS A N 11
ATOM 5024 C CA . CYS A 1 2 ? -3.008 -12.839 -7.517 1.00 0.00 2 CYS A CA 11
ATOM 5025 C C . CYS A 1 2 ? -4.084 -12.375 -6.590 1.00 0.00 2 CYS A C 11
ATOM 5026 O O . CYS A 1 2 ? -4.839 -13.175 -6.042 1.00 0.00 2 CYS A O 11
ATOM 5033 N N . LYS A 1 3 ? -4.175 -11.049 -6.400 1.00 0.00 3 LYS A N 11
ATOM 5034 C CA . LYS A 1 3 ? -5.178 -10.506 -5.517 1.00 0.00 3 LYS A CA 11
ATOM 5035 C C . LYS A 1 3 ? -5.698 -9.258 -6.165 1.00 0.00 3 LYS A C 11
ATOM 5036 O O . LYS A 1 3 ? -4.998 -8.609 -6.943 1.00 0.00 3 LYS A O 11
ATOM 5055 N N . ASP A 1 4 ? -6.961 -8.893 -5.850 1.00 0.00 4 ASP A N 11
ATOM 5056 C CA . ASP A 1 4 ? -7.537 -7.704 -6.428 1.00 0.00 4 ASP A CA 11
ATOM 5057 C C . ASP A 1 4 ? -7.924 -6.801 -5.293 1.00 0.00 4 ASP A C 11
ATOM 5058 O O . ASP A 1 4 ? -8.605 -7.216 -4.357 1.00 0.00 4 ASP A O 11
ATOM 5067 N N . ASN A 1 5 ? -7.484 -5.525 -5.362 1.00 0.00 5 ASN A N 11
ATOM 5068 C CA . ASN A 1 5 ? -7.816 -4.580 -4.317 1.00 0.00 5 ASN A CA 11
ATOM 5069 C C . ASN A 1 5 ? -9.050 -3.855 -4.771 1.00 0.00 5 ASN A C 11
ATOM 5070 O O . ASN A 1 5 ? -9.617 -3.044 -4.041 1.00 0.00 5 ASN A O 11
ATOM 5081 N N . LEU A 1 6 ? -9.483 -4.147 -6.008 1.00 0.00 6 LEU A N 11
ATOM 5082 C CA . LEU A 1 6 ? -10.655 -3.514 -6.544 1.00 0.00 6 LEU A CA 11
ATOM 5083 C C . LEU A 1 6 ? -11.623 -4.621 -6.867 1.00 0.00 6 LEU A C 11
ATOM 5084 O O . LEU A 1 6 ? -11.244 -5.779 -7.034 1.00 0.00 6 LEU A O 11
ATOM 5100 N N . PRO A 1 7 ? -12.889 -4.262 -6.954 1.00 0.00 7 PRO A N 11
ATOM 5101 C CA . PRO A 1 7 ? -13.948 -5.219 -7.261 1.00 0.00 7 PRO A CA 11
ATOM 5102 C C . PRO A 1 7 ? -13.805 -5.797 -8.623 1.00 0.00 7 PRO A C 11
ATOM 5103 O O . PRO A 1 7 ? -13.177 -5.209 -9.501 1.00 0.00 7 PRO A O 11
ATOM 5114 N N . ALA A 1 8 ? -14.396 -6.967 -8.823 1.00 0.00 8 ALA A N 11
ATOM 5115 C CA . ALA A 1 8 ? -14.301 -7.632 -10.098 1.00 0.00 8 ALA A CA 11
ATOM 5116 C C . ALA A 1 8 ? -15.026 -6.802 -11.124 1.00 0.00 8 ALA A C 11
ATOM 5117 O O . ALA A 1 8 ? -14.612 -6.727 -12.263 1.00 0.00 8 ALA A O 11
ATOM 5124 N N . ALA A 1 9 ? -16.132 -6.167 -10.723 1.00 0.00 9 ALA A N 11
ATOM 5125 C CA . ALA A 1 9 ? -16.897 -5.365 -11.668 1.00 0.00 9 ALA A CA 11
ATOM 5126 C C . ALA A 1 9 ? -16.006 -4.244 -12.184 1.00 0.00 9 ALA A C 11
ATOM 5127 O O . ALA A 1 9 ? -16.017 -3.929 -13.373 1.00 0.00 9 ALA A O 11
ATOM 5134 N N . THR A 1 10 ? -15.215 -3.626 -11.286 1.00 0.00 10 THR A N 11
ATOM 5135 C CA . THR A 1 10 ? -14.352 -2.527 -11.710 1.00 0.00 10 THR A CA 11
ATOM 5136 C C . THR A 1 10 ? -13.200 -3.100 -12.488 1.00 0.00 10 THR A C 11
ATOM 5137 O O . THR A 1 10 ? -12.852 -2.603 -13.543 1.00 0.00 10 THR A O 11
ATOM 5148 N N . CYS A 1 11 ? -12.591 -4.172 -11.967 1.00 0.00 11 CYS A N 11
ATOM 5149 C CA . CYS A 1 11 ? -11.449 -4.776 -12.649 1.00 0.00 11 CYS A CA 11
ATOM 5150 C C . CYS A 1 11 ? -11.909 -5.261 -14.009 1.00 0.00 11 CYS A C 11
ATOM 5151 O O . CYS A 1 11 ? -11.169 -5.203 -14.977 1.00 0.00 11 CYS A O 11
ATOM 5158 N N . SER A 1 12 ? -13.143 -5.757 -14.085 1.00 0.00 12 SER A N 11
ATOM 5159 C CA . SER A 1 12 ? -13.662 -6.259 -15.358 1.00 0.00 12 SER A CA 11
ATOM 5160 C C . SER A 1 12 ? -13.771 -5.095 -16.293 1.00 0.00 12 SER A C 11
ATOM 5161 O O . SER A 1 12 ? -13.477 -5.208 -17.469 1.00 0.00 12 SER A O 11
ATOM 5169 N N . ASN A 1 13 ? -14.213 -3.944 -15.770 1.00 0.00 13 ASN A N 11
ATOM 5170 C CA . ASN A 1 13 ? -14.350 -2.763 -16.607 1.00 0.00 13 ASN A CA 11
ATOM 5171 C C . ASN A 1 13 ? -12.958 -2.311 -16.958 1.00 0.00 13 ASN A C 11
ATOM 5172 O O . ASN A 1 13 ? -12.707 -1.839 -18.048 1.00 0.00 13 ASN A O 11
ATOM 5183 N N . VAL A 1 14 ? -12.035 -2.458 -16.000 1.00 0.00 14 VAL A N 11
ATOM 5184 C CA . VAL A 1 14 ? -10.658 -2.066 -16.218 1.00 0.00 14 VAL A CA 11
ATOM 5185 C C . VAL A 1 14 ? -10.126 -2.912 -17.322 1.00 0.00 14 VAL A C 11
ATOM 5186 O O . VAL A 1 14 ? -9.503 -2.419 -18.254 1.00 0.00 14 VAL A O 11
ATOM 5199 N N . LYS A 1 15 ? -10.368 -4.206 -17.232 1.00 0.00 15 LYS A N 11
ATOM 5200 C CA . LYS A 1 15 ? -9.899 -5.103 -18.235 1.00 0.00 15 LYS A CA 11
ATOM 5201 C C . LYS A 1 15 ? -10.642 -4.803 -19.513 1.00 0.00 15 LYS A C 11
ATOM 5202 O O . LYS A 1 15 ? -10.067 -4.814 -20.600 1.00 0.00 15 LYS A O 11
ATOM 5221 N N . ALA A 1 16 ? -11.937 -4.524 -19.392 1.00 0.00 16 ALA A N 11
ATOM 5222 C CA . ALA A 1 16 ? -12.749 -4.247 -20.577 1.00 0.00 16 ALA A CA 11
ATOM 5223 C C . ALA A 1 16 ? -12.392 -2.872 -21.080 1.00 0.00 16 ALA A C 11
ATOM 5224 O O . ALA A 1 16 ? -12.947 -2.402 -22.072 1.00 0.00 16 ALA A O 11
ATOM 5231 N N . ASN A 1 17 ? -11.459 -2.205 -20.403 1.00 0.00 17 ASN A N 11
ATOM 5232 C CA . ASN A 1 17 ? -11.071 -0.875 -20.828 1.00 0.00 17 ASN A CA 11
ATOM 5233 C C . ASN A 1 17 ? -9.608 -0.914 -21.123 1.00 0.00 17 ASN A C 11
ATOM 5234 O O . ASN A 1 17 ? -9.031 0.070 -21.580 1.00 0.00 17 ASN A O 11
ATOM 5245 N N . ASN A 1 18 ? -8.970 -2.080 -20.866 1.00 0.00 18 ASN A N 11
ATOM 5246 C CA . ASN A 1 18 ? -7.548 -2.207 -21.122 1.00 0.00 18 ASN A CA 11
ATOM 5247 C C . ASN A 1 18 ? -6.840 -1.181 -20.261 1.00 0.00 18 ASN A C 11
ATOM 5248 O O . ASN A 1 18 ? -5.782 -0.668 -20.628 1.00 0.00 18 ASN A O 11
ATOM 5259 N N . ASN A 1 19 ? -7.426 -0.874 -19.074 1.00 0.00 19 ASN A N 11
ATOM 5260 C CA . ASN A 1 19 ? -6.810 0.093 -18.187 1.00 0.00 19 ASN A CA 11
ATOM 5261 C C . ASN A 1 19 ? -5.782 -0.650 -17.391 1.00 0.00 19 ASN A C 11
ATOM 5262 O O . ASN A 1 19 ? -5.118 -0.088 -16.528 1.00 0.00 19 ASN A O 11
ATOM 5273 N N . CYS A 1 20 ? -5.645 -1.961 -17.678 1.00 0.00 20 CYS A N 11
ATOM 5274 C CA . CYS A 1 20 ? -4.667 -2.779 -16.975 1.00 0.00 20 CYS A CA 11
ATOM 5275 C C . CYS A 1 20 ? -3.292 -2.242 -17.308 1.00 0.00 20 CYS A C 11
ATOM 5276 O O . CYS A 1 20 ? -2.320 -2.532 -16.616 1.00 0.00 20 CYS A O 11
ATOM 5283 N N . SER A 1 21 ? -3.194 -1.445 -18.395 1.00 0.00 21 SER A N 11
ATOM 5284 C CA . SER A 1 21 ? -1.910 -0.893 -18.780 1.00 0.00 21 SER A CA 11
ATOM 5285 C C . SER A 1 21 ? -1.579 0.215 -17.800 1.00 0.00 21 SER A C 11
ATOM 5286 O O . SER A 1 21 ? -0.443 0.685 -17.740 1.00 0.00 21 SER A O 11
ATOM 5294 N N . SER A 1 22 ? -2.585 0.650 -17.006 1.00 0.00 22 SER A N 11
ATOM 5295 C CA . SER A 1 22 ? -2.349 1.703 -16.048 1.00 0.00 22 SER A CA 11
ATOM 5296 C C . SER A 1 22 ? -1.880 1.049 -14.785 1.00 0.00 22 SER A C 11
ATOM 5297 O O . SER A 1 22 ? -2.311 -0.044 -14.442 1.00 0.00 22 SER A O 11
ATOM 5305 N N . GLU A 1 23 ? -0.979 1.736 -14.050 1.00 0.00 23 GLU A N 11
ATOM 5306 C CA . GLU A 1 23 ? -0.465 1.180 -12.811 1.00 0.00 23 GLU A CA 11
ATOM 5307 C C . GLU A 1 23 ? -1.535 1.352 -11.770 1.00 0.00 23 GLU A C 11
ATOM 5308 O O . GLU A 1 23 ? -1.374 0.941 -10.621 1.00 0.00 23 GLU A O 11
ATOM 5320 N N . LYS A 1 24 ? -2.663 1.972 -12.164 1.00 0.00 24 LYS A N 11
ATOM 5321 C CA . LYS A 1 24 ? -3.727 2.180 -11.247 1.00 0.00 24 LYS A CA 11
ATOM 5322 C C . LYS A 1 24 ? -4.467 0.880 -11.109 1.00 0.00 24 LYS A C 11
ATOM 5323 O O . LYS A 1 24 ? -5.168 0.655 -10.126 1.00 0.00 24 LYS A O 11
ATOM 5342 N N . TYR A 1 25 ? -4.318 -0.014 -12.106 1.00 0.00 25 TYR A N 11
ATOM 5343 C CA . TYR A 1 25 ? -5.017 -1.269 -12.048 1.00 0.00 25 TYR A CA 11
ATOM 5344 C C . TYR A 1 25 ? -4.031 -2.373 -12.308 1.00 0.00 25 TYR A C 11
ATOM 5345 O O . TYR A 1 25 ? -4.375 -3.548 -12.246 1.00 0.00 25 TYR A O 11
ATOM 5363 N N . LYS A 1 26 ? -2.777 -2.013 -12.603 1.00 0.00 26 LYS A N 11
ATOM 5364 C CA . LYS A 1 26 ? -1.780 -3.019 -12.868 1.00 0.00 26 LYS A CA 11
ATOM 5365 C C . LYS A 1 26 ? -1.398 -3.645 -11.543 1.00 0.00 26 LYS A C 11
ATOM 5366 O O . LYS A 1 26 ? -0.876 -4.757 -11.501 1.00 0.00 26 LYS A O 11
ATOM 5385 N N . THR A 1 27 ? -1.660 -2.922 -10.422 1.00 0.00 27 THR A N 11
ATOM 5386 C CA . THR A 1 27 ? -1.304 -3.454 -9.119 1.00 0.00 27 THR A CA 11
ATOM 5387 C C . THR A 1 27 ? -2.566 -3.568 -8.290 1.00 0.00 27 THR A C 11
ATOM 5388 O O . THR A 1 27 ? -2.524 -4.017 -7.146 1.00 0.00 27 THR A O 11
ATOM 5399 N N . ASN A 1 28 ? -3.719 -3.164 -8.862 1.00 0.00 28 ASN A N 11
ATOM 5400 C CA . ASN A 1 28 ? -4.961 -3.240 -8.110 1.00 0.00 28 ASN A CA 11
ATOM 5401 C C . ASN A 1 28 ? -5.802 -4.327 -8.724 1.00 0.00 28 ASN A C 11
ATOM 5402 O O . ASN A 1 28 ? -6.621 -4.947 -8.049 1.00 0.00 28 ASN A O 11
ATOM 5413 N N . CYS A 1 29 ? -5.608 -4.577 -10.032 1.00 0.00 29 CYS A N 11
ATOM 5414 C CA . CYS A 1 29 ? -6.379 -5.610 -10.697 1.00 0.00 29 CYS A CA 11
ATOM 5415 C C . CYS A 1 29 ? -5.401 -6.486 -11.411 1.00 0.00 29 CYS A C 11
ATOM 5416 O O . CYS A 1 29 ? -5.633 -6.900 -12.531 1.00 0.00 29 CYS A O 11
ATOM 5423 N N . ALA A 1 30 ? -4.274 -6.788 -10.747 1.00 0.00 30 ALA A N 11
ATOM 5424 C CA . ALA A 1 30 ? -3.251 -7.618 -11.363 1.00 0.00 30 ALA A CA 11
ATOM 5425 C C . ALA A 1 30 ? -3.845 -8.986 -11.641 1.00 0.00 30 ALA A C 11
ATOM 5426 O O . ALA A 1 30 ? -3.548 -9.605 -12.660 1.00 0.00 30 ALA A O 11
ATOM 5433 N N . LYS A 1 31 ? -4.696 -9.479 -10.725 1.00 0.00 31 LYS A N 11
ATOM 5434 C CA . LYS A 1 31 ? -5.290 -10.795 -10.909 1.00 0.00 31 LYS A CA 11
ATOM 5435 C C . LYS A 1 31 ? -6.119 -10.765 -12.186 1.00 0.00 31 LYS A C 11
ATOM 5436 O O . LYS A 1 31 ? -6.070 -11.692 -12.993 1.00 0.00 31 LYS A O 11
ATOM 5455 N N . THR A 1 32 ? -6.895 -9.683 -12.375 1.00 0.00 32 THR A N 11
ATOM 5456 C CA . THR A 1 32 ? -7.738 -9.571 -13.570 1.00 0.00 32 THR A CA 11
ATOM 5457 C C . THR A 1 32 ? -6.836 -9.316 -14.746 1.00 0.00 32 THR A C 11
ATOM 5458 O O . THR A 1 32 ? -7.072 -9.815 -15.845 1.00 0.00 32 THR A O 11
ATOM 5469 N N . CYS A 1 33 ? -5.774 -8.524 -14.526 1.00 0.00 33 CYS A N 11
ATOM 5470 C CA . CYS A 1 33 ? -4.856 -8.210 -15.601 1.00 0.00 33 CYS A CA 11
ATOM 5471 C C . CYS A 1 33 ? -4.272 -9.510 -16.103 1.00 0.00 33 CYS A C 11
ATOM 5472 O O . CYS A 1 33 ? -4.106 -9.701 -17.305 1.00 0.00 33 CYS A O 11
ATOM 5479 N N . GLY A 1 34 ? -3.942 -10.434 -15.173 1.00 0.00 34 GLY A N 11
ATOM 5480 C CA . GLY A 1 34 ? -3.387 -11.708 -15.587 1.00 0.00 34 GLY A CA 11
ATOM 5481 C C . GLY A 1 34 ? -1.948 -11.728 -15.180 1.00 0.00 34 GLY A C 11
ATOM 5482 O O . GLY A 1 34 ? -1.162 -12.527 -15.681 1.00 0.00 34 GLY A O 11
ATOM 5486 N N . GLU A 1 35 ? -1.569 -10.830 -14.248 1.00 0.00 35 GLU A N 11
ATOM 5487 C CA . GLU A 1 35 ? -0.194 -10.788 -13.798 1.00 0.00 35 GLU A CA 11
ATOM 5488 C C . GLU A 1 35 ? 0.075 -12.087 -13.090 1.00 0.00 35 GLU A C 11
ATOM 5489 O O . GLU A 1 35 ? 1.165 -12.643 -13.182 1.00 0.00 35 GLU A O 11
ATOM 5501 N N . CYS A 1 36 ? -0.941 -12.592 -12.358 1.00 0.00 36 CYS A N 11
ATOM 5502 C CA . CYS A 1 36 ? -0.776 -13.842 -11.643 1.00 0.00 36 CYS A CA 11
ATOM 5503 C C . CYS A 1 36 ? -0.556 -14.942 -12.692 1.00 0.00 36 CYS A C 11
ATOM 5504 O O . CYS A 1 36 ? 0.544 -15.557 -12.685 1.00 0.00 36 CYS A O 11
ATOM 5512 N N . ALA A 1 1 ? 0.504 -12.957 -6.538 1.00 0.00 1 ALA A N 12
ATOM 5513 C CA . ALA A 1 1 ? -0.236 -11.729 -6.960 1.00 0.00 1 ALA A CA 12
ATOM 5514 C C . ALA A 1 1 ? -1.681 -12.061 -7.236 1.00 0.00 1 ALA A C 12
ATOM 5515 O O . ALA A 1 1 ? -2.331 -11.424 -8.064 1.00 0.00 1 ALA A O 12
ATOM 5524 N N . CYS A 1 2 ? -2.209 -13.082 -6.532 1.00 0.00 2 CYS A N 12
ATOM 5525 C CA . CYS A 1 2 ? -3.590 -13.468 -6.734 1.00 0.00 2 CYS A CA 12
ATOM 5526 C C . CYS A 1 2 ? -4.412 -12.652 -5.785 1.00 0.00 2 CYS A C 12
ATOM 5527 O O . CYS A 1 2 ? -4.866 -13.148 -4.756 1.00 0.00 2 CYS A O 12
ATOM 5534 N N . LYS A 1 3 ? -4.620 -11.367 -6.122 1.00 0.00 3 LYS A N 12
ATOM 5535 C CA . LYS A 1 3 ? -5.398 -10.513 -5.260 1.00 0.00 3 LYS A CA 12
ATOM 5536 C C . LYS A 1 3 ? -5.746 -9.291 -6.052 1.00 0.00 3 LYS A C 12
ATOM 5537 O O . LYS A 1 3 ? -5.099 -8.978 -7.051 1.00 0.00 3 LYS A O 12
ATOM 5556 N N . ASP A 1 4 ? -6.799 -8.567 -5.612 1.00 0.00 4 ASP A N 12
ATOM 5557 C CA . ASP A 1 4 ? -7.201 -7.376 -6.316 1.00 0.00 4 ASP A CA 12
ATOM 5558 C C . ASP A 1 4 ? -7.670 -6.390 -5.283 1.00 0.00 4 ASP A C 12
ATOM 5559 O O . ASP A 1 4 ? -8.315 -6.758 -4.302 1.00 0.00 4 ASP A O 12
ATOM 5568 N N . ASN A 1 5 ? -7.344 -5.094 -5.495 1.00 0.00 5 ASN A N 12
ATOM 5569 C CA . ASN A 1 5 ? -7.762 -4.073 -4.555 1.00 0.00 5 ASN A CA 12
ATOM 5570 C C . ASN A 1 5 ? -9.071 -3.535 -5.058 1.00 0.00 5 ASN A C 12
ATOM 5571 O O . ASN A 1 5 ? -9.711 -2.708 -4.410 1.00 0.00 5 ASN A O 12
ATOM 5582 N N . LEU A 1 6 ? -9.486 -4.010 -6.243 1.00 0.00 6 LEU A N 12
ATOM 5583 C CA . LEU A 1 6 ? -10.724 -3.566 -6.815 1.00 0.00 6 LEU A CA 12
ATOM 5584 C C . LEU A 1 6 ? -11.532 -4.806 -7.078 1.00 0.00 6 LEU A C 12
ATOM 5585 O O . LEU A 1 6 ? -10.993 -5.902 -7.239 1.00 0.00 6 LEU A O 12
ATOM 5601 N N . PRO A 1 7 ? -12.833 -4.637 -7.121 1.00 0.00 7 PRO A N 12
ATOM 5602 C CA . PRO A 1 7 ? -13.749 -5.745 -7.372 1.00 0.00 7 PRO A CA 12
ATOM 5603 C C . PRO A 1 7 ? -13.599 -6.291 -8.747 1.00 0.00 7 PRO A C 12
ATOM 5604 O O . PRO A 1 7 ? -13.080 -5.628 -9.640 1.00 0.00 7 PRO A O 12
ATOM 5615 N N . ALA A 1 8 ? -14.058 -7.521 -8.941 1.00 0.00 8 ALA A N 12
ATOM 5616 C CA . ALA A 1 8 ? -13.939 -8.153 -10.232 1.00 0.00 8 ALA A CA 12
ATOM 5617 C C . ALA A 1 8 ? -14.771 -7.377 -11.221 1.00 0.00 8 ALA A C 12
ATOM 5618 O O . ALA A 1 8 ? -14.390 -7.224 -12.370 1.00 0.00 8 ALA A O 12
ATOM 5625 N N . ALA A 1 9 ? -15.932 -6.878 -10.781 1.00 0.00 9 ALA A N 12
ATOM 5626 C CA . ALA A 1 9 ? -16.797 -6.134 -11.685 1.00 0.00 9 ALA A CA 12
ATOM 5627 C C . ALA A 1 9 ? -16.046 -4.903 -12.167 1.00 0.00 9 ALA A C 12
ATOM 5628 O O . ALA A 1 9 ? -16.106 -4.552 -13.343 1.00 0.00 9 ALA A O 12
ATOM 5635 N N . THR A 1 10 ? -15.324 -4.226 -11.253 1.00 0.00 10 THR A N 12
ATOM 5636 C CA . THR A 1 10 ? -14.599 -3.023 -11.646 1.00 0.00 10 THR A CA 12
ATOM 5637 C C . THR A 1 10 ? -13.408 -3.434 -12.459 1.00 0.00 10 THR A C 12
ATOM 5638 O O . THR A 1 10 ? -13.135 -2.859 -13.491 1.00 0.00 10 THR A O 12
ATOM 5649 N N . CYS A 1 11 ? -12.680 -4.461 -11.997 1.00 0.00 11 CYS A N 12
ATOM 5650 C CA . CYS A 1 11 ? -11.494 -4.909 -12.721 1.00 0.00 11 CYS A CA 12
ATOM 5651 C C . CYS A 1 11 ? -11.921 -5.342 -14.104 1.00 0.00 11 CYS A C 12
ATOM 5652 O O . CYS A 1 11 ? -11.191 -5.173 -15.066 1.00 0.00 11 CYS A O 12
ATOM 5659 N N . SER A 1 12 ? -13.117 -5.919 -14.208 1.00 0.00 12 SER A N 12
ATOM 5660 C CA . SER A 1 12 ? -13.605 -6.374 -15.506 1.00 0.00 12 SER A CA 12
ATOM 5661 C C . SER A 1 12 ? -13.769 -5.167 -16.375 1.00 0.00 12 SER A C 12
ATOM 5662 O O . SER A 1 12 ? -13.432 -5.186 -17.547 1.00 0.00 12 SER A O 12
ATOM 5670 N N . ASN A 1 13 ? -14.304 -4.085 -15.798 1.00 0.00 13 ASN A N 12
ATOM 5671 C CA . ASN A 1 13 ? -14.504 -2.869 -16.563 1.00 0.00 13 ASN A CA 12
ATOM 5672 C C . ASN A 1 13 ? -13.144 -2.271 -16.819 1.00 0.00 13 ASN A C 12
ATOM 5673 O O . ASN A 1 13 ? -12.911 -1.670 -17.842 1.00 0.00 13 ASN A O 12
ATOM 5684 N N . VAL A 1 14 ? -12.231 -2.436 -15.855 1.00 0.00 14 VAL A N 12
ATOM 5685 C CA . VAL A 1 14 ? -10.888 -1.904 -16.001 1.00 0.00 14 VAL A CA 12
ATOM 5686 C C . VAL A 1 14 ? -10.257 -2.604 -17.156 1.00 0.00 14 VAL A C 12
ATOM 5687 O O . VAL A 1 14 ? -9.622 -1.985 -18.006 1.00 0.00 14 VAL A O 12
ATOM 5700 N N . LYS A 1 15 ? -10.427 -3.913 -17.204 1.00 0.00 15 LYS A N 12
ATOM 5701 C CA . LYS A 1 15 ? -9.861 -4.684 -18.262 1.00 0.00 15 LYS A CA 12
ATOM 5702 C C . LYS A 1 15 ? -10.623 -4.362 -19.529 1.00 0.00 15 LYS A C 12
ATOM 5703 O O . LYS A 1 15 ? -10.043 -4.266 -20.610 1.00 0.00 15 LYS A O 12
ATOM 5722 N N . ALA A 1 16 ? -11.944 -4.176 -19.402 1.00 0.00 16 ALA A N 12
ATOM 5723 C CA . ALA A 1 16 ? -12.762 -3.881 -20.580 1.00 0.00 16 ALA A CA 12
ATOM 5724 C C . ALA A 1 16 ? -12.504 -2.452 -20.978 1.00 0.00 16 ALA A C 12
ATOM 5725 O O . ALA A 1 16 ? -12.973 -1.991 -22.017 1.00 0.00 16 ALA A O 12
ATOM 5732 N N . ASN A 1 17 ? -11.747 -1.726 -20.152 1.00 0.00 17 ASN A N 12
ATOM 5733 C CA . ASN A 1 17 ? -11.458 -0.338 -20.463 1.00 0.00 17 ASN A CA 12
ATOM 5734 C C . ASN A 1 17 ? -10.030 -0.272 -20.900 1.00 0.00 17 ASN A C 12
ATOM 5735 O O . ASN A 1 17 ? -9.551 0.773 -21.332 1.00 0.00 17 ASN A O 12
ATOM 5746 N N . ASN A 1 18 ? -9.312 -1.415 -20.788 1.00 0.00 18 ASN A N 12
ATOM 5747 C CA . ASN A 1 18 ? -7.916 -1.449 -21.189 1.00 0.00 18 ASN A CA 12
ATOM 5748 C C . ASN A 1 18 ? -7.150 -0.571 -20.229 1.00 0.00 18 ASN A C 12
ATOM 5749 O O . ASN A 1 18 ? -6.032 -0.144 -20.516 1.00 0.00 18 ASN A O 12
ATOM 5760 N N . ASN A 1 19 ? -7.755 -0.293 -19.048 1.00 0.00 19 ASN A N 12
ATOM 5761 C CA . ASN A 1 19 ? -7.087 0.532 -18.069 1.00 0.00 19 ASN A CA 12
ATOM 5762 C C . ASN A 1 19 ? -6.164 -0.367 -17.311 1.00 0.00 19 ASN A C 12
ATOM 5763 O O . ASN A 1 19 ? -5.394 0.079 -16.465 1.00 0.00 19 ASN A O 12
ATOM 5774 N N . CYS A 1 20 ? -6.232 -1.685 -17.612 1.00 0.00 20 CYS A N 12
ATOM 5775 C CA . CYS A 1 20 ? -5.372 -2.638 -16.942 1.00 0.00 20 CYS A CA 12
ATOM 5776 C C . CYS A 1 20 ? -3.975 -2.420 -17.466 1.00 0.00 20 CYS A C 12
ATOM 5777 O O . CYS A 1 20 ? -3.021 -3.018 -16.981 1.00 0.00 20 CYS A O 12
ATOM 5784 N N . SER A 1 21 ? -3.840 -1.545 -18.488 1.00 0.00 21 SER A N 12
ATOM 5785 C CA . SER A 1 21 ? -2.536 -1.274 -19.043 1.00 0.00 21 SER A CA 12
ATOM 5786 C C . SER A 1 21 ? -1.973 -0.104 -18.283 1.00 0.00 21 SER A C 12
ATOM 5787 O O . SER A 1 21 ? -0.877 0.372 -18.575 1.00 0.00 21 SER A O 12
ATOM 5795 N N . SER A 1 22 ? -2.734 0.385 -17.277 1.00 0.00 22 SER A N 12
ATOM 5796 C CA . SER A 1 22 ? -2.272 1.503 -16.495 1.00 0.00 22 SER A CA 12
ATOM 5797 C C . SER A 1 22 ? -1.707 0.943 -15.224 1.00 0.00 22 SER A C 12
ATOM 5798 O O . SER A 1 22 ? -2.191 -0.056 -14.704 1.00 0.00 22 SER A O 12
ATOM 5806 N N . GLU A 1 23 ? -0.659 1.603 -14.688 1.00 0.00 23 GLU A N 12
ATOM 5807 C CA . GLU A 1 23 ? -0.046 1.131 -13.460 1.00 0.00 23 GLU A CA 12
ATOM 5808 C C . GLU A 1 23 ? -0.998 1.435 -12.339 1.00 0.00 23 GLU A C 12
ATOM 5809 O O . GLU A 1 23 ? -0.772 1.050 -11.194 1.00 0.00 23 GLU A O 12
ATOM 5821 N N . LYS A 1 24 ? -2.096 2.140 -12.660 1.00 0.00 24 LYS A N 12
ATOM 5822 C CA . LYS A 1 24 ? -3.048 2.477 -11.666 1.00 0.00 24 LYS A CA 12
ATOM 5823 C C . LYS A 1 24 ? -3.881 1.248 -11.394 1.00 0.00 24 LYS A C 12
ATOM 5824 O O . LYS A 1 24 ? -4.467 1.111 -10.323 1.00 0.00 24 LYS A O 12
ATOM 5843 N N . TYR A 1 25 ? -3.943 0.312 -12.376 1.00 0.00 25 TYR A N 12
ATOM 5844 C CA . TYR A 1 25 ? -4.743 -0.871 -12.181 1.00 0.00 25 TYR A CA 12
ATOM 5845 C C . TYR A 1 25 ? -3.851 -2.085 -12.291 1.00 0.00 25 TYR A C 12
ATOM 5846 O O . TYR A 1 25 ? -4.294 -3.203 -12.057 1.00 0.00 25 TYR A O 12
ATOM 5864 N N . LYS A 1 26 ? -2.568 -1.886 -12.647 1.00 0.00 26 LYS A N 12
ATOM 5865 C CA . LYS A 1 26 ? -1.667 -3.029 -12.757 1.00 0.00 26 LYS A CA 12
ATOM 5866 C C . LYS A 1 26 ? -1.275 -3.426 -11.359 1.00 0.00 26 LYS A C 12
ATOM 5867 O O . LYS A 1 26 ? -0.629 -4.451 -11.151 1.00 0.00 26 LYS A O 12
ATOM 5886 N N . THR A 1 27 ? -1.668 -2.603 -10.362 1.00 0.00 27 THR A N 12
ATOM 5887 C CA . THR A 1 27 ? -1.326 -2.909 -8.993 1.00 0.00 27 THR A CA 12
ATOM 5888 C C . THR A 1 27 ? -2.613 -3.007 -8.209 1.00 0.00 27 THR A C 12
ATOM 5889 O O . THR A 1 27 ? -2.596 -3.146 -6.986 1.00 0.00 27 THR A O 12
ATOM 5900 N N . ASN A 1 28 ? -3.766 -2.937 -8.910 1.00 0.00 28 ASN A N 12
ATOM 5901 C CA . ASN A 1 28 ? -5.036 -3.018 -8.220 1.00 0.00 28 ASN A CA 12
ATOM 5902 C C . ASN A 1 28 ? -5.810 -4.162 -8.825 1.00 0.00 28 ASN A C 12
ATOM 5903 O O . ASN A 1 28 ? -6.592 -4.823 -8.147 1.00 0.00 28 ASN A O 12
ATOM 5914 N N . CYS A 1 29 ? -5.596 -4.414 -10.133 1.00 0.00 29 CYS A N 12
ATOM 5915 C CA . CYS A 1 29 ? -6.300 -5.498 -10.794 1.00 0.00 29 CYS A CA 12
ATOM 5916 C C . CYS A 1 29 ? -5.267 -6.310 -11.511 1.00 0.00 29 CYS A C 12
ATOM 5917 O O . CYS A 1 29 ? -5.419 -6.630 -12.674 1.00 0.00 29 CYS A O 12
ATOM 5924 N N . ALA A 1 30 ? -4.184 -6.664 -10.800 1.00 0.00 30 ALA A N 12
ATOM 5925 C CA . ALA A 1 30 ? -3.114 -7.436 -11.414 1.00 0.00 30 ALA A CA 12
ATOM 5926 C C . ALA A 1 30 ? -3.669 -8.779 -11.848 1.00 0.00 30 ALA A C 12
ATOM 5927 O O . ALA A 1 30 ? -3.318 -9.290 -12.905 1.00 0.00 30 ALA A O 12
ATOM 5934 N N . LYS A 1 31 ? -4.549 -9.366 -11.026 1.00 0.00 31 LYS A N 12
ATOM 5935 C CA . LYS A 1 31 ? -5.106 -10.670 -11.357 1.00 0.00 31 LYS A CA 12
ATOM 5936 C C . LYS A 1 31 ? -5.866 -10.553 -12.676 1.00 0.00 31 LYS A C 12
ATOM 5937 O O . LYS A 1 31 ? -5.736 -11.403 -13.555 1.00 0.00 31 LYS A O 12
ATOM 5956 N N . THR A 1 32 ? -6.671 -9.486 -12.820 1.00 0.00 32 THR A N 12
ATOM 5957 C CA . THR A 1 32 ? -7.456 -9.313 -14.047 1.00 0.00 32 THR A CA 12
ATOM 5958 C C . THR A 1 32 ? -6.518 -8.895 -15.151 1.00 0.00 32 THR A C 12
ATOM 5959 O O . THR A 1 32 ? -6.667 -9.313 -16.298 1.00 0.00 32 THR A O 12
ATOM 5970 N N . CYS A 1 33 ? -5.527 -8.049 -14.815 1.00 0.00 33 CYS A N 12
ATOM 5971 C CA . CYS A 1 33 ? -4.589 -7.580 -15.825 1.00 0.00 33 CYS A CA 12
ATOM 5972 C C . CYS A 1 33 ? -3.890 -8.787 -16.404 1.00 0.00 33 CYS A C 12
ATOM 5973 O O . CYS A 1 33 ? -3.726 -8.893 -17.617 1.00 0.00 33 CYS A O 12
ATOM 5980 N N . GLY A 1 34 ? -3.460 -9.724 -15.534 1.00 0.00 34 GLY A N 12
ATOM 5981 C CA . GLY A 1 34 ? -2.788 -10.907 -16.026 1.00 0.00 34 GLY A CA 12
ATOM 5982 C C . GLY A 1 34 ? -1.584 -11.124 -15.173 1.00 0.00 34 GLY A C 12
ATOM 5983 O O . GLY A 1 34 ? -0.456 -10.900 -15.602 1.00 0.00 34 GLY A O 12
ATOM 5987 N N . GLU A 1 35 ? -1.807 -11.575 -13.929 1.00 0.00 35 GLU A N 12
ATOM 5988 C CA . GLU A 1 35 ? -0.705 -11.818 -13.038 1.00 0.00 35 GLU A CA 12
ATOM 5989 C C . GLU A 1 35 ? -1.090 -12.984 -12.186 1.00 0.00 35 GLU A C 12
ATOM 5990 O O . GLU A 1 35 ? -2.261 -13.351 -12.110 1.00 0.00 35 GLU A O 12
ATOM 6002 N N . CYS A 1 36 ? -0.086 -13.604 -11.519 1.00 0.00 36 CYS A N 12
ATOM 6003 C CA . CYS A 1 36 ? -0.368 -14.748 -10.666 1.00 0.00 36 CYS A CA 12
ATOM 6004 C C . CYS A 1 36 ? -0.610 -15.952 -11.589 1.00 0.00 36 CYS A C 12
ATOM 6005 O O . CYS A 1 36 ? -1.702 -16.572 -11.481 1.00 0.00 36 CYS A O 12
ATOM 6013 N N . ALA A 1 1 ? 2.419 -8.872 -7.990 1.00 0.00 1 ALA A N 13
ATOM 6014 C CA . ALA A 1 1 ? 1.116 -8.327 -8.470 1.00 0.00 1 ALA A CA 13
ATOM 6015 C C . ALA A 1 1 ? 0.111 -9.441 -8.617 1.00 0.00 1 ALA A C 13
ATOM 6016 O O . ALA A 1 1 ? -0.057 -10.004 -9.698 1.00 0.00 1 ALA A O 13
ATOM 6025 N N . CYS A 1 2 ? -0.580 -9.776 -7.509 1.00 0.00 2 CYS A N 13
ATOM 6026 C CA . CYS A 1 2 ? -1.564 -10.834 -7.558 1.00 0.00 2 CYS A CA 13
ATOM 6027 C C . CYS A 1 2 ? -2.748 -10.369 -6.768 1.00 0.00 2 CYS A C 13
ATOM 6028 O O . CYS A 1 2 ? -2.684 -9.362 -6.067 1.00 0.00 2 CYS A O 13
ATOM 6035 N N . LYS A 1 3 ? -3.881 -11.119 -6.877 1.00 0.00 3 LYS A N 13
ATOM 6036 C CA . LYS A 1 3 ? -5.084 -10.756 -6.151 1.00 0.00 3 LYS A CA 13
ATOM 6037 C C . LYS A 1 3 ? -5.583 -9.457 -6.728 1.00 0.00 3 LYS A C 13
ATOM 6038 O O . LYS A 1 3 ? -5.081 -8.979 -7.748 1.00 0.00 3 LYS A O 13
ATOM 6057 N N . ASP A 1 4 ? -6.603 -8.863 -6.078 1.00 0.00 4 ASP A N 13
ATOM 6058 C CA . ASP A 1 4 ? -7.136 -7.630 -6.562 1.00 0.00 4 ASP A CA 13
ATOM 6059 C C . ASP A 1 4 ? -7.717 -6.901 -5.382 1.00 0.00 4 ASP A C 13
ATOM 6060 O O . ASP A 1 4 ? -8.056 -7.507 -4.367 1.00 0.00 4 ASP A O 13
ATOM 6069 N N . ASN A 1 5 ? -7.838 -5.559 -5.506 1.00 0.00 5 ASN A N 13
ATOM 6070 C CA . ASN A 1 5 ? -8.395 -4.772 -4.425 1.00 0.00 5 ASN A CA 13
ATOM 6071 C C . ASN A 1 5 ? -9.690 -4.205 -4.928 1.00 0.00 5 ASN A C 13
ATOM 6072 O O . ASN A 1 5 ? -10.635 -4.008 -4.167 1.00 0.00 5 ASN A O 13
ATOM 6083 N N . LEU A 1 6 ? -9.749 -3.928 -6.248 1.00 0.00 6 LEU A N 13
ATOM 6084 C CA . LEU A 1 6 ? -10.947 -3.388 -6.825 1.00 0.00 6 LEU A CA 13
ATOM 6085 C C . LEU A 1 6 ? -11.864 -4.554 -7.076 1.00 0.00 6 LEU A C 13
ATOM 6086 O O . LEU A 1 6 ? -11.429 -5.698 -7.215 1.00 0.00 6 LEU A O 13
ATOM 6102 N N . PRO A 1 7 ? -13.144 -4.264 -7.137 1.00 0.00 7 PRO A N 13
ATOM 6103 C CA . PRO A 1 7 ? -14.161 -5.281 -7.380 1.00 0.00 7 PRO A CA 13
ATOM 6104 C C . PRO A 1 7 ? -14.052 -5.859 -8.746 1.00 0.00 7 PRO A C 13
ATOM 6105 O O . PRO A 1 7 ? -13.452 -5.268 -9.638 1.00 0.00 7 PRO A O 13
ATOM 6116 N N . ALA A 1 8 ? -14.641 -7.032 -8.931 1.00 0.00 8 ALA A N 13
ATOM 6117 C CA . ALA A 1 8 ? -14.575 -7.692 -10.210 1.00 0.00 8 ALA A CA 13
ATOM 6118 C C . ALA A 1 8 ? -15.311 -6.848 -11.223 1.00 0.00 8 ALA A C 13
ATOM 6119 O O . ALA A 1 8 ? -14.900 -6.750 -12.363 1.00 0.00 8 ALA A O 13
ATOM 6126 N N . ALA A 1 9 ? -16.421 -6.225 -10.808 1.00 0.00 9 ALA A N 13
ATOM 6127 C CA . ALA A 1 9 ? -17.195 -5.413 -11.739 1.00 0.00 9 ALA A CA 13
ATOM 6128 C C . ALA A 1 9 ? -16.321 -4.270 -12.227 1.00 0.00 9 ALA A C 13
ATOM 6129 O O . ALA A 1 9 ? -16.329 -3.934 -13.410 1.00 0.00 9 ALA A O 13
ATOM 6136 N N . THR A 1 10 ? -15.552 -3.654 -11.313 1.00 0.00 10 THR A N 13
ATOM 6137 C CA . THR A 1 10 ? -14.708 -2.534 -11.712 1.00 0.00 10 THR A CA 13
ATOM 6138 C C . THR A 1 10 ? -13.553 -3.073 -12.505 1.00 0.00 10 THR A C 13
ATOM 6139 O O . THR A 1 10 ? -13.205 -2.535 -13.541 1.00 0.00 10 THR A O 13
ATOM 6150 N N . CYS A 1 11 ? -12.940 -4.168 -12.024 1.00 0.00 11 CYS A N 13
ATOM 6151 C CA . CYS A 1 11 ? -11.799 -4.735 -12.729 1.00 0.00 11 CYS A CA 13
ATOM 6152 C C . CYS A 1 11 ? -12.265 -5.192 -14.093 1.00 0.00 11 CYS A C 13
ATOM 6153 O O . CYS A 1 11 ? -11.491 -5.236 -15.033 1.00 0.00 11 CYS A O 13
ATOM 6160 N N . SER A 1 12 ? -13.548 -5.546 -14.207 1.00 0.00 12 SER A N 13
ATOM 6161 C CA . SER A 1 12 ? -14.074 -5.999 -15.491 1.00 0.00 12 SER A CA 13
ATOM 6162 C C . SER A 1 12 ? -14.034 -4.836 -16.421 1.00 0.00 12 SER A C 13
ATOM 6163 O O . SER A 1 12 ? -13.668 -4.967 -17.577 1.00 0.00 12 SER A O 13
ATOM 6171 N N . ASN A 1 13 ? -14.424 -3.661 -15.917 1.00 0.00 13 ASN A N 13
ATOM 6172 C CA . ASN A 1 13 ? -14.422 -2.473 -16.745 1.00 0.00 13 ASN A CA 13
ATOM 6173 C C . ASN A 1 13 ? -12.982 -2.086 -16.967 1.00 0.00 13 ASN A C 13
ATOM 6174 O O . ASN A 1 13 ? -12.620 -1.595 -18.019 1.00 0.00 13 ASN A O 13
ATOM 6185 N N . VAL A 1 14 ? -12.142 -2.306 -15.944 1.00 0.00 14 VAL A N 13
ATOM 6186 C CA . VAL A 1 14 ? -10.736 -1.975 -16.051 1.00 0.00 14 VAL A CA 13
ATOM 6187 C C . VAL A 1 14 ? -10.161 -2.825 -17.132 1.00 0.00 14 VAL A C 13
ATOM 6188 O O . VAL A 1 14 ? -9.415 -2.352 -17.983 1.00 0.00 14 VAL A O 13
ATOM 6201 N N . LYS A 1 15 ? -10.502 -4.107 -17.110 1.00 0.00 15 LYS A N 13
ATOM 6202 C CA . LYS A 1 15 ? -10.009 -5.012 -18.098 1.00 0.00 15 LYS A CA 13
ATOM 6203 C C . LYS A 1 15 ? -10.643 -4.653 -19.413 1.00 0.00 15 LYS A C 13
ATOM 6204 O O . LYS A 1 15 ? -9.995 -4.675 -20.457 1.00 0.00 15 LYS A O 13
ATOM 6223 N N . ALA A 1 16 ? -11.927 -4.312 -19.374 1.00 0.00 16 ALA A N 13
ATOM 6224 C CA . ALA A 1 16 ? -12.638 -3.967 -20.603 1.00 0.00 16 ALA A CA 13
ATOM 6225 C C . ALA A 1 16 ? -12.134 -2.628 -21.070 1.00 0.00 16 ALA A C 13
ATOM 6226 O O . ALA A 1 16 ? -12.546 -2.128 -22.115 1.00 0.00 16 ALA A O 13
ATOM 6233 N N . ASN A 1 17 ? -11.230 -2.026 -20.297 1.00 0.00 17 ASN A N 13
ATOM 6234 C CA . ASN A 1 17 ? -10.699 -0.737 -20.673 1.00 0.00 17 ASN A CA 13
ATOM 6235 C C . ASN A 1 17 ? -9.239 -0.924 -20.935 1.00 0.00 17 ASN A C 13
ATOM 6236 O O . ASN A 1 17 ? -8.560 -0.014 -21.403 1.00 0.00 17 ASN A O 13
ATOM 6247 N N . ASN A 1 18 ? -8.721 -2.142 -20.630 1.00 0.00 18 ASN A N 13
ATOM 6248 C CA . ASN A 1 18 ? -7.312 -2.417 -20.847 1.00 0.00 18 ASN A CA 13
ATOM 6249 C C . ASN A 1 18 ? -6.529 -1.471 -19.968 1.00 0.00 18 ASN A C 13
ATOM 6250 O O . ASN A 1 18 ? -5.371 -1.160 -20.247 1.00 0.00 18 ASN A O 13
ATOM 6261 N N . ASN A 1 19 ? -7.164 -0.999 -18.868 1.00 0.00 19 ASN A N 13
ATOM 6262 C CA . ASN A 1 19 ? -6.487 -0.091 -17.972 1.00 0.00 19 ASN A CA 13
ATOM 6263 C C . ASN A 1 19 ? -5.786 -0.926 -16.951 1.00 0.00 19 ASN A C 13
ATOM 6264 O O . ASN A 1 19 ? -5.096 -0.409 -16.081 1.00 0.00 19 ASN A O 13
ATOM 6275 N N . CYS A 1 20 ? -5.954 -2.267 -17.045 1.00 0.00 20 CYS A N 13
ATOM 6276 C CA . CYS A 1 20 ? -5.303 -3.146 -16.097 1.00 0.00 20 CYS A CA 13
ATOM 6277 C C . CYS A 1 20 ? -3.831 -3.123 -16.411 1.00 0.00 20 CYS A C 13
ATOM 6278 O O . CYS A 1 20 ? -3.012 -3.581 -15.623 1.00 0.00 20 CYS A O 13
ATOM 6285 N N . SER A 1 21 ? -3.475 -2.576 -17.597 1.00 0.00 21 SER A N 13
ATOM 6286 C CA . SER A 1 21 ? -2.083 -2.507 -17.981 1.00 0.00 21 SER A CA 13
ATOM 6287 C C . SER A 1 21 ? -1.490 -1.293 -17.302 1.00 0.00 21 SER A C 13
ATOM 6288 O O . SER A 1 21 ? -0.278 -1.081 -17.330 1.00 0.00 21 SER A O 13
ATOM 6296 N N . SER A 1 22 ? -2.354 -0.463 -16.676 1.00 0.00 22 SER A N 13
ATOM 6297 C CA . SER A 1 22 ? -1.869 0.715 -16.002 1.00 0.00 22 SER A CA 13
ATOM 6298 C C . SER A 1 22 ? -1.366 0.274 -14.659 1.00 0.00 22 SER A C 13
ATOM 6299 O O . SER A 1 22 ? -1.858 -0.688 -14.091 1.00 0.00 22 SER A O 13
ATOM 6307 N N . GLU A 1 23 ? -0.362 0.997 -14.121 1.00 0.00 23 GLU A N 13
ATOM 6308 C CA . GLU A 1 23 ? 0.186 0.636 -12.824 1.00 0.00 23 GLU A CA 13
ATOM 6309 C C . GLU A 1 23 ? -0.845 0.986 -11.788 1.00 0.00 23 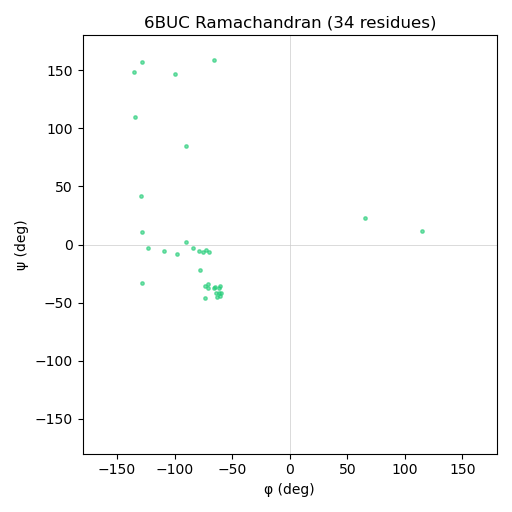GLU A C 13
ATOM 6310 O O . GLU A 1 23 ? -0.703 0.650 -10.614 1.00 0.00 23 GLU A O 13
ATOM 6322 N N . LYS A 1 24 ? -1.916 1.676 -12.217 1.00 0.00 24 LYS A N 13
ATOM 6323 C CA . LYS A 1 24 ? -2.936 2.055 -11.308 1.00 0.00 24 LYS A CA 13
ATOM 6324 C C . LYS A 1 24 ? -3.815 0.850 -11.072 1.00 0.00 24 LYS A C 13
ATOM 6325 O O . LYS A 1 24 ? -4.450 0.731 -10.026 1.00 0.00 24 LYS A O 13
ATOM 6344 N N . TYR A 1 25 ? -3.861 -0.084 -12.053 1.00 0.00 25 TYR A N 13
ATOM 6345 C CA . TYR A 1 25 ? -4.705 -1.241 -11.897 1.00 0.00 25 TYR A CA 13
ATOM 6346 C C . TYR A 1 25 ? -3.846 -2.486 -11.958 1.00 0.00 25 TYR A C 13
ATOM 6347 O O . TYR A 1 25 ? -4.351 -3.598 -11.841 1.00 0.00 25 TYR A O 13
ATOM 6365 N N . LYS A 1 26 ? -2.522 -2.320 -12.141 1.00 0.00 26 LYS A N 13
ATOM 6366 C CA . LYS A 1 26 ? -1.649 -3.487 -12.197 1.00 0.00 26 LYS A CA 13
ATOM 6367 C C . LYS A 1 26 ? -1.413 -3.931 -10.782 1.00 0.00 26 LYS A C 13
ATOM 6368 O O . LYS A 1 26 ? -0.793 -4.964 -10.539 1.00 0.00 26 LYS A O 13
ATOM 6387 N N . THR A 1 27 ? -1.913 -3.143 -9.811 1.00 0.00 27 THR A N 13
ATOM 6388 C CA . THR A 1 27 ? -1.725 -3.494 -8.428 1.00 0.00 27 THR A CA 13
ATOM 6389 C C . THR A 1 27 ? -3.078 -3.485 -7.770 1.00 0.00 27 THR A C 13
ATOM 6390 O O . THR A 1 27 ? -3.185 -3.554 -6.546 1.00 0.00 27 THR A O 13
ATOM 6401 N N . ASN A 1 28 ? -4.153 -3.405 -8.585 1.00 0.00 28 ASN A N 13
ATOM 6402 C CA . ASN A 1 28 ? -5.481 -3.385 -8.021 1.00 0.00 28 ASN A CA 13
ATOM 6403 C C . ASN A 1 28 ? -6.309 -4.413 -8.758 1.00 0.00 28 ASN A C 13
ATOM 6404 O O . ASN A 1 28 ? -7.247 -4.978 -8.204 1.00 0.00 28 ASN A O 13
ATOM 6415 N N . CYS A 1 29 ? -5.967 -4.670 -10.043 1.00 0.00 29 CYS A N 13
ATOM 6416 C CA . CYS A 1 29 ? -6.716 -5.649 -10.817 1.00 0.00 29 CYS A CA 13
ATOM 6417 C C . CYS A 1 29 ? -5.709 -6.512 -11.521 1.00 0.00 29 CYS A C 13
ATOM 6418 O O . CYS A 1 29 ? -5.831 -6.782 -12.713 1.00 0.00 29 CYS A O 13
ATOM 6425 N N . ALA A 1 30 ? -4.682 -6.963 -10.779 1.00 0.00 30 ALA A N 13
ATOM 6426 C CA . ALA A 1 30 ? -3.650 -7.792 -11.375 1.00 0.00 30 ALA A CA 13
ATOM 6427 C C . ALA A 1 30 ? -4.258 -9.136 -11.718 1.00 0.00 30 ALA A C 13
ATOM 6428 O O . ALA A 1 30 ? -3.952 -9.716 -12.752 1.00 0.00 30 ALA A O 13
ATOM 6435 N N . LYS A 1 31 ? -5.131 -9.652 -10.833 1.00 0.00 31 LYS A N 13
ATOM 6436 C CA . LYS A 1 31 ? -5.746 -10.952 -11.077 1.00 0.00 31 LYS A CA 13
ATOM 6437 C C . LYS A 1 31 ? -6.580 -10.857 -12.341 1.00 0.00 31 LYS A C 13
ATOM 6438 O O . LYS A 1 31 ? -6.551 -11.751 -13.184 1.00 0.00 31 LYS A O 13
ATOM 6457 N N . THR A 1 32 ? -7.339 -9.759 -12.484 1.00 0.00 32 THR A N 13
ATOM 6458 C CA . THR A 1 32 ? -8.189 -9.600 -13.659 1.00 0.00 32 THR A CA 13
ATOM 6459 C C . THR A 1 32 ? -7.296 -9.396 -14.858 1.00 0.00 32 THR A C 13
ATOM 6460 O O . THR A 1 32 ? -7.555 -9.932 -15.932 1.00 0.00 32 THR A O 13
ATOM 6471 N N . CYS A 1 33 ? -6.219 -8.606 -14.687 1.00 0.00 33 CYS A N 13
ATOM 6472 C CA . CYS A 1 33 ? -5.317 -8.354 -15.801 1.00 0.00 33 CYS A CA 13
ATOM 6473 C C . CYS A 1 33 ? -4.700 -9.674 -16.194 1.00 0.00 33 CYS A C 13
ATOM 6474 O O . CYS A 1 33 ? -4.558 -9.976 -17.377 1.00 0.00 33 CYS A O 13
ATOM 6481 N N . GLY A 1 34 ? -4.316 -10.490 -15.187 1.00 0.00 34 GLY A N 13
ATOM 6482 C CA . GLY A 1 34 ? -3.718 -11.771 -15.481 1.00 0.00 34 GLY A CA 13
ATOM 6483 C C . GLY A 1 34 ? -2.234 -11.599 -15.381 1.00 0.00 34 GLY A C 13
ATOM 6484 O O . GLY A 1 34 ? -1.474 -12.219 -16.121 1.00 0.00 34 GLY A O 13
ATOM 6488 N N . GLU A 1 35 ? -1.785 -10.730 -14.442 1.00 0.00 35 GLU A N 13
ATOM 6489 C CA . GLU A 1 35 ? -0.363 -10.502 -14.277 1.00 0.00 35 GLU A CA 13
ATOM 6490 C C . GLU A 1 35 ? 0.245 -11.793 -13.794 1.00 0.00 35 GLU A C 13
ATOM 6491 O O . GLU A 1 35 ? 1.336 -12.173 -14.212 1.00 0.00 35 GLU A O 13
ATOM 6503 N N . CYS A 1 36 ? -0.466 -12.495 -12.888 1.00 0.00 36 CYS A N 13
ATOM 6504 C CA . CYS A 1 36 ? 0.048 -13.747 -12.374 1.00 0.00 36 CYS A CA 13
ATOM 6505 C C . CYS A 1 36 ? -1.109 -14.753 -12.391 1.00 0.00 36 CYS A C 13
ATOM 6506 O O . CYS A 1 36 ? -0.832 -15.975 -12.248 1.00 0.00 36 CYS A O 13
ATOM 6514 N N . ALA A 1 1 ? 0.820 -12.878 -7.216 1.00 0.00 1 ALA A N 14
ATOM 6515 C CA . ALA A 1 1 ? 0.024 -11.625 -7.379 1.00 0.00 1 ALA A CA 14
ATOM 6516 C C . ALA A 1 1 ? -1.431 -11.959 -7.593 1.00 0.00 1 ALA A C 14
ATOM 6517 O O . ALA A 1 1 ? -2.123 -11.306 -8.375 1.00 0.00 1 ALA A O 14
ATOM 6526 N N . CYS A 1 2 ? -1.920 -12.998 -6.886 1.00 0.00 2 CYS A N 14
ATOM 6527 C CA . CYS A 1 2 ? -3.308 -13.386 -7.031 1.00 0.00 2 CYS A CA 14
ATOM 6528 C C . CYS A 1 2 ? -4.083 -12.631 -5.997 1.00 0.00 2 CYS A C 14
ATOM 6529 O O . CYS A 1 2 ? -4.494 -13.187 -4.981 1.00 0.00 2 CYS A O 14
ATOM 6536 N N . LYS A 1 3 ? -4.299 -11.328 -6.246 1.00 0.00 3 LYS A N 14
ATOM 6537 C CA . LYS A 1 3 ? -5.033 -10.523 -5.307 1.00 0.00 3 LYS A CA 14
ATOM 6538 C C . LYS A 1 3 ? -5.498 -9.307 -6.050 1.00 0.00 3 LYS A C 14
ATOM 6539 O O . LYS A 1 3 ? -4.982 -8.984 -7.122 1.00 0.00 3 LYS A O 14
ATOM 6558 N N . ASP A 1 4 ? -6.499 -8.600 -5.489 1.00 0.00 4 ASP A N 14
ATOM 6559 C CA . ASP A 1 4 ? -6.996 -7.431 -6.137 1.00 0.00 4 ASP A CA 14
ATOM 6560 C C . ASP A 1 4 ? -7.569 -6.541 -5.070 1.00 0.00 4 ASP A C 14
ATOM 6561 O O . ASP A 1 4 ? -8.005 -7.011 -4.020 1.00 0.00 4 ASP A O 14
ATOM 6570 N N . ASN A 1 5 ? -7.573 -5.214 -5.332 1.00 0.00 5 ASN A N 14
ATOM 6571 C CA . ASN A 1 5 ? -8.112 -4.281 -4.366 1.00 0.00 5 ASN A CA 14
ATOM 6572 C C . ASN A 1 5 ? -9.439 -3.832 -4.899 1.00 0.00 5 ASN A C 14
ATOM 6573 O O . ASN A 1 5 ? -10.337 -3.465 -4.144 1.00 0.00 5 ASN A O 14
ATOM 6584 N N . LEU A 1 6 ? -9.579 -3.857 -6.238 1.00 0.00 6 LEU A N 14
ATOM 6585 C CA . LEU A 1 6 ? -10.809 -3.453 -6.849 1.00 0.00 6 LEU A CA 14
ATOM 6586 C C . LEU A 1 6 ? -11.579 -4.716 -7.124 1.00 0.00 6 LEU A C 14
ATOM 6587 O O . LEU A 1 6 ? -11.008 -5.795 -7.278 1.00 0.00 6 LEU A O 14
ATOM 6603 N N . PRO A 1 7 ? -12.881 -4.582 -7.184 1.00 0.00 7 PRO A N 14
ATOM 6604 C CA . PRO A 1 7 ? -13.766 -5.712 -7.446 1.00 0.00 7 PRO A CA 14
ATOM 6605 C C . PRO A 1 7 ? -13.595 -6.245 -8.824 1.00 0.00 7 PRO A C 14
ATOM 6606 O O . PRO A 1 7 ? -13.101 -5.559 -9.712 1.00 0.00 7 PRO A O 14
ATOM 6617 N N . ALA A 1 8 ? -14.012 -7.488 -9.024 1.00 0.00 8 ALA A N 14
ATOM 6618 C CA . ALA A 1 8 ? -13.872 -8.110 -10.319 1.00 0.00 8 ALA A CA 14
ATOM 6619 C C . ALA A 1 8 ? -14.735 -7.362 -11.304 1.00 0.00 8 ALA A C 14
ATOM 6620 O O . ALA A 1 8 ? -14.363 -7.192 -12.451 1.00 0.00 8 ALA A O 14
ATOM 6627 N N . ALA A 1 9 ? -15.913 -6.905 -10.861 1.00 0.00 9 ALA A N 14
ATOM 6628 C CA . ALA A 1 9 ? -16.807 -6.191 -11.765 1.00 0.00 9 ALA A CA 14
ATOM 6629 C C . ALA A 1 9 ? -16.105 -4.932 -12.243 1.00 0.00 9 ALA A C 14
ATOM 6630 O O . ALA A 1 9 ? -16.171 -4.584 -13.420 1.00 0.00 9 ALA A O 14
ATOM 6637 N N . THR A 1 10 ? -15.417 -4.225 -11.326 1.00 0.00 10 THR A N 14
ATOM 6638 C CA . THR A 1 10 ? -14.739 -2.996 -11.717 1.00 0.00 10 THR A CA 14
ATOM 6639 C C . THR A 1 10 ? -13.530 -3.363 -12.523 1.00 0.00 10 THR A C 14
ATOM 6640 O O . THR A 1 10 ? -13.251 -2.754 -13.539 1.00 0.00 10 THR A O 14
ATOM 6651 N N . CYS A 1 11 ? -12.787 -4.388 -12.074 1.00 0.00 11 CYS A N 14
ATOM 6652 C CA . CYS A 1 11 ? -11.588 -4.791 -12.794 1.00 0.00 11 CYS A CA 14
ATOM 6653 C C . CYS A 1 11 ? -12.002 -5.257 -14.171 1.00 0.00 11 CYS A C 14
ATOM 6654 O O . CYS A 1 11 ? -11.243 -5.154 -15.119 1.00 0.00 11 CYS A O 14
ATOM 6661 N N . SER A 1 12 ? -13.222 -5.790 -14.287 1.00 0.00 12 SER A N 14
ATOM 6662 C CA . SER A 1 12 ? -13.697 -6.261 -15.581 1.00 0.00 12 SER A CA 14
ATOM 6663 C C . SER A 1 12 ? -13.831 -5.067 -16.458 1.00 0.00 12 SER A C 14
ATOM 6664 O O . SER A 1 12 ? -13.478 -5.100 -17.625 1.00 0.00 12 SER A O 14
ATOM 6672 N N . ASN A 1 13 ? -14.362 -3.976 -15.894 1.00 0.00 13 ASN A N 14
ATOM 6673 C CA . ASN A 1 13 ? -14.532 -2.765 -16.662 1.00 0.00 13 ASN A CA 14
ATOM 6674 C C . ASN A 1 13 ? -13.157 -2.200 -16.906 1.00 0.00 13 ASN A C 14
ATOM 6675 O O . ASN A 1 13 ? -12.895 -1.618 -17.936 1.00 0.00 13 ASN A O 14
ATOM 6686 N N . VAL A 1 14 ? -12.258 -2.374 -15.920 1.00 0.00 14 VAL A N 14
ATOM 6687 C CA . VAL A 1 14 ? -10.900 -1.879 -16.051 1.00 0.00 14 VAL A CA 14
ATOM 6688 C C . VAL A 1 14 ? -10.285 -2.592 -17.204 1.00 0.00 14 VAL A C 14
ATOM 6689 O O . VAL A 1 14 ? -9.665 -1.983 -18.071 1.00 0.00 14 VAL A O 14
ATOM 6702 N N . LYS A 1 15 ? -10.451 -3.900 -17.231 1.00 0.00 15 LYS A N 14
ATOM 6703 C CA . LYS A 1 15 ? -9.904 -4.679 -18.287 1.00 0.00 15 LYS A CA 14
ATOM 6704 C C . LYS A 1 15 ? -10.621 -4.311 -19.560 1.00 0.00 15 LYS A C 14
ATOM 6705 O O . LYS A 1 15 ? -10.010 -4.184 -20.621 1.00 0.00 15 LYS A O 14
ATOM 6724 N N . ALA A 1 16 ? -11.935 -4.127 -19.464 1.00 0.00 16 ALA A N 14
ATOM 6725 C CA . ALA A 1 16 ? -12.725 -3.791 -20.648 1.00 0.00 16 ALA A CA 14
ATOM 6726 C C . ALA A 1 16 ? -12.439 -2.356 -21.010 1.00 0.00 16 ALA A C 14
ATOM 6727 O O . ALA A 1 16 ? -12.980 -1.833 -21.983 1.00 0.00 16 ALA A O 14
ATOM 6734 N N . ASN A 1 17 ? -11.581 -1.696 -20.230 1.00 0.00 17 ASN A N 14
ATOM 6735 C CA . ASN A 1 17 ? -11.263 -0.312 -20.513 1.00 0.00 17 ASN A CA 14
ATOM 6736 C C . ASN A 1 17 ? -9.826 -0.265 -20.903 1.00 0.00 17 ASN A C 14
ATOM 6737 O O . ASN A 1 17 ? -9.313 0.780 -21.297 1.00 0.00 17 ASN A O 14
ATOM 6748 N N . ASN A 1 18 ? -9.133 -1.423 -20.797 1.00 0.00 18 ASN A N 14
ATOM 6749 C CA . ASN A 1 18 ? -7.731 -1.468 -21.153 1.00 0.00 18 ASN A CA 14
ATOM 6750 C C . ASN A 1 18 ? -6.986 -0.654 -20.121 1.00 0.00 18 ASN A C 14
ATOM 6751 O O . ASN A 1 18 ? -5.861 -0.213 -20.353 1.00 0.00 18 ASN A O 14
ATOM 6762 N N . ASN A 1 19 ? -7.620 -0.445 -18.942 1.00 0.00 19 ASN A N 14
ATOM 6763 C CA . ASN A 1 19 ? -6.976 0.315 -17.901 1.00 0.00 19 ASN A CA 14
ATOM 6764 C C . ASN A 1 19 ? -6.032 -0.622 -17.205 1.00 0.00 19 ASN A C 14
ATOM 6765 O O . ASN A 1 19 ? -5.217 -0.209 -16.387 1.00 0.00 19 ASN A O 14
ATOM 6776 N N . CYS A 1 20 ? -6.138 -1.938 -17.535 1.00 0.00 20 CYS A N 14
ATOM 6777 C CA . CYS A 1 20 ? -5.255 -2.926 -16.926 1.00 0.00 20 CYS A CA 14
ATOM 6778 C C . CYS A 1 20 ? -3.875 -2.692 -17.493 1.00 0.00 20 CYS A C 14
ATOM 6779 O O . CYS A 1 20 ? -2.913 -3.337 -17.096 1.00 0.00 20 CYS A O 14
ATOM 6786 N N . SER A 1 21 ? -3.769 -1.747 -18.457 1.00 0.00 21 SER A N 14
ATOM 6787 C CA . SER A 1 21 ? -2.487 -1.452 -19.049 1.00 0.00 21 SER A CA 14
ATOM 6788 C C . SER A 1 21 ? -1.908 -0.286 -18.290 1.00 0.00 21 SER A C 14
ATOM 6789 O O . SER A 1 21 ? -0.818 0.193 -18.599 1.00 0.00 21 SER A O 14
ATOM 6797 N N . SER A 1 22 ? -2.651 0.198 -17.262 1.00 0.00 22 SER A N 14
ATOM 6798 C CA . SER A 1 22 ? -2.172 1.314 -16.483 1.00 0.00 22 SER A CA 14
ATOM 6799 C C . SER A 1 22 ? -1.585 0.747 -15.225 1.00 0.00 22 SER A C 14
ATOM 6800 O O . SER A 1 22 ? -2.009 -0.294 -14.744 1.00 0.00 22 SER A O 14
ATOM 6808 N N . GLU A 1 23 ? -0.579 1.451 -14.660 1.00 0.00 23 GLU A N 14
ATOM 6809 C CA . GLU A 1 23 ? 0.052 0.980 -13.441 1.00 0.00 23 GLU A CA 14
ATOM 6810 C C . GLU A 1 23 ? -0.883 1.288 -12.307 1.00 0.00 23 GLU A C 14
ATOM 6811 O O . GLU A 1 23 ? -0.643 0.901 -11.166 1.00 0.00 23 GLU A O 14
ATOM 6823 N N . LYS A 1 24 ? -1.982 1.999 -12.613 1.00 0.00 24 LYS A N 14
ATOM 6824 C CA . LYS A 1 24 ? -2.919 2.340 -11.603 1.00 0.00 24 LYS A CA 14
ATOM 6825 C C . LYS A 1 24 ? -3.772 1.124 -11.335 1.00 0.00 24 LYS A C 14
ATOM 6826 O O . LYS A 1 24 ? -4.266 0.935 -10.226 1.00 0.00 24 LYS A O 14
ATOM 6845 N N . TYR A 1 25 ? -3.953 0.262 -12.362 1.00 0.00 25 TYR A N 14
ATOM 6846 C CA . TYR A 1 25 ? -4.781 -0.906 -12.179 1.00 0.00 25 TYR A CA 14
ATOM 6847 C C . TYR A 1 25 ? -3.921 -2.132 -12.319 1.00 0.00 25 TYR A C 14
ATOM 6848 O O . TYR A 1 25 ? -4.389 -3.249 -12.124 1.00 0.00 25 TYR A O 14
ATOM 6866 N N . LYS A 1 26 ? -2.636 -1.948 -12.657 1.00 0.00 26 LYS A N 14
ATOM 6867 C CA . LYS A 1 26 ? -1.758 -3.095 -12.798 1.00 0.00 26 LYS A CA 14
ATOM 6868 C C . LYS A 1 26 ? -1.299 -3.471 -11.417 1.00 0.00 26 LYS A C 14
ATOM 6869 O O . LYS A 1 26 ? -0.559 -4.435 -11.236 1.00 0.00 26 LYS A O 14
ATOM 6888 N N . THR A 1 27 ? -1.745 -2.696 -10.401 1.00 0.00 27 THR A N 14
ATOM 6889 C CA . THR A 1 27 ? -1.350 -2.982 -9.046 1.00 0.00 27 THR A CA 14
ATOM 6890 C C . THR A 1 27 ? -2.608 -3.081 -8.217 1.00 0.00 27 THR A C 14
ATOM 6891 O O . THR A 1 27 ? -2.551 -3.259 -7.000 1.00 0.00 27 THR A O 14
ATOM 6902 N N . ASN A 1 28 ? -3.788 -2.965 -8.877 1.00 0.00 28 ASN A N 14
ATOM 6903 C CA . ASN A 1 28 ? -5.035 -3.043 -8.147 1.00 0.00 28 ASN A CA 14
ATOM 6904 C C . ASN A 1 28 ? -5.853 -4.155 -8.759 1.00 0.00 28 ASN A C 14
ATOM 6905 O O . ASN A 1 28 ? -6.660 -4.791 -8.082 1.00 0.00 28 ASN A O 14
ATOM 6916 N N . CYS A 1 29 ? -5.651 -4.406 -10.073 1.00 0.00 29 CYS A N 14
ATOM 6917 C CA . CYS A 1 29 ? -6.396 -5.461 -10.738 1.00 0.00 29 CYS A CA 14
ATOM 6918 C C . CYS A 1 29 ? -5.387 -6.371 -11.372 1.00 0.00 29 CYS A C 14
ATOM 6919 O O . CYS A 1 29 ? -5.508 -6.735 -12.529 1.00 0.00 29 CYS A O 14
ATOM 6926 N N . ALA A 1 30 ? -4.363 -6.758 -10.595 1.00 0.00 30 ALA A N 14
ATOM 6927 C CA . ALA A 1 30 ? -3.324 -7.627 -11.122 1.00 0.00 30 ALA A CA 14
ATOM 6928 C C . ALA A 1 30 ? -3.951 -8.959 -11.488 1.00 0.00 30 ALA A C 14
ATOM 6929 O O . ALA A 1 30 ? -3.586 -9.572 -12.486 1.00 0.00 30 ALA A O 14
ATOM 6936 N N . LYS A 1 31 ? -4.907 -9.424 -10.670 1.00 0.00 31 LYS A N 14
ATOM 6937 C CA . LYS A 1 31 ? -5.543 -10.707 -10.936 1.00 0.00 31 LYS A CA 14
ATOM 6938 C C . LYS A 1 31 ? -6.250 -10.626 -12.285 1.00 0.00 31 LYS A C 14
ATOM 6939 O O . LYS A 1 31 ? -6.165 -11.544 -13.096 1.00 0.00 31 LYS A O 14
ATOM 6958 N N . THR A 1 32 ? -6.963 -9.510 -12.532 1.00 0.00 32 THR A N 14
ATOM 6959 C CA . THR A 1 32 ? -7.691 -9.364 -13.796 1.00 0.00 32 THR A CA 14
ATOM 6960 C C . THR A 1 32 ? -6.689 -9.118 -14.891 1.00 0.00 32 THR A C 14
ATOM 6961 O O . THR A 1 32 ? -6.836 -9.623 -16.003 1.00 0.00 32 THR A O 14
ATOM 6972 N N . CYS A 1 33 ? -5.640 -8.325 -14.594 1.00 0.00 33 CYS A N 14
ATOM 6973 C CA . CYS A 1 33 ? -4.637 -8.037 -15.605 1.00 0.00 33 CYS A CA 14
ATOM 6974 C C . CYS A 1 33 ? -4.029 -9.352 -16.027 1.00 0.00 33 CYS A C 14
ATOM 6975 O O . CYS A 1 33 ? -3.797 -9.585 -17.211 1.00 0.00 33 CYS A O 14
ATOM 6982 N N . GLY A 1 34 ? -3.754 -10.246 -15.046 1.00 0.00 34 GLY A N 14
ATOM 6983 C CA . GLY A 1 34 ? -3.186 -11.536 -15.383 1.00 0.00 34 GLY A CA 14
ATOM 6984 C C . GLY A 1 34 ? -1.763 -11.550 -14.917 1.00 0.00 34 GLY A C 14
ATOM 6985 O O . GLY A 1 34 ? -0.941 -12.300 -15.435 1.00 0.00 34 GLY A O 14
ATOM 6989 N N . GLU A 1 35 ? -1.436 -10.706 -13.917 1.00 0.00 35 GLU A N 14
ATOM 6990 C CA . GLU A 1 35 ? -0.078 -10.675 -13.413 1.00 0.00 35 GLU A CA 14
ATOM 6991 C C . GLU A 1 35 ? 0.158 -11.980 -12.703 1.00 0.00 35 GLU A C 14
ATOM 6992 O O . GLU A 1 35 ? 1.247 -12.545 -12.763 1.00 0.00 35 GLU A O 14
ATOM 7004 N N . CYS A 1 36 ? -0.884 -12.482 -12.004 1.00 0.00 36 CYS A N 14
ATOM 7005 C CA . CYS A 1 36 ? -0.746 -13.735 -11.286 1.00 0.00 36 CYS A CA 14
ATOM 7006 C C . CYS A 1 36 ? -0.590 -14.848 -12.334 1.00 0.00 36 CYS A C 14
ATOM 7007 O O . CYS A 1 36 ? 0.459 -15.546 -12.304 1.00 0.00 36 CYS A O 14
ATOM 7015 N N . ALA A 1 1 ? 1.757 -11.909 -6.780 1.00 0.00 1 ALA A N 15
ATOM 7016 C CA . ALA A 1 1 ? 1.228 -10.896 -7.741 1.00 0.00 1 ALA A CA 15
ATOM 7017 C C . ALA A 1 1 ? -0.204 -11.212 -8.093 1.00 0.00 1 ALA A C 15
ATOM 7018 O O . ALA A 1 1 ? -0.657 -10.948 -9.207 1.00 0.00 1 ALA A O 15
ATOM 7027 N N . CYS A 1 2 ? -0.947 -11.793 -7.130 1.00 0.00 2 CYS A N 15
ATOM 7028 C CA . CYS A 1 2 ? -2.329 -12.129 -7.381 1.00 0.00 2 CYS A CA 15
ATOM 7029 C C . CYS A 1 2 ? -3.125 -11.555 -6.251 1.00 0.00 2 CYS A C 15
ATOM 7030 O O . CYS A 1 2 ? -2.981 -11.967 -5.102 1.00 0.00 2 CYS A O 15
ATOM 7037 N N . LYS A 1 3 ? -3.997 -10.574 -6.565 1.00 0.00 3 LYS A N 15
ATOM 7038 C CA . LYS A 1 3 ? -4.797 -9.962 -5.533 1.00 0.00 3 LYS A CA 15
ATOM 7039 C C . LYS A 1 3 ? -5.802 -9.086 -6.221 1.00 0.00 3 LYS A C 15
ATOM 7040 O O . LYS A 1 3 ? -5.688 -8.811 -7.417 1.00 0.00 3 LYS A O 15
ATOM 7059 N N . ASP A 1 4 ? -6.824 -8.624 -5.463 1.00 0.00 4 ASP A N 15
ATOM 7060 C CA . ASP A 1 4 ? -7.831 -7.775 -6.050 1.00 0.00 4 ASP A CA 15
ATOM 7061 C C . ASP A 1 4 ? -8.147 -6.699 -5.049 1.00 0.00 4 ASP A C 15
ATOM 7062 O O . ASP A 1 4 ? -8.711 -6.966 -3.990 1.00 0.00 4 ASP A O 15
ATOM 7071 N N . ASN A 1 5 ? -7.781 -5.441 -5.382 1.00 0.00 5 ASN A N 15
ATOM 7072 C CA . ASN A 1 5 ? -8.059 -4.341 -4.482 1.00 0.00 5 ASN A CA 15
ATOM 7073 C C . ASN A 1 5 ? -9.306 -3.680 -4.992 1.00 0.00 5 ASN A C 15
ATOM 7074 O O . ASN A 1 5 ? -9.854 -2.778 -4.361 1.00 0.00 5 ASN A O 15
ATOM 7085 N N . LEU A 1 6 ? -9.776 -4.137 -6.166 1.00 0.00 6 LEU A N 15
ATOM 7086 C CA . LEU A 1 6 ? -10.965 -3.582 -6.747 1.00 0.00 6 LEU A CA 15
ATOM 7087 C C . LEU A 1 6 ? -11.862 -4.748 -7.051 1.00 0.00 6 LEU A C 15
ATOM 7088 O O . LEU A 1 6 ? -11.410 -5.883 -7.213 1.00 0.00 6 LEU A O 15
ATOM 7104 N N . PRO A 1 7 ? -13.144 -4.472 -7.126 1.00 0.00 7 PRO A N 15
ATOM 7105 C CA . PRO A 1 7 ? -14.140 -5.498 -7.418 1.00 0.00 7 PRO A CA 15
ATOM 7106 C C . PRO A 1 7 ? -13.989 -6.044 -8.793 1.00 0.00 7 PRO A C 15
ATOM 7107 O O . PRO A 1 7 ? -13.399 -5.413 -9.665 1.00 0.00 7 PRO A O 15
ATOM 7118 N N . ALA A 1 8 ? -14.530 -7.234 -9.010 1.00 0.00 8 ALA A N 15
ATOM 7119 C CA . ALA A 1 8 ? -14.421 -7.865 -10.300 1.00 0.00 8 ALA A CA 15
ATOM 7120 C C . ALA A 1 8 ? -15.171 -7.029 -11.306 1.00 0.00 8 ALA A C 15
ATOM 7121 O O . ALA A 1 8 ? -14.754 -6.898 -12.440 1.00 0.00 8 ALA A O 15
ATOM 7128 N N . ALA A 1 9 ? -16.306 -6.451 -10.891 1.00 0.00 9 ALA A N 15
ATOM 7129 C CA . ALA A 1 9 ? -17.094 -5.646 -11.813 1.00 0.00 9 ALA A CA 15
ATOM 7130 C C . ALA A 1 9 ? -16.248 -4.470 -12.275 1.00 0.00 9 ALA A C 15
ATOM 7131 O O . ALA A 1 9 ? -16.258 -4.113 -13.450 1.00 0.00 9 ALA A O 15
ATOM 7138 N N . THR A 1 10 ? -15.497 -3.851 -11.344 1.00 0.00 10 THR A N 15
ATOM 7139 C CA . THR A 1 10 ? -14.680 -2.700 -11.720 1.00 0.00 10 THR A CA 15
ATOM 7140 C C . THR A 1 10 ? -13.503 -3.192 -12.513 1.00 0.00 10 THR A C 15
ATOM 7141 O O . THR A 1 10 ? -13.177 -2.639 -13.544 1.00 0.00 10 THR A O 15
ATOM 7152 N N . CYS A 1 11 ? -12.850 -4.261 -12.033 1.00 0.00 11 CYS A N 15
ATOM 7153 C CA . CYS A 1 11 ? -11.683 -4.785 -12.735 1.00 0.00 11 CYS A CA 15
ATOM 7154 C C . CYS A 1 11 ? -12.118 -5.213 -14.120 1.00 0.00 11 CYS A C 15
ATOM 7155 O O . CYS A 1 11 ? -11.361 -5.114 -15.072 1.00 0.00 11 CYS A O 15
ATOM 7162 N N . SER A 1 12 ? -13.351 -5.708 -14.238 1.00 0.00 12 SER A N 15
ATOM 7163 C CA . SER A 1 12 ? -13.847 -6.149 -15.538 1.00 0.00 12 SER A CA 15
ATOM 7164 C C . SER A 1 12 ? -13.902 -4.950 -16.428 1.00 0.00 12 SER A C 15
ATOM 7165 O O . SER A 1 12 ? -13.546 -5.016 -17.592 1.00 0.00 12 SER A O 15
ATOM 7173 N N . ASN A 1 13 ? -14.366 -3.821 -15.879 1.00 0.00 13 ASN A N 15
ATOM 7174 C CA . ASN A 1 13 ? -14.455 -2.607 -16.667 1.00 0.00 13 ASN A CA 15
ATOM 7175 C C . ASN A 1 13 ? -13.049 -2.129 -16.912 1.00 0.00 13 ASN A C 15
ATOM 7176 O O . ASN A 1 13 ? -12.749 -1.578 -17.948 1.00 0.00 13 ASN A O 15
ATOM 7187 N N . VAL A 1 14 ? -12.168 -2.341 -15.924 1.00 0.00 14 VAL A N 15
ATOM 7188 C CA . VAL A 1 14 ? -10.785 -1.928 -16.056 1.00 0.00 14 VAL A CA 15
ATOM 7189 C C . VAL A 1 14 ? -10.204 -2.691 -17.193 1.00 0.00 14 VAL A C 15
ATOM 7190 O O . VAL A 1 14 ? -9.529 -2.135 -18.054 1.00 0.00 14 VAL A O 15
ATOM 7203 N N . LYS A 1 15 ? -10.460 -3.987 -17.211 1.00 0.00 15 LYS A N 15
ATOM 7204 C CA . LYS A 1 15 ? -9.952 -4.813 -18.253 1.00 0.00 15 LYS A CA 15
ATOM 7205 C C . LYS A 1 15 ? -10.656 -4.434 -19.531 1.00 0.00 15 LYS A C 15
ATOM 7206 O O . LYS A 1 15 ? -10.043 -4.358 -20.596 1.00 0.00 15 LYS A O 15
ATOM 7225 N N . ALA A 1 16 ? -11.960 -4.184 -19.436 1.00 0.00 16 ALA A N 15
ATOM 7226 C CA . ALA A 1 16 ? -12.736 -3.831 -20.626 1.00 0.00 16 ALA A CA 15
ATOM 7227 C C . ALA A 1 16 ? -12.364 -2.429 -21.030 1.00 0.00 16 ALA A C 15
ATOM 7228 O O . ALA A 1 16 ? -12.852 -1.911 -22.033 1.00 0.00 16 ALA A O 15
ATOM 7235 N N . ASN A 1 17 ? -11.489 -1.791 -20.252 1.00 0.00 17 ASN A N 15
ATOM 7236 C CA . ASN A 1 17 ? -11.085 -0.438 -20.574 1.00 0.00 17 ASN A CA 15
ATOM 7237 C C . ASN A 1 17 ? -9.642 -0.490 -20.946 1.00 0.00 17 ASN A C 15
ATOM 7238 O O . ASN A 1 17 ? -9.059 0.510 -21.356 1.00 0.00 17 ASN A O 15
ATOM 7249 N N . ASN A 1 18 ? -9.026 -1.689 -20.800 1.00 0.00 18 ASN A N 15
ATOM 7250 C CA . ASN A 1 18 ? -7.623 -1.838 -21.136 1.00 0.00 18 ASN A CA 15
ATOM 7251 C C . ASN A 1 18 ? -6.838 -0.971 -20.181 1.00 0.00 18 ASN A C 15
ATOM 7252 O O . ASN A 1 18 ? -5.701 -0.591 -20.460 1.00 0.00 18 ASN A O 15
ATOM 7263 N N . ASN A 1 19 ? -7.446 -0.646 -19.014 1.00 0.00 19 ASN A N 15
ATOM 7264 C CA . ASN A 1 19 ? -6.760 0.172 -18.042 1.00 0.00 19 ASN A CA 15
ATOM 7265 C C . ASN A 1 19 ? -5.908 -0.753 -17.232 1.00 0.00 19 ASN A C 15
ATOM 7266 O O . ASN A 1 19 ? -5.164 -0.327 -16.354 1.00 0.00 19 ASN A O 15
ATOM 7277 N N . CYS A 1 20 ? -6.011 -2.069 -17.527 1.00 0.00 20 CYS A N 15
ATOM 7278 C CA . CYS A 1 20 ? -5.217 -3.047 -16.812 1.00 0.00 20 CYS A CA 15
ATOM 7279 C C . CYS A 1 20 ? -3.783 -2.860 -17.243 1.00 0.00 20 CYS A C 15
ATOM 7280 O O . CYS A 1 20 ? -2.872 -3.453 -16.678 1.00 0.00 20 CYS A O 15
ATOM 7287 N N . SER A 1 21 ? -3.566 -2.014 -18.279 1.00 0.00 21 SER A N 15
ATOM 7288 C CA . SER A 1 21 ? -2.223 -1.773 -18.751 1.00 0.00 21 SER A CA 15
ATOM 7289 C C . SER A 1 21 ? -1.698 -0.579 -17.997 1.00 0.00 21 SER A C 15
ATOM 7290 O O . SER A 1 21 ? -0.582 -0.120 -18.236 1.00 0.00 21 SER A O 15
ATOM 7298 N N . SER A 1 22 ? -2.516 -0.047 -17.060 1.00 0.00 22 SER A N 15
ATOM 7299 C CA . SER A 1 22 ? -2.093 1.097 -16.290 1.00 0.00 22 SER A CA 15
ATOM 7300 C C . SER A 1 22 ? -1.596 0.577 -14.974 1.00 0.00 22 SER A C 15
ATOM 7301 O O . SER A 1 22 ? -2.112 -0.402 -14.447 1.00 0.00 22 SER A O 15
ATOM 7309 N N . GLU A 1 23 ? -0.572 1.250 -14.407 1.00 0.00 23 GLU A N 15
ATOM 7310 C CA . GLU A 1 23 ? -0.022 0.815 -13.135 1.00 0.00 23 GLU A CA 15
ATOM 7311 C C . GLU A 1 23 ? -1.026 1.160 -12.070 1.00 0.00 23 GLU A C 15
ATOM 7312 O O . GLU A 1 23 ? -0.851 0.821 -10.902 1.00 0.00 23 GLU A O 15
ATOM 7324 N N . LYS A 1 24 ? -2.108 1.848 -12.468 1.00 0.00 24 LYS A N 15
ATOM 7325 C CA . LYS A 1 24 ? -3.104 2.220 -11.532 1.00 0.00 24 LYS A CA 15
ATOM 7326 C C . LYS A 1 24 ? -3.951 1.003 -11.254 1.00 0.00 24 LYS A C 15
ATOM 7327 O O . LYS A 1 24 ? -4.590 0.907 -10.209 1.00 0.00 24 LYS A O 15
ATOM 7346 N N . TYR A 1 25 ? -3.964 0.031 -12.201 1.00 0.00 25 TYR A N 15
ATOM 7347 C CA . TYR A 1 25 ? -4.775 -1.142 -12.001 1.00 0.00 25 TYR A CA 15
ATOM 7348 C C . TYR A 1 25 ? -3.891 -2.364 -12.071 1.00 0.00 25 TYR A C 15
ATOM 7349 O O . TYR A 1 25 ? -4.355 -3.480 -11.866 1.00 0.00 25 TYR A O 15
ATOM 7367 N N . LYS A 1 26 ? -2.591 -2.176 -12.359 1.00 0.00 26 LYS A N 15
ATOM 7368 C CA . LYS A 1 26 ? -1.695 -3.324 -12.425 1.00 0.00 26 LYS A CA 15
ATOM 7369 C C . LYS A 1 26 ? -1.378 -3.723 -11.008 1.00 0.00 26 LYS A C 15
ATOM 7370 O O . LYS A 1 26 ? -0.770 -4.761 -10.766 1.00 0.00 26 LYS A O 15
ATOM 7389 N N . THR A 1 27 ? -1.798 -2.886 -10.034 1.00 0.00 27 THR A N 15
ATOM 7390 C CA . THR A 1 27 ? -1.524 -3.192 -8.651 1.00 0.00 27 THR A CA 15
ATOM 7391 C C . THR A 1 27 ? -2.842 -3.224 -7.919 1.00 0.00 27 THR A C 15
ATOM 7392 O O . THR A 1 27 ? -2.879 -3.236 -6.689 1.00 0.00 27 THR A O 15
ATOM 7403 N N . ASN A 1 28 ? -3.960 -3.239 -8.672 1.00 0.00 28 ASN A N 15
ATOM 7404 C CA . ASN A 1 28 ? -5.256 -3.264 -8.034 1.00 0.00 28 ASN A CA 15
ATOM 7405 C C . ASN A 1 28 ? -6.057 -4.368 -8.676 1.00 0.00 28 ASN A C 15
ATOM 7406 O O . ASN A 1 28 ? -6.875 -5.015 -8.025 1.00 0.00 28 ASN A O 15
ATOM 7417 N N . CYS A 1 29 ? -5.828 -4.601 -9.985 1.00 0.00 29 CYS A N 15
ATOM 7418 C CA . CYS A 1 29 ? -6.559 -5.646 -10.680 1.00 0.00 29 CYS A CA 15
ATOM 7419 C C . CYS A 1 29 ? -5.541 -6.509 -11.363 1.00 0.00 29 CYS A C 15
ATOM 7420 O O . CYS A 1 29 ? -5.699 -6.872 -12.514 1.00 0.00 29 CYS A O 15
ATOM 7427 N N . ALA A 1 30 ? -4.464 -6.856 -10.635 1.00 0.00 30 ALA A N 15
ATOM 7428 C CA . ALA A 1 30 ? -3.413 -7.679 -11.217 1.00 0.00 30 ALA A CA 15
ATOM 7429 C C . ALA A 1 30 ? -4.007 -9.021 -11.586 1.00 0.00 30 ALA A C 15
ATOM 7430 O O . ALA A 1 30 ? -3.652 -9.605 -12.606 1.00 0.00 30 ALA A O 15
ATOM 7437 N N . LYS A 1 31 ? -4.922 -9.533 -10.746 1.00 0.00 31 LYS A N 15
ATOM 7438 C CA . LYS A 1 31 ? -5.525 -10.827 -11.019 1.00 0.00 31 LYS A CA 15
ATOM 7439 C C . LYS A 1 31 ? -6.282 -10.733 -12.337 1.00 0.00 31 LYS A C 15
ATOM 7440 O O . LYS A 1 31 ? -6.201 -11.627 -13.175 1.00 0.00 31 LYS A O 15
ATOM 7459 N N . THR A 1 32 ? -7.033 -9.633 -12.525 1.00 0.00 32 THR A N 15
ATOM 7460 C CA . THR A 1 32 ? -7.807 -9.468 -13.758 1.00 0.00 32 THR A CA 15
ATOM 7461 C C . THR A 1 32 ? -6.838 -9.204 -14.873 1.00 0.00 32 THR A C 15
ATOM 7462 O O . THR A 1 32 ? -7.025 -9.669 -15.996 1.00 0.00 32 THR A O 15
ATOM 7473 N N . CYS A 1 33 ? -5.773 -8.438 -14.576 1.00 0.00 33 CYS A N 15
ATOM 7474 C CA . CYS A 1 33 ? -4.789 -8.126 -15.592 1.00 0.00 33 CYS A CA 15
ATOM 7475 C C . CYS A 1 33 ? -4.207 -9.434 -16.072 1.00 0.00 33 CYS A C 15
ATOM 7476 O O . CYS A 1 33 ? -3.976 -9.620 -17.264 1.00 0.00 33 CYS A O 15
ATOM 7483 N N . GLY A 1 34 ? -3.953 -10.371 -15.128 1.00 0.00 34 GLY A N 15
ATOM 7484 C CA . GLY A 1 34 ? -3.409 -11.656 -15.513 1.00 0.00 34 GLY A CA 15
ATOM 7485 C C . GLY A 1 34 ? -1.948 -11.649 -15.189 1.00 0.00 34 GLY A C 15
ATOM 7486 O O . GLY A 1 34 ? -1.168 -12.387 -15.786 1.00 0.00 34 GLY A O 15
ATOM 7490 N N . GLU A 1 35 ? -1.541 -10.797 -14.222 1.00 0.00 35 GLU A N 15
ATOM 7491 C CA . GLU A 1 35 ? -0.142 -10.740 -13.853 1.00 0.00 35 GLU A CA 15
ATOM 7492 C C . GLU A 1 35 ? 0.207 -12.063 -13.227 1.00 0.00 35 GLU A C 15
ATOM 7493 O O . GLU A 1 35 ? 1.290 -12.601 -13.446 1.00 0.00 35 GLU A O 15
ATOM 7505 N N . CYS A 1 36 ? -0.726 -12.614 -12.420 1.00 0.00 36 CYS A N 15
ATOM 7506 C CA . CYS A 1 36 ? -0.471 -13.888 -11.779 1.00 0.00 36 CYS A CA 15
ATOM 7507 C C . CYS A 1 36 ? -1.008 -14.979 -12.712 1.00 0.00 36 CYS A C 15
ATOM 7508 O O . CYS A 1 36 ? -2.085 -14.754 -13.330 1.00 0.00 36 CYS A O 15
ATOM 7516 N N . ALA A 1 1 ? 2.351 -9.610 -7.023 1.00 0.00 1 ALA A N 16
ATOM 7517 C CA . ALA A 1 1 ? 1.201 -9.114 -7.834 1.00 0.00 1 ALA A CA 16
ATOM 7518 C C . ALA A 1 1 ? 0.174 -10.205 -7.996 1.00 0.00 1 ALA A C 16
ATOM 7519 O O . ALA A 1 1 ? 0.270 -11.039 -8.898 1.00 0.00 1 ALA A O 16
ATOM 7528 N N . CYS A 1 2 ? -0.841 -10.212 -7.111 1.00 0.00 2 CYS A N 16
ATOM 7529 C CA . CYS A 1 2 ? -1.864 -11.221 -7.195 1.00 0.00 2 CYS A CA 16
ATOM 7530 C C . CYS A 1 2 ? -3.060 -10.685 -6.474 1.00 0.00 2 CYS A C 16
ATOM 7531 O O . CYS A 1 2 ? -2.973 -9.682 -5.768 1.00 0.00 2 CYS A O 16
ATOM 7538 N N . LYS A 1 3 ? -4.229 -11.364 -6.648 1.00 0.00 3 LYS A N 16
ATOM 7539 C CA . LYS A 1 3 ? -5.441 -10.918 -5.990 1.00 0.00 3 LYS A CA 16
ATOM 7540 C C . LYS A 1 3 ? -5.798 -9.579 -6.575 1.00 0.00 3 LYS A C 16
ATOM 7541 O O . LYS A 1 3 ? -5.231 -9.154 -7.585 1.00 0.00 3 LYS A O 16
ATOM 7560 N N . ASP A 1 4 ? -6.763 -8.883 -5.947 1.00 0.00 4 ASP A N 16
ATOM 7561 C CA . ASP A 1 4 ? -7.156 -7.605 -6.444 1.00 0.00 4 ASP A CA 16
ATOM 7562 C C . ASP A 1 4 ? -7.739 -6.833 -5.290 1.00 0.00 4 ASP A C 16
ATOM 7563 O O . ASP A 1 4 ? -8.175 -7.409 -4.295 1.00 0.00 4 ASP A O 16
ATOM 7572 N N . ASN A 1 5 ? -7.745 -5.484 -5.414 1.00 0.00 5 ASN A N 16
ATOM 7573 C CA . ASN A 1 5 ? -8.293 -4.656 -4.364 1.00 0.00 5 ASN A CA 16
ATOM 7574 C C . ASN A 1 5 ? -9.593 -4.117 -4.882 1.00 0.00 5 ASN A C 16
ATOM 7575 O O . ASN A 1 5 ? -10.505 -3.809 -4.116 1.00 0.00 5 ASN A O 16
ATOM 7586 N N . LEU A 1 6 ? -9.693 -3.993 -6.222 1.00 0.00 6 LEU A N 16
ATOM 7587 C CA . LEU A 1 6 ? -10.895 -3.495 -6.819 1.00 0.00 6 LEU A CA 16
ATOM 7588 C C . LEU A 1 6 ? -11.760 -4.696 -7.093 1.00 0.00 6 LEU A C 16
ATOM 7589 O O . LEU A 1 6 ? -11.273 -5.818 -7.244 1.00 0.00 6 LEU A O 16
ATOM 7605 N N . PRO A 1 7 ? -13.049 -4.461 -7.159 1.00 0.00 7 PRO A N 16
ATOM 7606 C CA . PRO A 1 7 ? -14.018 -5.519 -7.425 1.00 0.00 7 PRO A CA 16
ATOM 7607 C C . PRO A 1 7 ? -13.877 -6.072 -8.799 1.00 0.00 7 PRO A C 16
ATOM 7608 O O . PRO A 1 7 ? -13.314 -5.435 -9.683 1.00 0.00 7 PRO A O 16
ATOM 7619 N N . ALA A 1 8 ? -14.398 -7.274 -9.001 1.00 0.00 8 ALA A N 16
ATOM 7620 C CA . ALA A 1 8 ? -14.296 -7.912 -10.291 1.00 0.00 8 ALA A CA 16
ATOM 7621 C C . ALA A 1 8 ? -15.075 -7.094 -11.292 1.00 0.00 8 ALA A C 16
ATOM 7622 O O . ALA A 1 8 ? -14.673 -6.963 -12.434 1.00 0.00 8 ALA A O 16
ATOM 7629 N N . ALA A 1 9 ? -16.213 -6.534 -10.865 1.00 0.00 9 ALA A N 16
ATOM 7630 C CA . ALA A 1 9 ? -17.028 -5.747 -11.782 1.00 0.00 9 ALA A CA 16
ATOM 7631 C C . ALA A 1 9 ? -16.209 -4.559 -12.257 1.00 0.00 9 ALA A C 16
ATOM 7632 O O . ALA A 1 9 ? -16.235 -4.209 -13.435 1.00 0.00 9 ALA A O 16
ATOM 7639 N N . THR A 1 10 ? -15.464 -3.920 -11.336 1.00 0.00 10 THR A N 16
ATOM 7640 C CA . THR A 1 10 ? -14.672 -2.758 -11.722 1.00 0.00 10 THR A CA 16
ATOM 7641 C C . THR A 1 10 ? -13.493 -3.235 -12.518 1.00 0.00 10 THR A C 16
ATOM 7642 O O . THR A 1 10 ? -13.175 -2.678 -13.548 1.00 0.00 10 THR A O 16
ATOM 7653 N N . CYS A 1 11 ? -12.831 -4.300 -12.044 1.00 0.00 11 CYS A N 16
ATOM 7654 C CA . CYS A 1 11 ? -11.660 -4.813 -12.749 1.00 0.00 11 CYS A CA 16
ATOM 7655 C C . CYS A 1 11 ? -12.093 -5.232 -14.136 1.00 0.00 11 CYS A C 16
ATOM 7656 O O . CYS A 1 11 ? -11.335 -5.126 -15.085 1.00 0.00 11 CYS A O 16
ATOM 7663 N N . SER A 1 12 ? -13.323 -5.729 -14.259 1.00 0.00 12 SER A N 16
ATOM 7664 C CA . SER A 1 12 ? -13.817 -6.161 -15.562 1.00 0.00 12 SER A CA 16
ATOM 7665 C C . SER A 1 12 ? -13.877 -4.954 -16.442 1.00 0.00 12 SER A C 16
ATOM 7666 O O . SER A 1 12 ? -13.519 -5.008 -17.607 1.00 0.00 12 SER A O 16
ATOM 7674 N N . ASN A 1 13 ? -14.345 -3.832 -15.883 1.00 0.00 13 ASN A N 16
ATOM 7675 C CA . ASN A 1 13 ? -14.441 -2.611 -16.661 1.00 0.00 13 ASN A CA 16
ATOM 7676 C C . ASN A 1 13 ? -13.038 -2.112 -16.887 1.00 0.00 13 ASN A C 16
ATOM 7677 O O . ASN A 1 13 ? -12.741 -1.530 -17.904 1.00 0.00 13 ASN A O 16
ATOM 7688 N N . VAL A 1 14 ? -12.159 -2.343 -15.904 1.00 0.00 14 VAL A N 16
ATOM 7689 C CA . VAL A 1 14 ? -10.779 -1.912 -16.019 1.00 0.00 14 VAL A CA 16
ATOM 7690 C C . VAL A 1 14 ? -10.176 -2.658 -17.161 1.00 0.00 14 VAL A C 16
ATOM 7691 O O . VAL A 1 14 ? -9.478 -2.090 -17.995 1.00 0.00 14 VAL A O 16
ATOM 7704 N N . LYS A 1 15 ? -10.444 -3.951 -17.213 1.00 0.00 15 LYS A N 16
ATOM 7705 C CA . LYS A 1 15 ? -9.914 -4.763 -18.259 1.00 0.00 15 LYS A CA 16
ATOM 7706 C C . LYS A 1 15 ? -10.619 -4.381 -19.541 1.00 0.00 15 LYS A C 16
ATOM 7707 O O . LYS A 1 15 ? -10.007 -4.328 -20.607 1.00 0.00 15 LYS A O 16
ATOM 7726 N N . ALA A 1 16 ? -11.923 -4.097 -19.444 1.00 0.00 16 ALA A N 16
ATOM 7727 C CA . ALA A 1 16 ? -12.689 -3.738 -20.638 1.00 0.00 16 ALA A CA 16
ATOM 7728 C C . ALA A 1 16 ? -12.313 -2.331 -21.024 1.00 0.00 16 ALA A C 16
ATOM 7729 O O . ALA A 1 16 ? -12.727 -1.832 -22.070 1.00 0.00 16 ALA A O 16
ATOM 7736 N N . ASN A 1 17 ? -11.519 -1.668 -20.181 1.00 0.00 17 ASN A N 16
ATOM 7737 C CA . ASN A 1 17 ? -11.116 -0.307 -20.479 1.00 0.00 17 ASN A CA 16
ATOM 7738 C C . ASN A 1 17 ? -9.677 -0.352 -20.880 1.00 0.00 17 ASN A C 16
ATOM 7739 O O . ASN A 1 17 ? -9.107 0.654 -21.295 1.00 0.00 17 ASN A O 16
ATOM 7750 N N . ASN A 1 18 ? -9.054 -1.548 -20.756 1.00 0.00 18 ASN A N 16
ATOM 7751 C CA . ASN A 1 18 ? -7.655 -1.691 -21.122 1.00 0.00 18 ASN A CA 16
ATOM 7752 C C . ASN A 1 18 ? -6.846 -0.879 -20.140 1.00 0.00 18 ASN A C 16
ATOM 7753 O O . ASN A 1 18 ? -5.689 -0.546 -20.397 1.00 0.00 18 ASN A O 16
ATOM 7764 N N . ASN A 1 19 ? -7.455 -0.549 -18.973 1.00 0.00 19 ASN A N 16
ATOM 7765 C CA . ASN A 1 19 ? -6.746 0.219 -17.977 1.00 0.00 19 ASN A CA 16
ATOM 7766 C C . ASN A 1 19 ? -5.912 -0.752 -17.202 1.00 0.00 19 ASN A C 16
ATOM 7767 O O . ASN A 1 19 ? -5.132 -0.368 -16.335 1.00 0.00 19 ASN A O 16
ATOM 7778 N N . CYS A 1 20 ? -6.072 -2.060 -17.513 1.00 0.00 20 CYS A N 16
ATOM 7779 C CA . CYS A 1 20 ? -5.301 -3.080 -16.830 1.00 0.00 20 CYS A CA 16
ATOM 7780 C C . CYS A 1 20 ? -3.875 -2.952 -17.304 1.00 0.00 20 CYS A C 16
ATOM 7781 O O . CYS A 1 20 ? -2.979 -3.617 -16.796 1.00 0.00 20 CYS A O 16
ATOM 7788 N N . SER A 1 21 ? -3.647 -2.076 -18.310 1.00 0.00 21 SER A N 16
ATOM 7789 C CA . SER A 1 21 ? -2.309 -1.887 -18.822 1.00 0.00 21 SER A CA 16
ATOM 7790 C C . SER A 1 21 ? -1.684 -0.768 -18.025 1.00 0.00 21 SER A C 16
ATOM 7791 O O . SER A 1 21 ? -0.531 -0.401 -18.246 1.00 0.00 21 SER A O 16
ATOM 7799 N N . SER A 1 22 ? -2.455 -0.203 -17.067 1.00 0.00 22 SER A N 16
ATOM 7800 C CA . SER A 1 22 ? -1.937 0.871 -16.259 1.00 0.00 22 SER A CA 16
ATOM 7801 C C . SER A 1 22 ? -1.442 0.257 -14.983 1.00 0.00 22 SER A C 16
ATOM 7802 O O . SER A 1 22 ? -2.005 -0.714 -14.490 1.00 0.00 22 SER A O 16
ATOM 7810 N N . GLU A 1 23 ? -0.366 0.839 -14.413 1.00 0.00 23 GLU A N 16
ATOM 7811 C CA . GLU A 1 23 ? 0.185 0.310 -13.178 1.00 0.00 23 GLU A CA 16
ATOM 7812 C C . GLU A 1 23 ? -0.762 0.679 -12.072 1.00 0.00 23 GLU A C 16
ATOM 7813 O O . GLU A 1 23 ? -0.585 0.274 -10.926 1.00 0.00 23 GLU A O 16
ATOM 7825 N N . LYS A 1 24 ? -1.798 1.465 -12.408 1.00 0.00 24 LYS A N 16
ATOM 7826 C CA . LYS A 1 24 ? -2.740 1.866 -11.429 1.00 0.00 24 LYS A CA 16
ATOM 7827 C C . LYS A 1 24 ? -3.664 0.700 -11.184 1.00 0.00 24 LYS A C 16
ATOM 7828 O O . LYS A 1 24 ? -4.269 0.591 -10.119 1.00 0.00 24 LYS A O 16
ATOM 7847 N N . TYR A 1 25 ? -3.787 -0.211 -12.180 1.00 0.00 25 TYR A N 16
ATOM 7848 C CA . TYR A 1 25 ? -4.674 -1.332 -12.015 1.00 0.00 25 TYR A CA 16
ATOM 7849 C C . TYR A 1 25 ? -3.866 -2.607 -12.095 1.00 0.00 25 TYR A C 16
ATOM 7850 O O . TYR A 1 25 ? -4.393 -3.690 -11.876 1.00 0.00 25 TYR A O 16
ATOM 7868 N N . LYS A 1 26 ? -2.560 -2.500 -12.409 1.00 0.00 26 LYS A N 16
ATOM 7869 C CA . LYS A 1 26 ? -1.738 -3.703 -12.486 1.00 0.00 26 LYS A CA 16
ATOM 7870 C C . LYS A 1 26 ? -1.399 -4.101 -11.074 1.00 0.00 26 LYS A C 16
ATOM 7871 O O . LYS A 1 26 ? -0.815 -5.157 -10.837 1.00 0.00 26 LYS A O 16
ATOM 7890 N N . THR A 1 27 ? -1.773 -3.245 -10.096 1.00 0.00 27 THR A N 16
ATOM 7891 C CA . THR A 1 27 ? -1.479 -3.548 -8.716 1.00 0.00 27 THR A CA 16
ATOM 7892 C C . THR A 1 27 ? -2.785 -3.546 -7.957 1.00 0.00 27 THR A C 16
ATOM 7893 O O . THR A 1 27 ? -2.801 -3.659 -6.732 1.00 0.00 27 THR A O 16
ATOM 7904 N N . ASN A 1 28 ? -3.921 -3.417 -8.685 1.00 0.00 28 ASN A N 16
ATOM 7905 C CA . ASN A 1 28 ? -5.206 -3.401 -8.017 1.00 0.00 28 ASN A CA 16
ATOM 7906 C C . ASN A 1 28 ? -6.080 -4.446 -8.673 1.00 0.00 28 ASN A C 16
ATOM 7907 O O . ASN A 1 28 ? -7.003 -4.969 -8.056 1.00 0.00 28 ASN A O 16
ATOM 7918 N N . CYS A 1 29 ? -5.795 -4.763 -9.953 1.00 0.00 29 CYS A N 16
ATOM 7919 C CA . CYS A 1 29 ? -6.587 -5.759 -10.652 1.00 0.00 29 CYS A CA 16
ATOM 7920 C C . CYS A 1 29 ? -5.621 -6.698 -11.302 1.00 0.00 29 CYS A C 16
ATOM 7921 O O . CYS A 1 29 ? -5.760 -7.034 -12.461 1.00 0.00 29 CYS A O 16
ATOM 7928 N N . ALA A 1 30 ? -4.614 -7.147 -10.536 1.00 0.00 30 ALA A N 16
ATOM 7929 C CA . ALA A 1 30 ? -3.613 -8.048 -11.083 1.00 0.00 30 ALA A CA 16
ATOM 7930 C C . ALA A 1 30 ? -4.300 -9.334 -11.499 1.00 0.00 30 ALA A C 16
ATOM 7931 O O . ALA A 1 30 ? -3.944 -9.937 -12.502 1.00 0.00 30 ALA A O 16
ATOM 7938 N N . LYS A 1 31 ? -5.295 -9.773 -10.714 1.00 0.00 31 LYS A N 16
ATOM 7939 C CA . LYS A 1 31 ? -5.989 -11.016 -11.030 1.00 0.00 31 LYS A CA 16
ATOM 7940 C C . LYS A 1 31 ? -6.654 -10.870 -12.398 1.00 0.00 31 LYS A C 16
ATOM 7941 O O . LYS A 1 31 ? -6.558 -11.758 -13.241 1.00 0.00 31 LYS A O 16
ATOM 7960 N N . THR A 1 32 ? -7.341 -9.735 -12.626 1.00 0.00 32 THR A N 16
ATOM 7961 C CA . THR A 1 32 ? -8.031 -9.531 -13.906 1.00 0.00 32 THR A CA 16
ATOM 7962 C C . THR A 1 32 ? -6.997 -9.226 -14.957 1.00 0.00 32 THR A C 16
ATOM 7963 O O . THR A 1 32 ? -7.103 -9.678 -16.095 1.00 0.00 32 THR A O 16
ATOM 7974 N N . CYS A 1 33 ? -5.971 -8.444 -14.586 1.00 0.00 33 CYS A N 16
ATOM 7975 C CA . CYS A 1 33 ? -4.937 -8.089 -15.543 1.00 0.00 33 CYS A CA 16
ATOM 7976 C C . CYS A 1 33 ? -4.282 -9.369 -16.008 1.00 0.00 33 CYS A C 16
ATOM 7977 O O . CYS A 1 33 ? -3.965 -9.521 -17.185 1.00 0.00 33 CYS A O 16
ATOM 7984 N N . GLY A 1 34 ? -4.065 -10.319 -15.072 1.00 0.00 34 GLY A N 16
ATOM 7985 C CA . GLY A 1 34 ? -3.447 -11.574 -15.445 1.00 0.00 34 GLY A CA 16
ATOM 7986 C C . GLY A 1 34 ? -2.004 -11.498 -15.050 1.00 0.00 34 GLY A C 16
ATOM 7987 O O . GLY A 1 34 ? -1.188 -12.304 -15.488 1.00 0.00 34 GLY A O 16
ATOM 7991 N N . GLU A 1 35 ? -1.658 -10.505 -14.201 1.00 0.00 35 GLU A N 16
ATOM 7992 C CA . GLU A 1 35 ? -0.282 -10.362 -13.768 1.00 0.00 35 GLU A CA 16
ATOM 7993 C C . GLU A 1 35 ? 0.058 -11.588 -12.961 1.00 0.00 35 GLU A C 16
ATOM 7994 O O . GLU A 1 35 ? 1.166 -12.109 -13.039 1.00 0.00 35 GLU A O 16
ATOM 8006 N N . CYS A 1 36 ? -0.914 -12.068 -12.156 1.00 0.00 36 CYS A N 16
ATOM 8007 C CA . CYS A 1 36 ? -0.672 -13.245 -11.346 1.00 0.00 36 CYS A CA 16
ATOM 8008 C C . CYS A 1 36 ? -0.664 -14.452 -12.290 1.00 0.00 36 CYS A C 16
ATOM 8009 O O . CYS A 1 36 ? -1.717 -14.706 -12.937 1.00 0.00 36 CYS A O 16
ATOM 8017 N N . ALA A 1 1 ? 1.287 -12.350 -7.966 1.00 0.00 1 ALA A N 17
ATOM 8018 C CA . ALA A 1 1 ? 0.501 -11.081 -7.973 1.00 0.00 1 ALA A CA 17
ATOM 8019 C C . ALA A 1 1 ? -0.977 -11.385 -7.960 1.00 0.00 1 ALA A C 17
ATOM 8020 O O . ALA A 1 1 ? -1.766 -10.724 -8.635 1.00 0.00 1 ALA A O 17
ATOM 8029 N N . CYS A 1 2 ? -1.374 -12.408 -7.179 1.00 0.00 2 CYS A N 17
ATOM 8030 C CA . CYS A 1 2 ? -2.772 -12.767 -7.107 1.00 0.00 2 CYS A CA 17
ATOM 8031 C C . CYS A 1 2 ? -3.360 -11.998 -5.966 1.00 0.00 2 CYS A C 17
ATOM 8032 O O . CYS A 1 2 ? -3.233 -12.387 -4.809 1.00 0.00 2 CYS A O 17
ATOM 8039 N N . LYS A 1 3 ? -4.028 -10.871 -6.282 1.00 0.00 3 LYS A N 17
ATOM 8040 C CA . LYS A 1 3 ? -4.620 -10.068 -5.245 1.00 0.00 3 LYS A CA 17
ATOM 8041 C C . LYS A 1 3 ? -5.698 -9.248 -5.889 1.00 0.00 3 LYS A C 17
ATOM 8042 O O . LYS A 1 3 ? -5.686 -9.024 -7.101 1.00 0.00 3 LYS A O 17
ATOM 8061 N N . ASP A 1 4 ? -6.669 -8.777 -5.072 1.00 0.00 4 ASP A N 17
ATOM 8062 C CA . ASP A 1 4 ? -7.742 -7.978 -5.610 1.00 0.00 4 ASP A CA 17
ATOM 8063 C C . ASP A 1 4 ? -7.921 -6.805 -4.691 1.00 0.00 4 ASP A C 17
ATOM 8064 O O . ASP A 1 4 ? -8.348 -6.957 -3.548 1.00 0.00 4 ASP A O 17
ATOM 8073 N N . ASN A 1 5 ? -7.591 -5.593 -5.188 1.00 0.00 5 ASN A N 17
ATOM 8074 C CA . ASN A 1 5 ? -7.740 -4.407 -4.371 1.00 0.00 5 ASN A CA 17
ATOM 8075 C C . ASN A 1 5 ? -8.954 -3.683 -4.878 1.00 0.00 5 ASN A C 17
ATOM 8076 O O . ASN A 1 5 ? -9.427 -2.728 -4.265 1.00 0.00 5 ASN A O 17
ATOM 8087 N N . LEU A 1 6 ? -9.479 -4.141 -6.028 1.00 0.00 6 LEU A N 17
ATOM 8088 C CA . LEU A 1 6 ? -10.641 -3.519 -6.600 1.00 0.00 6 LEU A CA 17
ATOM 8089 C C . LEU A 1 6 ? -11.603 -4.629 -6.927 1.00 0.00 6 LEU A C 17
ATOM 8090 O O . LEU A 1 6 ? -11.218 -5.791 -7.076 1.00 0.00 6 LEU A O 17
ATOM 8106 N N . PRO A 1 7 ? -12.869 -4.273 -7.035 1.00 0.00 7 PRO A N 17
ATOM 8107 C CA . PRO A 1 7 ? -13.927 -5.233 -7.347 1.00 0.00 7 PRO A CA 17
ATOM 8108 C C . PRO A 1 7 ? -13.791 -5.797 -8.717 1.00 0.00 7 PRO A C 17
ATOM 8109 O O . PRO A 1 7 ? -13.147 -5.211 -9.586 1.00 0.00 7 PRO A O 17
ATOM 8120 N N . ALA A 1 8 ? -14.407 -6.953 -8.934 1.00 0.00 8 ALA A N 17
ATOM 8121 C CA . ALA A 1 8 ? -14.325 -7.602 -10.219 1.00 0.00 8 ALA A CA 17
ATOM 8122 C C . ALA A 1 8 ? -15.059 -6.756 -11.228 1.00 0.00 8 ALA A C 17
ATOM 8123 O O . ALA A 1 8 ? -14.673 -6.688 -12.377 1.00 0.00 8 ALA A O 17
ATOM 8130 N N . ALA A 1 9 ? -16.145 -6.104 -10.801 1.00 0.00 9 ALA A N 17
ATOM 8131 C CA . ALA A 1 9 ? -16.914 -5.285 -11.726 1.00 0.00 9 ALA A CA 17
ATOM 8132 C C . ALA A 1 9 ? -16.015 -4.174 -12.247 1.00 0.00 9 ALA A C 17
ATOM 8133 O O . ALA A 1 9 ? -16.026 -3.863 -13.436 1.00 0.00 9 ALA A O 17
ATOM 8140 N N . THR A 1 10 ? -15.218 -3.559 -11.353 1.00 0.00 10 THR A N 17
ATOM 8141 C CA . THR A 1 10 ? -14.347 -2.470 -11.782 1.00 0.00 10 THR A CA 17
ATOM 8142 C C . THR A 1 10 ? -13.209 -3.057 -12.567 1.00 0.00 10 THR A C 17
ATOM 8143 O O . THR A 1 10 ? -12.854 -2.557 -13.621 1.00 0.00 10 THR A O 17
ATOM 8154 N N . CYS A 1 11 ? -12.620 -4.145 -12.055 1.00 0.00 11 CYS A N 17
ATOM 8155 C CA . CYS A 1 11 ? -11.496 -4.768 -12.743 1.00 0.00 11 CYS A CA 17
ATOM 8156 C C . CYS A 1 11 ? -11.975 -5.242 -14.099 1.00 0.00 11 CYS A C 17
ATOM 8157 O O . CYS A 1 11 ? -11.226 -5.244 -15.062 1.00 0.00 11 CYS A O 17
ATOM 8164 N N . SER A 1 12 ? -13.237 -5.660 -14.175 1.00 0.00 12 SER A N 17
ATOM 8165 C CA . SER A 1 12 ? -13.781 -6.145 -15.441 1.00 0.00 12 SER A CA 17
ATOM 8166 C C . SER A 1 12 ? -13.788 -5.002 -16.398 1.00 0.00 12 SER A C 17
ATOM 8167 O O . SER A 1 12 ? -13.429 -5.149 -17.547 1.00 0.00 12 SER A O 17
ATOM 8175 N N . ASN A 1 13 ? -14.221 -3.832 -15.924 1.00 0.00 13 ASN A N 17
ATOM 8176 C CA . ASN A 1 13 ? -14.268 -2.667 -16.784 1.00 0.00 13 ASN A CA 17
ATOM 8177 C C . ASN A 1 13 ? -12.850 -2.272 -17.082 1.00 0.00 13 ASN A C 17
ATOM 8178 O O . ASN A 1 13 ? -12.543 -1.819 -18.156 1.00 0.00 13 ASN A O 17
ATOM 8189 N N . VAL A 1 14 ? -11.969 -2.450 -16.098 1.00 0.00 14 VAL A N 17
ATOM 8190 C CA . VAL A 1 14 ? -10.571 -2.109 -16.276 1.00 0.00 14 VAL A CA 17
ATOM 8191 C C . VAL A 1 14 ? -10.033 -2.987 -17.356 1.00 0.00 14 VAL A C 17
ATOM 8192 O O . VAL A 1 14 ? -9.341 -2.530 -18.256 1.00 0.00 14 VAL A O 17
ATOM 8205 N N . LYS A 1 15 ? -10.351 -4.262 -17.281 1.00 0.00 15 LYS A N 17
ATOM 8206 C CA . LYS A 1 15 ? -9.880 -5.189 -18.257 1.00 0.00 15 LYS A CA 17
ATOM 8207 C C . LYS A 1 15 ? -10.609 -4.910 -19.554 1.00 0.00 15 LYS A C 17
ATOM 8208 O O . LYS A 1 15 ? -10.026 -4.973 -20.635 1.00 0.00 15 LYS A O 17
ATOM 8227 N N . ALA A 1 16 ? -11.903 -4.586 -19.454 1.00 0.00 16 ALA A N 17
ATOM 8228 C CA . ALA A 1 16 ? -12.694 -4.324 -20.658 1.00 0.00 16 ALA A CA 17
ATOM 8229 C C . ALA A 1 16 ? -12.315 -2.962 -21.190 1.00 0.00 16 ALA A C 17
ATOM 8230 O O . ALA A 1 16 ? -12.801 -2.539 -22.238 1.00 0.00 16 ALA A O 17
ATOM 8237 N N . ASN A 1 17 ? -11.438 -2.255 -20.475 1.00 0.00 17 ASN A N 17
ATOM 8238 C CA . ASN A 1 17 ? -11.035 -0.930 -20.927 1.00 0.00 17 ASN A CA 17
ATOM 8239 C C . ASN A 1 17 ? -9.563 -0.973 -21.183 1.00 0.00 17 ASN A C 17
ATOM 8240 O O . ASN A 1 17 ? -8.976 0.002 -21.645 1.00 0.00 17 ASN A O 17
ATOM 8251 N N . ASN A 1 18 ? -8.929 -2.128 -20.885 1.00 0.00 18 ASN A N 17
ATOM 8252 C CA . ASN A 1 18 ? -7.502 -2.253 -21.101 1.00 0.00 18 ASN A CA 17
ATOM 8253 C C . ASN A 1 18 ? -6.822 -1.189 -20.264 1.00 0.00 18 ASN A C 17
ATOM 8254 O O . ASN A 1 18 ? -5.822 -0.603 -20.674 1.00 0.00 18 ASN A O 17
ATOM 8265 N N . ASN A 1 19 ? -7.371 -0.930 -19.049 1.00 0.00 19 ASN A N 17
ATOM 8266 C CA . ASN A 1 19 ? -6.781 0.069 -18.180 1.00 0.00 19 ASN A CA 17
ATOM 8267 C C . ASN A 1 19 ? -5.701 -0.622 -17.403 1.00 0.00 19 ASN A C 17
ATOM 8268 O O . ASN A 1 19 ? -5.068 -0.033 -16.533 1.00 0.00 19 ASN A O 17
ATOM 8279 N N . CYS A 1 20 ? -5.481 -1.917 -17.714 1.00 0.00 20 CYS A N 17
ATOM 8280 C CA . CYS A 1 20 ? -4.446 -2.685 -17.030 1.00 0.00 20 CYS A CA 17
ATOM 8281 C C . CYS A 1 20 ? -3.114 -2.047 -17.337 1.00 0.00 20 CYS A C 17
ATOM 8282 O O . CYS A 1 20 ? -2.138 -2.257 -16.623 1.00 0.00 20 CYS A O 17
ATOM 8289 N N . SER A 1 21 ? -3.055 -1.253 -18.425 1.00 0.00 21 SER A N 17
ATOM 8290 C CA . SER A 1 21 ? -1.809 -0.606 -18.785 1.00 0.00 21 SER A CA 17
ATOM 8291 C C . SER A 1 21 ? -1.525 0.448 -17.738 1.00 0.00 21 SER A C 17
ATOM 8292 O O . SER A 1 21 ? -0.404 0.938 -17.624 1.00 0.00 21 SER A O 17
ATOM 8300 N N . SER A 1 22 ? -2.561 0.815 -16.946 1.00 0.00 22 SER A N 17
ATOM 8301 C CA . SER A 1 22 ? -2.370 1.815 -15.924 1.00 0.00 22 SER A CA 17
ATOM 8302 C C . SER A 1 22 ? -1.903 1.101 -14.694 1.00 0.00 22 SER A C 17
ATOM 8303 O O . SER A 1 22 ? -2.323 -0.016 -14.414 1.00 0.00 22 SER A O 17
ATOM 8311 N N . GLU A 1 23 ? -1.018 1.757 -13.918 1.00 0.00 23 GLU A N 17
ATOM 8312 C CA . GLU A 1 23 ? -0.509 1.143 -12.707 1.00 0.00 23 GLU A CA 17
ATOM 8313 C C . GLU A 1 23 ? -1.581 1.275 -11.664 1.00 0.00 23 GLU A C 17
ATOM 8314 O O . GLU A 1 23 ? -1.423 0.825 -10.531 1.00 0.00 23 GLU A O 17
ATOM 8326 N N . LYS A 1 24 ? -2.710 1.904 -12.042 1.00 0.00 24 LYS A N 17
ATOM 8327 C CA . LYS A 1 24 ? -3.778 2.080 -11.125 1.00 0.00 24 LYS A CA 17
ATOM 8328 C C . LYS A 1 24 ? -4.515 0.775 -11.037 1.00 0.00 24 LYS A C 17
ATOM 8329 O O . LYS A 1 24 ? -5.238 0.524 -10.076 1.00 0.00 24 LYS A O 17
ATOM 8348 N N . TYR A 1 25 ? -4.340 -0.095 -12.052 1.00 0.00 25 TYR A N 17
ATOM 8349 C CA . TYR A 1 25 ? -5.035 -1.353 -12.039 1.00 0.00 25 TYR A CA 17
ATOM 8350 C C . TYR A 1 25 ? -4.042 -2.449 -12.319 1.00 0.00 25 TYR A C 17
ATOM 8351 O O . TYR A 1 25 ? -4.383 -3.627 -12.286 1.00 0.00 25 TYR A O 17
ATOM 8369 N N . LYS A 1 26 ? -2.788 -2.077 -12.596 1.00 0.00 26 LYS A N 17
ATOM 8370 C CA . LYS A 1 26 ? -1.787 -3.074 -12.882 1.00 0.00 26 LYS A CA 17
ATOM 8371 C C . LYS A 1 26 ? -1.421 -3.749 -11.575 1.00 0.00 26 LYS A C 17
ATOM 8372 O O . LYS A 1 26 ? -0.906 -4.865 -11.566 1.00 0.00 26 LYS A O 17
ATOM 8391 N N . THR A 1 27 ? -1.690 -3.064 -10.431 1.00 0.00 27 THR A N 17
ATOM 8392 C CA . THR A 1 27 ? -1.347 -3.644 -9.143 1.00 0.00 27 THR A CA 17
ATOM 8393 C C . THR A 1 27 ? -2.608 -3.736 -8.313 1.00 0.00 27 THR A C 17
ATOM 8394 O O . THR A 1 27 ? -2.567 -4.146 -7.153 1.00 0.00 27 THR A O 17
ATOM 8405 N N . ASN A 1 28 ? -3.761 -3.358 -8.899 1.00 0.00 28 ASN A N 17
ATOM 8406 C CA . ASN A 1 28 ? -5.003 -3.414 -8.147 1.00 0.00 28 ASN A CA 17
ATOM 8407 C C . ASN A 1 28 ? -5.880 -4.457 -8.786 1.00 0.00 28 ASN A C 17
ATOM 8408 O O . ASN A 1 28 ? -6.742 -5.042 -8.130 1.00 0.00 28 ASN A O 17
ATOM 8419 N N . CYS A 1 29 ? -5.669 -4.711 -10.090 1.00 0.00 29 CYS A N 17
ATOM 8420 C CA . CYS A 1 29 ? -6.475 -5.703 -10.776 1.00 0.00 29 CYS A CA 17
ATOM 8421 C C . CYS A 1 29 ? -5.531 -6.621 -11.478 1.00 0.00 29 CYS A C 17
ATOM 8422 O O . CYS A 1 29 ? -5.772 -7.030 -12.597 1.00 0.00 29 CYS A O 17
ATOM 8429 N N . ALA A 1 30 ? -4.427 -6.969 -10.807 1.00 0.00 30 ALA A N 17
ATOM 8430 C CA . ALA A 1 30 ? -3.441 -7.845 -11.412 1.00 0.00 30 ALA A CA 17
ATOM 8431 C C . ALA A 1 30 ? -4.095 -9.188 -11.680 1.00 0.00 30 ALA A C 17
ATOM 8432 O O . ALA A 1 30 ? -3.813 -9.832 -12.683 1.00 0.00 30 ALA A O 17
ATOM 8439 N N . LYS A 1 31 ? -4.978 -9.627 -10.769 1.00 0.00 31 LYS A N 17
ATOM 8440 C CA . LYS A 1 31 ? -5.633 -10.917 -10.940 1.00 0.00 31 LYS A CA 17
ATOM 8441 C C . LYS A 1 31 ? -6.456 -10.877 -12.228 1.00 0.00 31 LYS A C 17
ATOM 8442 O O . LYS A 1 31 ? -6.414 -11.805 -13.032 1.00 0.00 31 LYS A O 17
ATOM 8461 N N . THR A 1 32 ? -7.219 -9.783 -12.429 1.00 0.00 32 THR A N 17
ATOM 8462 C CA . THR A 1 32 ? -8.057 -9.673 -13.632 1.00 0.00 32 THR A CA 17
ATOM 8463 C C . THR A 1 32 ? -7.154 -9.414 -14.806 1.00 0.00 32 THR A C 17
ATOM 8464 O O . THR A 1 32 ? -7.370 -9.936 -15.897 1.00 0.00 32 THR A O 17
ATOM 8475 N N . CYS A 1 33 ? -6.119 -8.593 -14.594 1.00 0.00 33 CYS A N 17
ATOM 8476 C CA . CYS A 1 33 ? -5.205 -8.270 -15.669 1.00 0.00 33 CYS A CA 17
ATOM 8477 C C . CYS A 1 33 ? -4.564 -9.557 -16.137 1.00 0.00 33 CYS A C 17
ATOM 8478 O O . CYS A 1 33 ? -4.368 -9.761 -17.331 1.00 0.00 33 CYS A O 17
ATOM 8485 N N . GLY A 1 34 ? -4.220 -10.451 -15.187 1.00 0.00 34 GLY A N 17
ATOM 8486 C CA . GLY A 1 34 ? -3.610 -11.711 -15.566 1.00 0.00 34 GLY A CA 17
ATOM 8487 C C . GLY A 1 34 ? -2.147 -11.615 -15.262 1.00 0.00 34 GLY A C 17
ATOM 8488 O O . GLY A 1 34 ? -1.354 -12.435 -15.718 1.00 0.00 34 GLY A O 17
ATOM 8492 N N . GLU A 1 35 ? -1.755 -10.592 -14.474 1.00 0.00 35 GLU A N 17
ATOM 8493 C CA . GLU A 1 35 ? -0.357 -10.435 -14.130 1.00 0.00 35 GLU A CA 17
ATOM 8494 C C . GLU A 1 35 ? 0.025 -11.627 -13.293 1.00 0.00 35 GLU A C 17
ATOM 8495 O O . GLU A 1 35 ? 1.138 -12.137 -13.386 1.00 0.00 35 GLU A O 17
ATOM 8507 N N . CYS A 1 36 ? -0.919 -12.090 -12.443 1.00 0.00 36 CYS A N 17
ATOM 8508 C CA . CYS A 1 36 ? -0.645 -13.234 -11.597 1.00 0.00 36 CYS A CA 17
ATOM 8509 C C . CYS A 1 36 ? -0.431 -14.444 -12.519 1.00 0.00 36 CYS A C 17
ATOM 8510 O O . CYS A 1 36 ? 0.689 -15.021 -12.489 1.00 0.00 36 CYS A O 17
ATOM 8518 N N . ALA A 1 1 ? -0.955 -15.616 -5.429 1.00 0.00 1 ALA A N 18
ATOM 8519 C CA . ALA A 1 1 ? 0.025 -14.501 -5.589 1.00 0.00 1 ALA A CA 18
ATOM 8520 C C . ALA A 1 1 ? -0.627 -13.331 -6.285 1.00 0.00 1 ALA A C 18
ATOM 8521 O O . ALA A 1 1 ? 0.029 -12.571 -6.998 1.00 0.00 1 ALA A O 18
ATOM 8530 N N . CYS A 1 2 ? -1.950 -13.171 -6.081 1.00 0.00 2 CYS A N 18
ATOM 8531 C CA . CYS A 1 2 ? -2.655 -12.077 -6.709 1.00 0.00 2 CYS A CA 18
ATOM 8532 C C . CYS A 1 2 ? -3.380 -11.347 -5.622 1.00 0.00 2 CYS A C 18
ATOM 8533 O O . CYS A 1 2 ? -3.742 -11.929 -4.602 1.00 0.00 2 CYS A O 18
ATOM 8540 N N . LYS A 1 3 ? -3.611 -10.034 -5.831 1.00 0.00 3 LYS A N 18
ATOM 8541 C CA . LYS A 1 3 ? -4.304 -9.253 -4.835 1.00 0.00 3 LYS A CA 18
ATOM 8542 C C . LYS A 1 3 ? -5.425 -8.553 -5.536 1.00 0.00 3 LYS A C 18
ATOM 8543 O O . LYS A 1 3 ? -5.298 -8.154 -6.694 1.00 0.00 3 LYS A O 18
ATOM 8562 N N . ASP A 1 4 ? -6.568 -8.391 -4.835 1.00 0.00 4 ASP A N 18
ATOM 8563 C CA . ASP A 1 4 ? -7.692 -7.730 -5.434 1.00 0.00 4 ASP A CA 18
ATOM 8564 C C . ASP A 1 4 ? -7.983 -6.511 -4.606 1.00 0.00 4 ASP A C 18
ATOM 8565 O O . ASP A 1 4 ? -8.445 -6.611 -3.471 1.00 0.00 4 ASP A O 18
ATOM 8574 N N . ASN A 1 5 ? -7.713 -5.319 -5.175 1.00 0.00 5 ASN A N 18
ATOM 8575 C CA . ASN A 1 5 ? -7.970 -4.093 -4.450 1.00 0.00 5 ASN A CA 18
ATOM 8576 C C . ASN A 1 5 ? -9.223 -3.504 -5.030 1.00 0.00 5 ASN A C 18
ATOM 8577 O O . ASN A 1 5 ? -9.802 -2.571 -4.477 1.00 0.00 5 ASN A O 18
ATOM 8588 N N . LEU A 1 6 ? -9.662 -4.055 -6.176 1.00 0.00 6 LEU A N 18
ATOM 8589 C CA . LEU A 1 6 ? -10.853 -3.568 -6.811 1.00 0.00 6 LEU A CA 18
ATOM 8590 C C . LEU A 1 6 ? -11.706 -4.774 -7.087 1.00 0.00 6 LEU A C 18
ATOM 8591 O O . LEU A 1 6 ? -11.213 -5.897 -7.208 1.00 0.00 6 LEU A O 18
ATOM 8607 N N . PRO A 1 7 ? -12.996 -4.545 -7.184 1.00 0.00 7 PRO A N 18
ATOM 8608 C CA . PRO A 1 7 ? -13.957 -5.611 -7.453 1.00 0.00 7 PRO A CA 18
ATOM 8609 C C . PRO A 1 7 ? -13.803 -6.166 -8.826 1.00 0.00 7 PRO A C 18
ATOM 8610 O O . PRO A 1 7 ? -13.245 -5.524 -9.710 1.00 0.00 7 PRO A O 18
ATOM 8621 N N . ALA A 1 8 ? -14.308 -7.377 -9.027 1.00 0.00 8 ALA A N 18
ATOM 8622 C CA . ALA A 1 8 ? -14.192 -8.018 -10.316 1.00 0.00 8 ALA A CA 18
ATOM 8623 C C . ALA A 1 8 ? -14.983 -7.217 -11.321 1.00 0.00 8 ALA A C 18
ATOM 8624 O O . ALA A 1 8 ? -14.584 -7.085 -12.466 1.00 0.00 8 ALA A O 18
ATOM 8631 N N . ALA A 1 9 ? -16.131 -6.672 -10.896 1.00 0.00 9 ALA A N 18
ATOM 8632 C CA . ALA A 1 9 ? -16.957 -5.902 -11.816 1.00 0.00 9 ALA A CA 18
ATOM 8633 C C . ALA A 1 9 ? -16.153 -4.707 -12.300 1.00 0.00 9 ALA A C 18
ATOM 8634 O O . ALA A 1 9 ? -16.182 -4.367 -13.481 1.00 0.00 9 ALA A O 18
ATOM 8641 N N . THR A 1 10 ? -15.415 -4.051 -11.383 1.00 0.00 10 THR A N 18
ATOM 8642 C CA . THR A 1 10 ? -14.638 -2.883 -11.776 1.00 0.00 10 THR A CA 18
ATOM 8643 C C . THR A 1 10 ? -13.447 -3.350 -12.563 1.00 0.00 10 THR A C 18
ATOM 8644 O O . THR A 1 10 ? -13.125 -2.791 -13.586 1.00 0.00 10 THR A O 18
ATOM 8655 N N . CYS A 1 11 ? -12.778 -4.407 -12.083 1.00 0.00 11 CYS A N 18
ATOM 8656 C CA . CYS A 1 11 ? -11.596 -4.909 -12.778 1.00 0.00 11 CYS A CA 18
ATOM 8657 C C . CYS A 1 11 ? -12.012 -5.324 -14.174 1.00 0.00 11 CYS A C 18
ATOM 8658 O O . CYS A 1 11 ? -11.257 -5.177 -15.123 1.00 0.00 11 CYS A O 18
ATOM 8665 N N . SER A 1 12 ? -13.224 -5.858 -14.302 1.00 0.00 12 SER A N 18
ATOM 8666 C CA . SER A 1 12 ? -13.706 -6.290 -15.608 1.00 0.00 12 SER A CA 18
ATOM 8667 C C . SER A 1 12 ? -13.829 -5.073 -16.468 1.00 0.00 12 SER A C 18
ATOM 8668 O O . SER A 1 12 ? -13.479 -5.092 -17.638 1.00 0.00 12 SER A O 18
ATOM 8676 N N . ASN A 1 13 ? -14.342 -3.984 -15.888 1.00 0.00 13 ASN A N 18
ATOM 8677 C CA . ASN A 1 13 ? -14.503 -2.758 -16.643 1.00 0.00 13 ASN A CA 18
ATOM 8678 C C . ASN A 1 13 ? -13.127 -2.202 -16.895 1.00 0.00 13 ASN A C 18
ATOM 8679 O O . ASN A 1 13 ? -12.878 -1.587 -17.905 1.00 0.00 13 ASN A O 18
ATOM 8690 N N . VAL A 1 14 ? -12.215 -2.422 -15.939 1.00 0.00 14 VAL A N 18
ATOM 8691 C CA . VAL A 1 14 ? -10.855 -1.939 -16.081 1.00 0.00 14 VAL A CA 18
ATOM 8692 C C . VAL A 1 14 ? -10.255 -2.642 -17.249 1.00 0.00 14 VAL A C 18
ATOM 8693 O O . VAL A 1 14 ? -9.586 -2.038 -18.082 1.00 0.00 14 VAL A O 18
ATOM 8706 N N . LYS A 1 15 ? -10.492 -3.942 -17.327 1.00 0.00 15 LYS A N 18
ATOM 8707 C CA . LYS A 1 15 ? -9.962 -4.714 -18.401 1.00 0.00 15 LYS A CA 18
ATOM 8708 C C . LYS A 1 15 ? -10.702 -4.323 -19.658 1.00 0.00 15 LYS A C 18
ATOM 8709 O O . LYS A 1 15 ? -10.114 -4.227 -20.735 1.00 0.00 15 LYS A O 18
ATOM 8728 N N . ALA A 1 16 ? -12.012 -4.078 -19.530 1.00 0.00 16 ALA A N 18
ATOM 8729 C CA . ALA A 1 16 ? -12.812 -3.713 -20.698 1.00 0.00 16 ALA A CA 18
ATOM 8730 C C . ALA A 1 16 ? -12.495 -2.284 -21.051 1.00 0.00 16 ALA A C 18
ATOM 8731 O O . ALA A 1 16 ? -12.948 -1.771 -22.073 1.00 0.00 16 ALA A O 18
ATOM 8738 N N . ASN A 1 17 ? -11.706 -1.617 -20.205 1.00 0.00 17 ASN A N 18
ATOM 8739 C CA . ASN A 1 17 ? -11.359 -0.234 -20.472 1.00 0.00 17 ASN A CA 18
ATOM 8740 C C . ASN A 1 17 ? -9.936 -0.216 -20.924 1.00 0.00 17 ASN A C 18
ATOM 8741 O O . ASN A 1 17 ? -9.416 0.819 -21.333 1.00 0.00 17 ASN A O 18
ATOM 8752 N N . ASN A 1 18 ? -9.266 -1.391 -20.854 1.00 0.00 18 ASN A N 18
ATOM 8753 C CA . ASN A 1 18 ? -7.878 -1.473 -21.273 1.00 0.00 18 ASN A CA 18
ATOM 8754 C C . ASN A 1 18 ? -7.064 -0.656 -20.297 1.00 0.00 18 ASN A C 18
ATOM 8755 O O . ASN A 1 18 ? -5.932 -0.268 -20.587 1.00 0.00 18 ASN A O 18
ATOM 8766 N N . ASN A 1 19 ? -7.642 -0.385 -19.100 1.00 0.00 19 ASN A N 18
ATOM 8767 C CA . ASN A 1 19 ? -6.928 0.384 -18.108 1.00 0.00 19 ASN A CA 18
ATOM 8768 C C . ASN A 1 19 ? -6.062 -0.581 -17.363 1.00 0.00 19 ASN A C 18
ATOM 8769 O O . ASN A 1 19 ? -5.290 -0.198 -16.489 1.00 0.00 19 ASN A O 18
ATOM 8780 N N . CYS A 1 20 ? -6.185 -1.88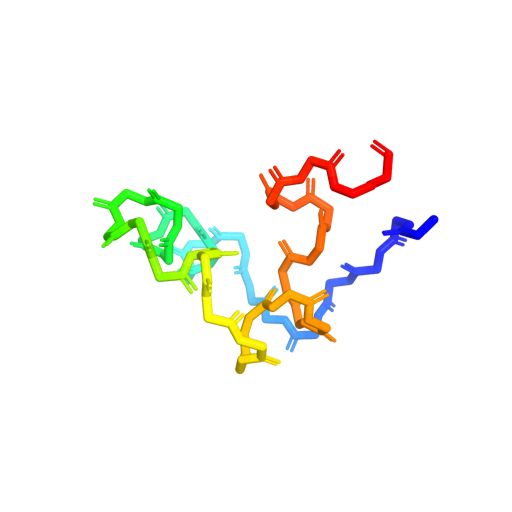3 -17.708 1.00 0.00 20 CYS A N 18
ATOM 8781 C CA . CYS A 1 20 ? -5.382 -2.896 -17.055 1.00 0.00 20 CYS A CA 18
ATOM 8782 C C . CYS A 1 20 ? -3.962 -2.720 -17.537 1.00 0.00 20 CYS A C 18
ATOM 8783 O O . CYS A 1 20 ? -3.042 -3.354 -17.032 1.00 0.00 20 CYS A O 18
ATOM 8790 N N . SER A 1 21 ? -3.769 -1.840 -18.546 1.00 0.00 21 SER A N 18
ATOM 8791 C CA . SER A 1 21 ? -2.442 -1.608 -19.063 1.00 0.00 21 SER A CA 18
ATOM 8792 C C . SER A 1 21 ? -1.849 -0.476 -18.266 1.00 0.00 21 SER A C 18
ATOM 8793 O O . SER A 1 21 ? -0.712 -0.071 -18.492 1.00 0.00 21 SER A O 18
ATOM 8801 N N . SER A 1 22 ? -2.633 0.059 -17.301 1.00 0.00 22 SER A N 18
ATOM 8802 C CA . SER A 1 22 ? -2.147 1.147 -16.490 1.00 0.00 22 SER A CA 18
ATOM 8803 C C . SER A 1 22 ? -1.600 0.545 -15.229 1.00 0.00 22 SER A C 18
ATOM 8804 O O . SER A 1 22 ? -2.075 -0.485 -14.763 1.00 0.00 22 SER A O 18
ATOM 8812 N N . GLU A 1 23 ? -0.578 1.204 -14.640 1.00 0.00 23 GLU A N 18
ATOM 8813 C CA . GLU A 1 23 ? 0.014 0.694 -13.419 1.00 0.00 23 GLU A CA 18
ATOM 8814 C C . GLU A 1 23 ? -0.927 1.024 -12.298 1.00 0.00 23 GLU A C 18
ATOM 8815 O O . GLU A 1 23 ? -0.703 0.645 -11.151 1.00 0.00 23 GLU A O 18
ATOM 8827 N N . LYS A 1 24 ? -2.015 1.745 -12.622 1.00 0.00 24 LYS A N 18
ATOM 8828 C CA . LYS A 1 24 ? -2.957 2.107 -11.627 1.00 0.00 24 LYS A CA 18
ATOM 8829 C C . LYS A 1 24 ? -3.821 0.899 -11.357 1.00 0.00 24 LYS A C 18
ATOM 8830 O O . LYS A 1 24 ? -4.411 0.777 -10.287 1.00 0.00 24 LYS A O 18
ATOM 8849 N N . TYR A 1 25 ? -3.907 -0.028 -12.339 1.00 0.00 25 TYR A N 18
ATOM 8850 C CA . TYR A 1 25 ? -4.737 -1.191 -12.151 1.00 0.00 25 TYR A CA 18
ATOM 8851 C C . TYR A 1 25 ? -3.876 -2.427 -12.271 1.00 0.00 25 TYR A C 18
ATOM 8852 O O . TYR A 1 25 ? -4.356 -3.540 -12.084 1.00 0.00 25 TYR A O 18
ATOM 8870 N N . LYS A 1 26 ? -2.578 -2.250 -12.579 1.00 0.00 26 LYS A N 18
ATOM 8871 C CA . LYS A 1 26 ? -1.701 -3.409 -12.703 1.00 0.00 26 LYS A CA 18
ATOM 8872 C C . LYS A 1 26 ? -1.319 -3.831 -11.308 1.00 0.00 26 LYS A C 18
ATOM 8873 O O . LYS A 1 26 ? -0.660 -4.851 -11.116 1.00 0.00 26 LYS A O 18
ATOM 8892 N N . THR A 1 27 ? -1.737 -3.040 -10.298 1.00 0.00 27 THR A N 18
ATOM 8893 C CA . THR A 1 27 ? -1.406 -3.372 -8.933 1.00 0.00 27 THR A CA 18
ATOM 8894 C C . THR A 1 27 ? -2.692 -3.402 -8.146 1.00 0.00 27 THR A C 18
ATOM 8895 O O . THR A 1 27 ? -2.679 -3.492 -6.919 1.00 0.00 27 THR A O 18
ATOM 8906 N N . ASN A 1 28 ? -3.842 -3.325 -8.851 1.00 0.00 28 ASN A N 18
ATOM 8907 C CA . ASN A 1 28 ? -5.114 -3.343 -8.161 1.00 0.00 28 ASN A CA 18
ATOM 8908 C C . ASN A 1 28 ? -5.946 -4.439 -8.776 1.00 0.00 28 ASN A C 18
ATOM 8909 O O . ASN A 1 28 ? -6.768 -5.061 -8.102 1.00 0.00 28 ASN A O 18
ATOM 8920 N N . CYS A 1 29 ? -5.741 -4.695 -10.087 1.00 0.00 29 CYS A N 18
ATOM 8921 C CA . CYS A 1 29 ? -6.503 -5.733 -10.755 1.00 0.00 29 CYS A CA 18
ATOM 8922 C C . CYS A 1 29 ? -5.523 -6.596 -11.474 1.00 0.00 29 CYS A C 18
ATOM 8923 O O . CYS A 1 29 ? -5.710 -6.920 -12.635 1.00 0.00 29 CYS A O 18
ATOM 8930 N N . ALA A 1 30 ? -4.448 -6.994 -10.779 1.00 0.00 30 ALA A N 18
ATOM 8931 C CA . ALA A 1 30 ? -3.441 -7.830 -11.404 1.00 0.00 30 ALA A CA 18
ATOM 8932 C C . ALA A 1 30 ? -4.077 -9.168 -11.703 1.00 0.00 30 ALA A C 18
ATOM 8933 O O . ALA A 1 30 ? -3.596 -9.920 -12.546 1.00 0.00 30 ALA A O 18
ATOM 8940 N N . LYS A 1 31 ? -5.179 -9.480 -11.004 1.00 0.00 31 LYS A N 18
ATOM 8941 C CA . LYS A 1 31 ? -5.848 -10.745 -11.215 1.00 0.00 31 LYS A CA 18
ATOM 8942 C C . LYS A 1 31 ? -6.526 -10.703 -12.571 1.00 0.00 31 LYS A C 18
ATOM 8943 O O . LYS A 1 31 ? -6.485 -11.670 -13.327 1.00 0.00 31 LYS A O 18
ATOM 8962 N N . THR A 1 32 ? -7.160 -9.567 -12.891 1.00 0.00 32 THR A N 18
ATOM 8963 C CA . THR A 1 32 ? -7.857 -9.446 -14.169 1.00 0.00 32 THR A CA 18
ATOM 8964 C C . THR A 1 32 ? -6.840 -9.091 -15.215 1.00 0.00 32 THR A C 18
ATOM 8965 O O . THR A 1 32 ? -6.929 -9.535 -16.359 1.00 0.00 32 THR A O 18
ATOM 8976 N N . CYS A 1 33 ? -5.847 -8.273 -14.836 1.00 0.00 33 CYS A N 18
ATOM 8977 C CA . CYS A 1 33 ? -4.826 -7.872 -15.784 1.00 0.00 33 CYS A CA 18
ATOM 8978 C C . CYS A 1 33 ? -4.098 -9.122 -16.218 1.00 0.00 33 CYS A C 18
ATOM 8979 O O . CYS A 1 33 ? -3.751 -9.275 -17.385 1.00 0.00 33 CYS A O 18
ATOM 8986 N N . GLY A 1 34 ? -3.849 -10.046 -15.260 1.00 0.00 34 GLY A N 18
ATOM 8987 C CA . GLY A 1 34 ? -3.159 -11.273 -15.598 1.00 0.00 34 GLY A CA 18
ATOM 8988 C C . GLY A 1 34 ? -1.695 -11.044 -15.376 1.00 0.00 34 GLY A C 18
ATOM 8989 O O . GLY A 1 34 ? -0.857 -11.776 -15.895 1.00 0.00 34 GLY A O 18
ATOM 8993 N N . GLU A 1 35 ? -1.356 -9.999 -14.585 1.00 0.00 35 GLU A N 18
ATOM 8994 C CA . GLU A 1 35 ? 0.040 -9.713 -14.321 1.00 0.00 35 GLU A CA 1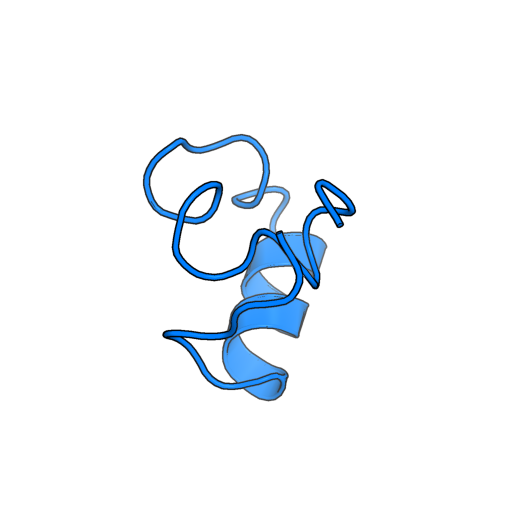8
ATOM 8995 C C . GLU A 1 35 ? 0.586 -10.863 -13.515 1.00 0.00 35 GLU A C 18
ATOM 8996 O O . GLU A 1 35 ? 1.718 -11.295 -13.717 1.00 0.00 35 GLU A O 18
ATOM 9008 N N . CYS A 1 36 ? -0.230 -11.382 -12.573 1.00 0.00 36 CYS A N 18
ATOM 9009 C CA . CYS A 1 36 ? 0.217 -12.489 -11.755 1.00 0.00 36 CYS A CA 18
ATOM 9010 C C . CYS A 1 36 ? -0.364 -13.769 -12.369 1.00 0.00 36 CYS A C 18
ATOM 9011 O O . CYS A 1 36 ? 0.312 -14.829 -12.276 1.00 0.00 36 CYS A O 18
ATOM 9019 N N . ALA A 1 1 ? 1.307 -8.366 -6.473 1.00 0.00 1 ALA A N 19
ATOM 9020 C CA . ALA A 1 1 ? 0.966 -8.574 -7.912 1.00 0.00 1 ALA A CA 19
ATOM 9021 C C . ALA A 1 1 ? 0.006 -9.728 -8.055 1.00 0.00 1 ALA A C 19
ATOM 9022 O O . ALA A 1 1 ? 0.106 -10.525 -8.989 1.00 0.00 1 ALA A O 19
ATOM 9031 N N . CYS A 1 2 ? -0.954 -9.832 -7.117 1.00 0.00 2 CYS A N 19
ATOM 9032 C CA . CYS A 1 2 ? -1.912 -10.906 -7.180 1.00 0.00 2 CYS A CA 19
ATOM 9033 C C . CYS A 1 2 ? -3.128 -10.451 -6.431 1.00 0.00 2 CYS A C 19
ATOM 9034 O O . CYS A 1 2 ? -3.095 -9.442 -5.732 1.00 0.00 2 CYS A O 19
ATOM 9041 N N . LYS A 1 3 ? -4.252 -11.212 -6.578 1.00 0.00 3 LYS A N 19
ATOM 9042 C CA . LYS A 1 3 ? -5.483 -10.853 -5.895 1.00 0.00 3 LYS A CA 19
ATOM 9043 C C . LYS A 1 3 ? -5.989 -9.580 -6.523 1.00 0.00 3 LYS A C 19
ATOM 9044 O O . LYS A 1 3 ? -5.371 -9.033 -7.438 1.00 0.00 3 LYS A O 19
ATOM 9063 N N . ASP A 1 4 ? -7.148 -9.084 -6.033 1.00 0.00 4 ASP A N 19
ATOM 9064 C CA . ASP A 1 4 ? -7.704 -7.869 -6.581 1.00 0.00 4 ASP A CA 19
ATOM 9065 C C . ASP A 1 4 ? -8.091 -6.991 -5.426 1.00 0.00 4 ASP A C 19
ATOM 9066 O O . ASP A 1 4 ? -8.722 -7.440 -4.472 1.00 0.00 4 ASP A O 19
ATOM 9075 N N . ASN A 1 5 ? -7.705 -5.697 -5.502 1.00 0.00 5 ASN A N 19
ATOM 9076 C CA . ASN A 1 5 ? -8.045 -4.773 -4.443 1.00 0.00 5 ASN A CA 19
ATOM 9077 C C . ASN A 1 5 ? -9.278 -4.043 -4.897 1.00 0.00 5 ASN A C 19
ATOM 9078 O O . ASN A 1 5 ? -9.862 -3.255 -4.155 1.00 0.00 5 ASN A O 19
ATOM 9089 N N . LEU A 1 6 ? -9.691 -4.309 -6.150 1.00 0.00 6 LEU A N 19
ATOM 9090 C CA . LEU A 1 6 ? -10.861 -3.673 -6.689 1.00 0.00 6 LEU A CA 19
ATOM 9091 C C . LEU A 1 6 ? -11.833 -4.780 -7.002 1.00 0.00 6 LEU A C 19
ATOM 9092 O O . LEU A 1 6 ? -11.451 -5.936 -7.180 1.00 0.00 6 LEU A O 19
ATOM 9108 N N . PRO A 1 7 ? -13.097 -4.426 -7.065 1.00 0.00 7 PRO A N 19
ATOM 9109 C CA . PRO A 1 7 ? -14.155 -5.387 -7.362 1.00 0.00 7 PRO A CA 19
ATOM 9110 C C . PRO A 1 7 ? -14.032 -5.945 -8.736 1.00 0.00 7 PRO A C 19
ATOM 9111 O O . PRO A 1 7 ? -13.397 -5.355 -9.606 1.00 0.00 7 PRO A O 19
ATOM 9122 N N . ALA A 1 8 ? -14.648 -7.100 -8.953 1.00 0.00 8 ALA A N 19
ATOM 9123 C CA . ALA A 1 8 ? -14.573 -7.741 -10.243 1.00 0.00 8 ALA A CA 19
ATOM 9124 C C . ALA A 1 8 ? -15.265 -6.864 -11.253 1.00 0.00 8 ALA A C 19
ATOM 9125 O O . ALA A 1 8 ? -14.836 -6.764 -12.387 1.00 0.00 8 ALA A O 19
ATOM 9132 N N . ALA A 1 9 ? -16.361 -6.216 -10.845 1.00 0.00 9 ALA A N 19
ATOM 9133 C CA . ALA A 1 9 ? -17.095 -5.368 -11.772 1.00 0.00 9 ALA A CA 19
ATOM 9134 C C . ALA A 1 9 ? -16.175 -4.248 -12.232 1.00 0.00 9 ALA A C 19
ATOM 9135 O O . ALA A 1 9 ? -16.170 -3.881 -13.406 1.00 0.00 9 ALA A O 19
ATOM 9142 N N . THR A 1 10 ? -15.378 -3.686 -11.302 1.00 0.00 10 THR A N 19
ATOM 9143 C CA . THR A 1 10 ? -14.490 -2.590 -11.672 1.00 0.00 10 THR A CA 19
ATOM 9144 C C . THR A 1 10 ? -13.340 -3.154 -12.459 1.00 0.00 10 THR A C 19
ATOM 9145 O O . THR A 1 10 ? -12.984 -2.633 -13.494 1.00 0.00 10 THR A O 19
ATOM 9156 N N . CYS A 1 11 ? -12.743 -4.249 -11.966 1.00 0.00 11 CYS A N 19
ATOM 9157 C CA . CYS A 1 11 ? -11.603 -4.843 -12.662 1.00 0.00 11 CYS A CA 19
ATOM 9158 C C . CYS A 1 11 ? -12.053 -5.254 -14.046 1.00 0.00 11 CYS A C 19
ATOM 9159 O O . CYS A 1 11 ? -11.301 -5.161 -15.002 1.00 0.00 11 CYS A O 19
ATOM 9166 N N . SER A 1 12 ? -13.292 -5.726 -14.160 1.00 0.00 12 SER A N 19
ATOM 9167 C CA . SER A 1 12 ? -13.802 -6.153 -15.460 1.00 0.00 12 SER A CA 19
ATOM 9168 C C . SER A 1 12 ? -13.873 -4.940 -16.340 1.00 0.00 12 SER A C 19
ATOM 9169 O O . SER A 1 12 ? -13.572 -5.003 -17.518 1.00 0.00 12 SER A O 19
ATOM 9177 N N . ASN A 1 13 ? -14.287 -3.804 -15.762 1.00 0.00 13 ASN A N 19
ATOM 9178 C CA . ASN A 1 13 ? -14.387 -2.579 -16.540 1.00 0.00 13 ASN A CA 19
ATOM 9179 C C . ASN A 1 13 ? -12.978 -2.127 -16.833 1.00 0.00 13 ASN A C 19
ATOM 9180 O O . ASN A 1 13 ? -12.699 -1.584 -17.880 1.00 0.00 13 ASN A O 19
ATOM 9191 N N . VAL A 1 14 ? -12.075 -2.355 -15.871 1.00 0.00 14 VAL A N 19
ATOM 9192 C CA . VAL A 1 14 ? -10.686 -1.969 -16.036 1.00 0.00 14 VAL A CA 19
ATOM 9193 C C . VAL A 1 14 ? -10.135 -2.758 -17.173 1.00 0.00 14 VAL A C 19
ATOM 9194 O O . VAL A 1 14 ? -9.443 -2.229 -18.038 1.00 0.00 14 VAL A O 19
ATOM 9207 N N . LYS A 1 15 ? -10.437 -4.043 -17.189 1.00 0.00 15 LYS A N 19
ATOM 9208 C CA . LYS A 1 15 ? -9.954 -4.892 -18.228 1.00 0.00 15 LYS A CA 19
ATOM 9209 C C . LYS A 1 15 ? -10.686 -4.527 -19.500 1.00 0.00 15 LYS A C 19
ATOM 9210 O O . LYS A 1 15 ? -10.109 -4.529 -20.586 1.00 0.00 15 LYS A O 19
ATOM 9229 N N . ALA A 1 16 ? -11.977 -4.191 -19.372 1.00 0.00 16 ALA A N 19
ATOM 9230 C CA . ALA A 1 16 ? -12.767 -3.844 -20.553 1.00 0.00 16 ALA A CA 19
ATOM 9231 C C . ALA A 1 16 ? -12.375 -2.454 -20.981 1.00 0.00 16 ALA A C 19
ATOM 9232 O O . ALA A 1 16 ? -12.831 -1.960 -22.011 1.00 0.00 16 ALA A O 19
ATOM 9239 N N . ASN A 1 17 ? -11.520 -1.801 -20.192 1.00 0.00 17 ASN A N 19
ATOM 9240 C CA . ASN A 1 17 ? -11.099 -0.455 -20.535 1.00 0.00 17 ASN A CA 19
ATOM 9241 C C . ASN A 1 17 ? -9.665 -0.530 -20.940 1.00 0.00 17 ASN A C 19
ATOM 9242 O O . ASN A 1 17 ? -9.084 0.456 -21.383 1.00 0.00 17 ASN A O 19
ATOM 9253 N N . ASN A 1 18 ? -9.058 -1.729 -20.789 1.00 0.00 18 ASN A N 19
ATOM 9254 C CA . ASN A 1 18 ? -7.665 -1.896 -21.155 1.00 0.00 18 ASN A CA 19
ATOM 9255 C C . ASN A 1 18 ? -6.847 -1.037 -20.221 1.00 0.00 18 ASN A C 19
ATOM 9256 O O . ASN A 1 18 ? -5.713 -0.672 -20.526 1.00 0.00 18 ASN A O 19
ATOM 9267 N N . ASN A 1 19 ? -7.427 -0.703 -19.041 1.00 0.00 19 ASN A N 19
ATOM 9268 C CA . ASN A 1 19 ? -6.710 0.109 -18.085 1.00 0.00 19 ASN A CA 19
ATOM 9269 C C . ASN A 1 19 ? -5.860 -0.825 -17.287 1.00 0.00 19 ASN A C 19
ATOM 9270 O O . ASN A 1 19 ? -5.121 -0.409 -16.398 1.00 0.00 19 ASN A O 19
ATOM 9281 N N . CYS A 1 20 ? -5.958 -2.134 -17.603 1.00 0.00 20 CYS A N 19
ATOM 9282 C CA . CYS A 1 20 ? -5.169 -3.121 -16.898 1.00 0.00 20 CYS A CA 19
ATOM 9283 C C . CYS A 1 20 ? -3.731 -2.941 -17.328 1.00 0.00 20 CYS A C 19
ATOM 9284 O O . CYS A 1 20 ? -2.832 -3.593 -16.807 1.00 0.00 20 CYS A O 19
ATOM 9291 N N . SER A 1 21 ? -3.500 -2.037 -18.305 1.00 0.00 21 SER A N 19
ATOM 9292 C CA . SER A 1 21 ? -2.153 -1.799 -18.770 1.00 0.00 21 SER A CA 19
ATOM 9293 C C . SER A 1 21 ? -1.616 -0.632 -17.983 1.00 0.00 21 SER A C 19
ATOM 9294 O O . SER A 1 21 ? -0.544 -0.107 -18.280 1.00 0.00 21 SER A O 19
ATOM 9302 N N . SER A 1 22 ? -2.376 -0.200 -16.947 1.00 0.00 22 SER A N 19
ATOM 9303 C CA . SER A 1 22 ? -1.939 0.913 -16.140 1.00 0.00 22 SER A CA 19
ATOM 9304 C C . SER A 1 22 ? -1.476 0.349 -14.827 1.00 0.00 22 SER A C 19
ATOM 9305 O O . SER A 1 22 ? -2.033 -0.620 -14.325 1.00 0.00 22 SER A O 19
ATOM 9313 N N . GLU A 1 23 ? -0.435 0.975 -14.240 1.00 0.00 23 GLU A N 19
ATOM 9314 C CA . GLU A 1 23 ? 0.089 0.502 -12.966 1.00 0.00 23 GLU A CA 19
ATOM 9315 C C . GLU A 1 23 ? -0.939 0.801 -11.917 1.00 0.00 23 GLU A C 19
ATOM 9316 O O . GLU A 1 23 ? -0.816 0.381 -10.770 1.00 0.00 23 GLU A O 19
ATOM 9328 N N . LYS A 1 24 ? -1.979 1.535 -12.304 1.00 0.00 24 LYS A N 19
ATOM 9329 C CA . LYS A 1 24 ? -3.002 1.879 -11.382 1.00 0.00 24 LYS A CA 19
ATOM 9330 C C . LYS A 1 24 ? -3.863 0.658 -11.166 1.00 0.00 24 LYS A C 19
ATOM 9331 O O . LYS A 1 24 ? -4.549 0.546 -10.153 1.00 0.00 24 LYS A O 19
ATOM 9350 N N . TYR A 1 25 ? -3.837 -0.299 -12.125 1.00 0.00 25 TYR A N 19
ATOM 9351 C CA . TYR A 1 25 ? -4.661 -1.471 -11.978 1.00 0.00 25 TYR A CA 19
ATOM 9352 C C . TYR A 1 25 ? -3.790 -2.701 -12.091 1.00 0.00 25 TYR A C 19
ATOM 9353 O O . TYR A 1 25 ? -4.264 -3.817 -11.914 1.00 0.00 25 TYR A O 19
ATOM 9371 N N . LYS A 1 26 ? -2.491 -2.518 -12.383 1.00 0.00 26 LYS A N 19
ATOM 9372 C CA . LYS A 1 26 ? -1.608 -3.674 -12.494 1.00 0.00 26 LYS A CA 19
ATOM 9373 C C . LYS A 1 26 ? -1.285 -4.128 -11.091 1.00 0.00 26 LYS A C 19
ATOM 9374 O O . LYS A 1 26 ? -0.681 -5.181 -10.894 1.00 0.00 26 LYS A O 19
ATOM 9393 N N . THR A 1 27 ? -1.694 -3.327 -10.081 1.00 0.00 27 THR A N 19
ATOM 9394 C CA . THR A 1 27 ? -1.411 -3.690 -8.710 1.00 0.00 27 THR A CA 19
ATOM 9395 C C . THR A 1 27 ? -2.717 -3.700 -7.956 1.00 0.00 27 THR A C 19
ATOM 9396 O O . THR A 1 27 ? -2.736 -3.847 -6.734 1.00 0.00 27 THR A O 19
ATOM 9407 N N . ASN A 1 28 ? -3.846 -3.544 -8.681 1.00 0.00 28 ASN A N 19
ATOM 9408 C CA . ASN A 1 28 ? -5.131 -3.535 -8.014 1.00 0.00 28 ASN A CA 19
ATOM 9409 C C . ASN A 1 28 ? -5.987 -4.599 -8.655 1.00 0.00 28 ASN A C 19
ATOM 9410 O O . ASN A 1 28 ? -6.850 -5.184 -8.009 1.00 0.00 28 ASN A O 19
ATOM 9421 N N . CYS A 1 29 ? -5.757 -4.866 -9.955 1.00 0.00 29 CYS A N 19
ATOM 9422 C CA . CYS A 1 29 ? -6.541 -5.878 -10.643 1.00 0.00 29 CYS A CA 19
ATOM 9423 C C . CYS A 1 29 ? -5.567 -6.783 -11.330 1.00 0.00 29 CYS A C 19
ATOM 9424 O O . CYS A 1 29 ? -5.720 -7.096 -12.495 1.00 0.00 29 CYS A O 19
ATOM 9431 N N . ALA A 1 30 ? -4.541 -7.228 -10.591 1.00 0.00 30 ALA A N 19
ATOM 9432 C CA . ALA A 1 30 ? -3.528 -8.093 -11.175 1.00 0.00 30 ALA A CA 19
ATOM 9433 C C . ALA A 1 30 ? -4.185 -9.395 -11.608 1.00 0.00 30 ALA A C 19
ATOM 9434 O O . ALA A 1 30 ? -3.834 -9.959 -12.635 1.00 0.00 30 ALA A O 19
ATOM 9441 N N . LYS A 1 31 ? -5.149 -9.889 -10.813 1.00 0.00 31 LYS A N 19
ATOM 9442 C CA . LYS A 1 31 ? -5.805 -11.150 -11.153 1.00 0.00 31 LYS A CA 19
ATOM 9443 C C . LYS A 1 31 ? -6.520 -10.979 -12.489 1.00 0.00 31 LYS A C 19
ATOM 9444 O O . LYS A 1 31 ? -6.432 -11.838 -13.364 1.00 0.00 31 LYS A O 19
ATOM 9463 N N . THR A 1 32 ? -7.241 -9.854 -12.654 1.00 0.00 32 THR A N 19
ATOM 9464 C CA . THR A 1 32 ? -7.978 -9.625 -13.901 1.00 0.00 32 THR A CA 19
ATOM 9465 C C . THR A 1 32 ? -6.979 -9.302 -14.979 1.00 0.00 32 THR A C 19
ATOM 9466 O O . THR A 1 32 ? -7.121 -9.733 -16.122 1.00 0.00 32 THR A O 19
ATOM 9477 N N . CYS A 1 33 ? -5.941 -8.528 -14.625 1.00 0.00 33 CYS A N 19
ATOM 9478 C CA . CYS A 1 33 ? -4.934 -8.157 -15.603 1.00 0.00 33 CYS A CA 19
ATOM 9479 C C . CYS A 1 33 ? -4.285 -9.427 -16.100 1.00 0.00 33 CYS A C 19
ATOM 9480 O O . CYS A 1 33 ? -3.999 -9.564 -17.286 1.00 0.00 33 CYS A O 19
ATOM 9487 N N . GLY A 1 34 ? -4.037 -10.384 -15.181 1.00 0.00 34 GLY A N 19
ATOM 9488 C CA . GLY A 1 34 ? -3.422 -11.632 -15.583 1.00 0.00 34 GLY A CA 19
ATOM 9489 C C . GLY A 1 34 ? -1.971 -11.552 -15.219 1.00 0.00 34 GLY A C 19
ATOM 9490 O O . GLY A 1 34 ? -1.172 -12.388 -15.631 1.00 0.00 34 GLY A O 19
ATOM 9494 N N . GLU A 1 35 ? -1.600 -10.522 -14.426 1.00 0.00 35 GLU A N 19
ATOM 9495 C CA . GLU A 1 35 ? -0.214 -10.376 -14.025 1.00 0.00 35 GLU A CA 19
ATOM 9496 C C . GLU A 1 35 ? 0.119 -11.552 -13.148 1.00 0.00 35 GLU A C 19
ATOM 9497 O O . GLU A 1 35 ? 1.216 -12.099 -13.214 1.00 0.00 35 GLU A O 19
ATOM 9509 N N . CYS A 1 36 ? -0.847 -11.962 -12.297 1.00 0.00 36 CYS A N 19
ATOM 9510 C CA . CYS A 1 36 ? -0.610 -13.087 -11.417 1.00 0.00 36 CYS A CA 19
ATOM 9511 C C . CYS A 1 36 ? -0.741 -14.358 -12.261 1.00 0.00 36 CYS A C 19
ATOM 9512 O O . CYS A 1 36 ? 0.270 -15.102 -12.372 1.00 0.00 36 CYS A O 19
ATOM 9520 N N . ALA A 1 1 ? 1.577 -13.409 -4.383 1.00 0.00 1 ALA A N 20
ATOM 9521 C CA . ALA A 1 1 ? 1.854 -12.318 -5.364 1.00 0.00 1 ALA A CA 20
ATOM 9522 C C . ALA A 1 1 ? 0.612 -12.009 -6.164 1.00 0.00 1 ALA A C 20
ATOM 9523 O O . ALA A 1 1 ? 0.688 -11.620 -7.329 1.00 0.00 1 ALA A O 20
ATOM 9532 N N . CYS A 1 2 ? -0.567 -12.182 -5.536 1.00 0.00 2 CYS A N 20
ATOM 9533 C CA . CYS A 1 2 ? -1.802 -11.908 -6.229 1.00 0.00 2 CYS A CA 20
ATOM 9534 C C . CYS A 1 2 ? -2.797 -11.490 -5.190 1.00 0.00 2 CYS A C 20
ATOM 9535 O O . CYS A 1 2 ? -2.925 -12.125 -4.145 1.00 0.00 2 CYS A O 20
ATOM 9542 N N . LYS A 1 3 ? -3.532 -10.393 -5.465 1.00 0.00 3 LYS A N 20
ATOM 9543 C CA . LYS A 1 3 ? -4.507 -9.924 -4.519 1.00 0.00 3 LYS A CA 20
ATOM 9544 C C . LYS A 1 3 ? -5.491 -9.087 -5.281 1.00 0.00 3 LYS A C 20
ATOM 9545 O O . LYS A 1 3 ? -5.214 -8.639 -6.394 1.00 0.00 3 LYS A O 20
ATOM 9564 N N . ASP A 1 4 ? -6.682 -8.860 -4.681 1.00 0.00 4 ASP A N 20
ATOM 9565 C CA . ASP A 1 4 ? -7.685 -8.072 -5.343 1.00 0.00 4 ASP A CA 20
ATOM 9566 C C . ASP A 1 4 ? -7.888 -6.828 -4.522 1.00 0.00 4 ASP A C 20
ATOM 9567 O O . ASP A 1 4 ? -8.241 -6.896 -3.348 1.00 0.00 4 ASP A O 20
ATOM 9576 N N . ASN A 1 5 ? -7.660 -5.649 -5.144 1.00 0.00 5 ASN A N 20
ATOM 9577 C CA . ASN A 1 5 ? -7.840 -4.403 -4.428 1.00 0.00 5 ASN A CA 20
ATOM 9578 C C . ASN A 1 5 ? -9.086 -3.764 -4.971 1.00 0.00 5 ASN A C 20
ATOM 9579 O O . ASN A 1 5 ? -9.646 -2.850 -4.369 1.00 0.00 5 ASN A O 20
ATOM 9590 N N . LEU A 1 6 ? -9.542 -4.249 -6.142 1.00 0.00 6 LEU A N 20
ATOM 9591 C CA . LEU A 1 6 ? -10.728 -3.704 -6.746 1.00 0.00 6 LEU A CA 20
ATOM 9592 C C . LEU A 1 6 ? -11.618 -4.872 -7.076 1.00 0.00 6 LEU A C 20
ATOM 9593 O O . LEU A 1 6 ? -11.161 -6.006 -7.231 1.00 0.00 6 LEU A O 20
ATOM 9609 N N . PRO A 1 7 ? -12.901 -4.593 -7.180 1.00 0.00 7 PRO A N 20
ATOM 9610 C CA . PRO A 1 7 ? -13.898 -5.613 -7.499 1.00 0.00 7 PRO A CA 20
ATOM 9611 C C . PRO A 1 7 ? -13.758 -6.119 -8.892 1.00 0.00 7 PRO A C 20
ATOM 9612 O O . PRO A 1 7 ? -13.175 -5.463 -9.751 1.00 0.00 7 PRO A O 20
ATOM 9623 N N . ALA A 1 8 ? -14.306 -7.304 -9.140 1.00 0.00 8 ALA A N 20
ATOM 9624 C CA . ALA A 1 8 ? -14.211 -7.900 -10.451 1.00 0.00 8 ALA A CA 20
ATOM 9625 C C . ALA A 1 8 ? -14.995 -7.051 -11.422 1.00 0.00 8 ALA A C 20
ATOM 9626 O O . ALA A 1 8 ? -14.607 -6.897 -12.565 1.00 0.00 8 ALA A O 20
ATOM 9633 N N . ALA A 1 9 ? -16.123 -6.490 -10.969 1.00 0.00 9 ALA A N 20
ATOM 9634 C CA . ALA A 1 9 ? -16.942 -5.675 -11.857 1.00 0.00 9 ALA A CA 20
ATOM 9635 C C . ALA A 1 9 ? -16.113 -4.492 -12.327 1.00 0.00 9 ALA A C 20
ATOM 9636 O O . ALA A 1 9 ? -16.149 -4.126 -13.501 1.00 0.00 9 ALA A O 20
ATOM 9643 N N . THR A 1 10 ? -15.350 -3.877 -11.408 1.00 0.00 10 THR A N 20
ATOM 9644 C CA . THR A 1 10 ? -14.545 -2.721 -11.787 1.00 0.00 10 THR A CA 20
ATOM 9645 C C . THR A 1 10 ? -13.383 -3.205 -12.604 1.00 0.00 10 THR A C 20
ATOM 9646 O O . THR A 1 10 ? -13.059 -2.630 -13.626 1.00 0.00 10 THR A O 20
ATOM 9657 N N . CYS A 1 11 ? -12.741 -4.291 -12.159 1.00 0.00 11 CYS A N 20
ATOM 9658 C CA . CYS A 1 11 ? -11.587 -4.815 -12.881 1.00 0.00 11 CYS A CA 20
ATOM 9659 C C . CYS A 1 11 ? -12.039 -5.206 -14.278 1.00 0.00 11 CYS A C 20
ATOM 9660 O O . CYS A 1 11 ? -11.292 -5.081 -15.237 1.00 0.00 11 CYS A O 20
ATOM 9667 N N . SER A 1 12 ? -13.274 -5.697 -14.395 1.00 0.00 12 SER A N 20
ATOM 9668 C CA . SER A 1 12 ? -13.789 -6.110 -15.700 1.00 0.00 12 SER A CA 20
ATOM 9669 C C . SER A 1 12 ? -13.879 -4.889 -16.564 1.00 0.00 12 SER A C 20
ATOM 9670 O O . SER A 1 12 ? -13.530 -4.919 -17.733 1.00 0.00 12 SER A O 20
ATOM 9678 N N . ASN A 1 13 ? -14.365 -3.784 -15.986 1.00 0.00 13 ASN A N 20
ATOM 9679 C CA . ASN A 1 13 ? -14.492 -2.555 -16.750 1.00 0.00 13 ASN A CA 20
ATOM 9680 C C . ASN A 1 13 ? -13.102 -2.041 -17.005 1.00 0.00 13 ASN A C 20
ATOM 9681 O O . ASN A 1 13 ? -12.836 -1.437 -18.022 1.00 0.00 13 ASN A O 20
ATOM 9692 N N . VAL A 1 14 ? -12.199 -2.281 -16.053 1.00 0.00 14 VAL A N 20
ATOM 9693 C CA . VAL A 1 14 ? -10.830 -1.838 -16.196 1.00 0.00 14 VAL A CA 20
ATOM 9694 C C . VAL A 1 14 ? -10.246 -2.567 -17.359 1.00 0.00 14 VAL A C 20
ATOM 9695 O O . VAL A 1 14 ? -9.563 -1.985 -18.197 1.00 0.00 14 VAL A O 20
ATOM 9708 N N . LYS A 1 15 ? -10.514 -3.861 -17.429 1.00 0.00 15 LYS A N 20
ATOM 9709 C CA . LYS A 1 15 ? -10.001 -4.656 -18.499 1.00 0.00 15 LYS A CA 20
ATOM 9710 C C . LYS A 1 15 ? -10.726 -4.249 -19.760 1.00 0.00 15 LYS A C 20
ATOM 9711 O O . LYS A 1 15 ? -10.133 -4.174 -20.836 1.00 0.00 15 LYS A O 20
ATOM 9730 N N . ALA A 1 16 ? -12.028 -3.969 -19.636 1.00 0.00 16 ALA A N 20
ATOM 9731 C CA . ALA A 1 16 ? -12.814 -3.586 -20.807 1.00 0.00 16 ALA A CA 20
ATOM 9732 C C . ALA A 1 16 ? -12.435 -2.177 -21.180 1.00 0.00 16 ALA A C 20
ATOM 9733 O O . ALA A 1 16 ? -12.868 -1.658 -22.207 1.00 0.00 16 ALA A O 20
ATOM 9740 N N . ASN A 1 17 ? -11.615 -1.535 -20.344 1.00 0.00 17 ASN A N 20
ATOM 9741 C CA . ASN A 1 17 ? -11.208 -0.173 -20.630 1.00 0.00 17 ASN A CA 20
ATOM 9742 C C . ASN A 1 17 ? -9.766 -0.215 -21.030 1.00 0.00 17 ASN A C 20
ATOM 9743 O O . ASN A 1 17 ? -9.196 0.792 -21.438 1.00 0.00 17 ASN A O 20
ATOM 9754 N N . ASN A 1 18 ? -9.142 -1.412 -20.912 1.00 0.00 18 ASN A N 20
ATOM 9755 C CA . ASN A 1 18 ? -7.741 -1.551 -21.277 1.00 0.00 18 ASN A CA 20
ATOM 9756 C C . ASN A 1 18 ? -6.936 -0.709 -20.315 1.00 0.00 18 ASN A C 20
ATOM 9757 O O . ASN A 1 18 ? -5.802 -0.328 -20.603 1.00 0.00 18 ASN A O 20
ATOM 9768 N N . ASN A 1 19 ? -7.524 -0.412 -19.129 1.00 0.00 19 ASN A N 20
ATOM 9769 C CA . ASN A 1 19 ? -6.819 0.383 -18.149 1.00 0.00 19 ASN A CA 20
ATOM 9770 C C . ASN A 1 19 ? -6.009 -0.570 -17.325 1.00 0.00 19 ASN A C 20
ATOM 9771 O O . ASN A 1 19 ? -5.300 -0.172 -16.409 1.00 0.00 19 ASN A O 20
ATOM 9782 N N . CYS A 1 20 ? -6.113 -1.875 -17.652 1.00 0.00 20 CYS A N 20
ATOM 9783 C CA . CYS A 1 20 ? -5.363 -2.880 -16.924 1.00 0.00 20 CYS A CA 20
ATOM 9784 C C . CYS A 1 20 ? -3.902 -2.682 -17.256 1.00 0.00 20 CYS A C 20
ATOM 9785 O O . CYS A 1 20 ? -3.025 -3.196 -16.570 1.00 0.00 20 CYS A O 20
ATOM 9792 N N . SER A 1 21 ? -3.622 -1.919 -18.337 1.00 0.00 21 SER A N 20
ATOM 9793 C CA . SER A 1 21 ? -2.248 -1.678 -18.722 1.00 0.00 21 SER A CA 20
ATOM 9794 C C . SER A 1 21 ? -1.734 -0.541 -17.868 1.00 0.00 21 SER A C 20
ATOM 9795 O O . SER A 1 21 ? -0.537 -0.258 -17.844 1.00 0.00 21 SER A O 20
ATOM 9803 N N . SER A 1 22 ? -2.655 0.137 -17.143 1.00 0.00 22 SER A N 20
ATOM 9804 C CA . SER A 1 22 ? -2.250 1.238 -16.301 1.00 0.00 22 SER A CA 20
ATOM 9805 C C . SER A 1 22 ? -1.762 0.645 -15.015 1.00 0.00 22 SER A C 20
ATOM 9806 O O . SER A 1 22 ? -2.249 -0.382 -14.572 1.00 0.00 22 SER A O 20
ATOM 9814 N N . GLU A 1 23 ? -0.778 1.315 -14.378 1.00 0.00 23 GLU A N 20
ATOM 9815 C CA . GLU A 1 23 ? -0.241 0.812 -13.125 1.00 0.00 23 GLU A CA 20
ATOM 9816 C C . GLU A 1 23 ? -1.266 1.086 -12.057 1.00 0.00 23 GLU A C 20
ATOM 9817 O O . GLU A 1 23 ? -1.094 0.703 -10.901 1.00 0.00 23 GLU A O 20
ATOM 9829 N N . LYS A 1 24 ? -2.367 1.763 -12.437 1.00 0.00 24 LYS A N 20
ATOM 9830 C CA . LYS A 1 24 ? -3.385 2.068 -11.494 1.00 0.00 24 LYS A CA 20
ATOM 9831 C C . LYS A 1 24 ? -4.189 0.816 -11.272 1.00 0.00 24 LYS A C 20
ATOM 9832 O O . LYS A 1 24 ? -4.827 0.653 -10.235 1.00 0.00 24 LYS A O 20
ATOM 9851 N N . TYR A 1 25 ? -4.170 -0.105 -12.257 1.00 0.00 25 TYR A N 20
ATOM 9852 C CA . TYR A 1 25 ? -4.936 -1.316 -12.118 1.00 0.00 25 TYR A CA 20
ATOM 9853 C C . TYR A 1 25 ? -4.019 -2.489 -12.350 1.00 0.00 25 TYR A C 20
ATOM 9854 O O . TYR A 1 25 ? -4.424 -3.637 -12.212 1.00 0.00 25 TYR A O 20
ATOM 9872 N N . LYS A 1 26 ? -2.757 -2.214 -12.702 1.00 0.00 26 LYS A N 20
ATOM 9873 C CA . LYS A 1 26 ? -1.8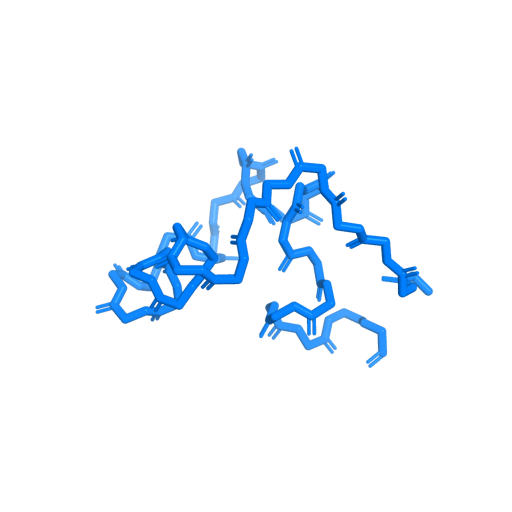25 -3.288 -12.947 1.00 0.00 26 LYS A CA 20
ATOM 9874 C C . LYS A 1 26 ? -1.446 -3.881 -11.608 1.00 0.00 26 LYS A C 20
ATOM 9875 O O . LYS A 1 26 ? -0.947 -5.003 -11.535 1.00 0.00 26 LYS A O 20
ATOM 9894 N N . THR A 1 27 ? -1.685 -3.122 -10.512 1.00 0.00 27 THR A N 20
ATOM 9895 C CA . THR A 1 27 ? -1.332 -3.618 -9.196 1.00 0.00 27 THR A CA 20
ATOM 9896 C C . THR A 1 27 ? -2.593 -3.692 -8.366 1.00 0.00 27 THR A C 20
ATOM 9897 O O . THR A 1 27 ? -2.536 -3.937 -7.161 1.00 0.00 27 THR A O 20
ATOM 9908 N N . ASN A 1 28 ? -3.764 -3.483 -9.001 1.00 0.00 28 ASN A N 20
ATOM 9909 C CA . ASN A 1 28 ? -5.007 -3.532 -8.251 1.00 0.00 28 ASN A CA 20
ATOM 9910 C C . ASN A 1 28 ? -5.884 -4.581 -8.883 1.00 0.00 28 ASN A C 20
ATOM 9911 O O . ASN A 1 28 ? -6.720 -5.191 -8.214 1.00 0.00 28 ASN A O 20
ATOM 9922 N N . CYS A 1 29 ? -5.706 -4.812 -10.197 1.00 0.00 29 CYS A N 20
ATOM 9923 C CA . CYS A 1 29 ? -6.516 -5.805 -10.877 1.00 0.00 29 CYS A CA 20
ATOM 9924 C C . CYS A 1 29 ? -5.580 -6.708 -11.607 1.00 0.00 29 CYS A C 20
ATOM 9925 O O . CYS A 1 29 ? -5.800 -7.037 -12.757 1.00 0.00 29 CYS A O 20
ATOM 9932 N N . ALA A 1 30 ? -4.503 -7.135 -10.929 1.00 0.00 30 ALA A N 20
ATOM 9933 C CA . ALA A 1 30 ? -3.538 -8.011 -11.566 1.00 0.00 30 ALA A CA 20
ATOM 9934 C C . ALA A 1 30 ? -4.232 -9.323 -11.860 1.00 0.00 30 ALA A C 20
ATOM 9935 O O . ALA A 1 30 ? -3.804 -10.086 -12.725 1.00 0.00 30 ALA A O 20
ATOM 9942 N N . LYS A 1 31 ? -5.324 -9.597 -11.135 1.00 0.00 31 LYS A N 20
ATOM 9943 C CA . LYS A 1 31 ? -6.048 -10.832 -11.335 1.00 0.00 31 LYS A CA 20
ATOM 9944 C C . LYS A 1 31 ? -6.742 -10.764 -12.682 1.00 0.00 31 LYS A C 20
ATOM 9945 O O . LYS A 1 31 ? -6.779 -11.744 -13.423 1.00 0.00 31 LYS A O 20
ATOM 9964 N N . THR A 1 32 ? -7.303 -9.592 -13.013 1.00 0.00 32 THR A N 20
ATOM 9965 C CA . THR A 1 32 ? -8.010 -9.447 -14.281 1.00 0.00 32 THR A CA 20
ATOM 9966 C C . THR A 1 32 ? -6.996 -9.104 -15.339 1.00 0.00 32 THR A C 20
ATOM 9967 O O . THR A 1 32 ? -7.138 -9.490 -16.498 1.00 0.00 32 THR A O 20
ATOM 9978 N N . CYS A 1 33 ? -5.944 -8.363 -14.950 1.00 0.00 33 CYS A N 20
ATOM 9979 C CA . CYS A 1 33 ? -4.925 -7.981 -15.910 1.00 0.00 33 CYS A CA 20
ATOM 9980 C C . CYS A 1 33 ? -4.290 -9.248 -16.425 1.00 0.00 33 CYS A C 20
ATOM 9981 O O . CYS A 1 33 ? -3.987 -9.364 -17.610 1.00 0.00 33 CYS A O 20
ATOM 9988 N N . GLY A 1 34 ? -4.072 -10.233 -15.521 1.00 0.00 34 GLY A N 20
ATOM 9989 C CA . GLY A 1 34 ? -3.472 -11.482 -15.941 1.00 0.00 34 GLY A CA 20
ATOM 9990 C C . GLY A 1 34 ? -2.043 -11.468 -15.492 1.00 0.00 34 GLY A C 20
ATOM 9991 O O . GLY A 1 34 ? -1.260 -12.341 -15.855 1.00 0.00 34 GLY A O 20
ATOM 9995 N N . GLU A 1 35 ? -1.672 -10.455 -14.680 1.00 0.00 35 GLU A N 20
ATOM 9996 C CA . GLU A 1 35 ? -0.310 -10.374 -14.198 1.00 0.00 35 GLU A CA 20
ATOM 9997 C C . GLU A 1 35 ? -0.103 -11.533 -13.263 1.00 0.00 35 GLU A C 20
ATOM 9998 O O . GLU A 1 35 ? 0.971 -12.123 -13.214 1.00 0.00 35 GLU A O 20
ATOM 10010 N N . CYS A 1 36 ? -1.159 -11.878 -12.489 1.00 0.00 36 CYS A N 20
ATOM 10011 C CA . CYS A 1 36 ? -1.050 -12.986 -11.558 1.00 0.00 36 CYS A CA 20
ATOM 10012 C C . CYS A 1 36 ? -0.757 -14.247 -12.383 1.00 0.00 36 CYS A C 20
ATOM 10013 O O . CYS A 1 36 ? 0.308 -14.877 -12.142 1.00 0.00 36 CYS A O 20
#

Foldseek 3Di:
DDDAQDDPVVLVVCVVVVVCVPPVNVRHVVVSNVVD